Protein AF-A0A936I7E0-F1 (afdb_monomer_lite)

Sequence (383 aa):
MNIEFVLAVRDPQGNCTTGITRKDMTWNASYVANGVAHDGALGMPDADLKAYKNWDPNQYYNIWLVSEIDNGGPVAGYAFFAGSHGSAADGTVMLAAYMQSSSVLAHELGHAFNLYHTFEGDVNGTTCPPNGTCSTDGDQVCDIPPHIRPSSCNPAGTNSCDGGSSQSLHIFNYMDYSSCAVNMFTTGQRTRAQLAMTSQRGSYLAANGNMSLVPPGAPQLDFRASAAVLCGTGQTVTMEDLSLCLPNTYLSDPEFPGITFAWSITNGIVTLNSAVRRPTFTLTSPGIYSVTLTVTTTLGTYVRTENGVVVVASAPVAACTHLQQRVQLRPNGEQRGLQHHLQRYGPHEQRGLHGLHLHPQHRARGGRHLPAVRLHPCGRKRG

Foldseek 3Di:
DPDDDWQFQAALVGAGDPSDDDDDPVVPPQCVQANEEDPPAGGPDLLVVLVVDDGQLLQDADEAAIQHYRNNDPDQKAAAALVCRRPSNHHMYGHNVQVPPHLNVVQRVLRNLLFAQLQAQCVQVPRWWDVPPCCPTHRNFPVRQTAGADPEDDQVFFGPSHPRHTPNQRLQDSRGPYPDPRDDDDPSSVVSSVCSCVPSSVSNDVVNVRCRQQQSDDKAWDKAKPDLEAQAAQDKIKIATPIGSAIPPPDCDPVWHDWWKKKWKDQPPDIDIDRDNIDMDGGHDFHFIKMKIWIQGPVGIDIDIDTRRHGYDHHPDDDDDPPPPPPDDDDDDDDDDDDDDDDDDDDDDDDDDDDDDDDDDDDDDDDDDDDDDDDDDDDDDDD

Secondary structure (DSSP, 8-state):
--------SB-TTS-B--S------TT-HHHHHH-EESTT-SSEEHHHHHHHS---TTT---EEEES-BTTT-S-SEEE--GGGTTSTT-SEEEEGGGTTT-SHHHHHHHHHTTPPPTTTT-TTTTSPPP-SSTTTSTTS-TTS---PPPSS--TT-EETTTTTEETHHHHTBTTS--SS---B--HHHHHHHHHIIIIITGGGSGGGT--TTS-SSS-B--EEES-SEEESTTEEEEEEE--BSS---SS--TTSTT-EEEEEEE-SS-EEEE-SSS-EEEE-S-EEEEEEEEEEETTEEEEEEEEEEEEEEPPPP-----------PPP-------------------------------------PPPP------PPPP-

pLDDT: mean 82.1, std 23.21, range [25.95, 98.56]

Structure (mmCIF, N/CA/C/O backbone):
data_AF-A0A936I7E0-F1
#
_entry.id   AF-A0A936I7E0-F1
#
loop_
_atom_site.group_PDB
_atom_site.id
_atom_site.type_symbol
_atom_site.label_atom_id
_atom_site.label_alt_id
_atom_site.label_comp_id
_atom_site.label_asym_id
_atom_site.label_entity_id
_atom_site.label_seq_id
_atom_site.pdbx_PDB_ins_code
_atom_site.Cartn_x
_atom_site.Cartn_y
_atom_site.Cartn_z
_atom_site.occupancy
_atom_site.B_iso_or_equiv
_atom_site.auth_seq_id
_atom_site.auth_comp_id
_atom_site.auth_asym_id
_atom_site.auth_atom_id
_atom_site.pdbx_PDB_model_num
ATOM 1 N N . MET A 1 1 ? -5.518 0.442 -12.635 1.00 86.94 1 MET A N 1
ATOM 2 C CA . MET A 1 1 ? -4.929 -0.838 -12.195 1.00 86.94 1 MET A CA 1
ATOM 3 C C . MET A 1 1 ? -5.963 -1.952 -12.058 1.00 86.94 1 MET A C 1
ATOM 5 O O . MET A 1 1 ? -5.670 -3.031 -12.541 1.00 86.94 1 MET A O 1
ATOM 9 N N . ASN A 1 2 ? -7.161 -1.722 -11.495 1.00 88.38 2 ASN A N 1
ATOM 10 C CA . ASN A 1 2 ? -8.128 -2.799 -11.178 1.00 88.38 2 ASN A CA 1
ATOM 11 C C . ASN A 1 2 ? -7.509 -3.901 -10.299 1.00 88.38 2 ASN A C 1
ATOM 13 O O . ASN A 1 2 ? -7.709 -5.087 -10.531 1.00 88.38 2 ASN A O 1
ATOM 17 N N . ILE A 1 3 ? -6.721 -3.476 -9.315 1.00 88.94 3 ILE A N 1
ATOM 18 C CA . ILE A 1 3 ? -6.150 -4.317 -8.268 1.00 88.94 3 ILE A CA 1
ATOM 19 C C . ILE A 1 3 ? -6.497 -3.614 -6.962 1.00 88.94 3 ILE A C 1
ATOM 21 O O . ILE A 1 3 ? -6.322 -2.396 -6.859 1.00 88.94 3 ILE A O 1
ATOM 25 N N . GLU A 1 4 ? -7.012 -4.372 -6.005 1.00 86.12 4 GLU A N 1
ATOM 26 C CA . GLU A 1 4 ? -7.343 -3.897 -4.669 1.00 86.12 4 GLU A CA 1
ATOM 27 C C . GLU A 1 4 ? -6.447 -4.589 -3.645 1.00 86.12 4 GLU A C 1
ATOM 29 O O . GLU A 1 4 ? -6.091 -5.757 -3.797 1.00 86.12 4 GLU A O 1
ATOM 34 N N . PHE A 1 5 ? -6.086 -3.851 -2.599 1.00 87.38 5 PHE A N 1
ATOM 35 C CA . PHE A 1 5 ? -5.315 -4.362 -1.475 1.00 87.38 5 PHE A CA 1
ATOM 36 C C . PHE A 1 5 ? -6.197 -4.359 -0.243 1.00 87.38 5 PHE A C 1
ATOM 38 O O . PHE A 1 5 ? -6.788 -3.337 0.109 1.00 87.38 5 PHE A O 1
ATOM 45 N N . VAL A 1 6 ? -6.235 -5.495 0.440 1.00 86.88 6 VAL A N 1
ATOM 46 C CA . VAL A 1 6 ? -6.994 -5.664 1.672 1.00 86.88 6 VAL A CA 1
ATOM 47 C C . VAL A 1 6 ? -6.077 -6.316 2.695 1.00 86.88 6 VAL A C 1
ATOM 49 O O . VAL A 1 6 ? -5.339 -7.251 2.385 1.00 86.88 6 VAL A O 1
ATOM 52 N N . LEU A 1 7 ? -6.100 -5.808 3.927 1.00 91.31 7 LEU A N 1
ATOM 53 C CA . LEU A 1 7 ? -5.413 -6.466 5.034 1.00 91.31 7 LEU A CA 1
ATOM 54 C C . LEU A 1 7 ? -6.076 -7.818 5.303 1.00 91.31 7 LEU A C 1
ATOM 56 O O . LEU A 1 7 ? -7.302 -7.897 5.400 1.00 91.31 7 LEU A O 1
ATOM 60 N N . ALA A 1 8 ? -5.267 -8.866 5.451 1.00 92.38 8 ALA A N 1
ATOM 61 C CA . ALA A 1 8 ? -5.790 -10.195 5.732 1.00 92.38 8 ALA A CA 1
ATOM 62 C C . ALA A 1 8 ? -6.601 -10.222 7.032 1.00 92.38 8 ALA A C 1
ATOM 64 O O . ALA A 1 8 ? -6.249 -9.565 8.013 1.00 92.38 8 ALA A O 1
ATOM 65 N N . VAL A 1 9 ? -7.643 -11.049 7.047 1.00 90.69 9 VAL A N 1
ATOM 66 C CA . VAL A 1 9 ? -8.475 -11.300 8.237 1.00 90.69 9 VAL A CA 1
ATOM 67 C C . VAL A 1 9 ? -8.214 -12.665 8.850 1.00 90.69 9 VAL A C 1
ATOM 69 O O . VAL A 1 9 ? -8.632 -12.922 9.980 1.00 90.69 9 VAL A O 1
ATOM 72 N N . ARG A 1 10 ? -7.522 -13.529 8.106 1.00 92.88 10 ARG A N 1
ATOM 73 C CA . ARG A 1 10 ? -7.065 -14.849 8.515 1.00 92.88 10 ARG A CA 1
ATOM 74 C C . ARG A 1 10 ? -5.542 -14.889 8.433 1.00 92.88 10 ARG A C 1
ATOM 76 O O . ARG A 1 10 ? -4.980 -14.472 7.427 1.00 92.88 10 ARG A O 1
ATOM 83 N N . ASP A 1 11 ? -4.889 -15.351 9.493 1.00 95.00 11 ASP A N 1
ATOM 84 C CA . ASP A 1 11 ? -3.445 -15.600 9.499 1.00 95.00 11 ASP A CA 1
ATOM 85 C C . ASP A 1 11 ? -3.111 -16.997 8.924 1.00 95.00 11 ASP A C 1
ATOM 87 O O . ASP A 1 11 ? -4.013 -17.814 8.709 1.00 95.00 11 ASP A O 1
ATOM 91 N N . PRO A 1 12 ? -1.827 -17.332 8.692 1.00 95.12 12 PRO A N 1
ATOM 92 C CA . PRO A 1 12 ? -1.447 -18.642 8.154 1.00 95.12 12 PRO A CA 1
ATOM 93 C C . PRO A 1 12 ? -1.804 -19.840 9.047 1.00 95.12 12 PRO A C 1
ATOM 95 O O . PRO A 1 12 ? -1.820 -20.972 8.574 1.00 95.12 12 PRO A O 1
ATOM 98 N N . GLN A 1 13 ? -2.076 -19.622 10.336 1.00 95.00 13 GLN A N 1
ATOM 99 C CA . GLN A 1 13 ? -2.523 -20.661 11.265 1.00 95.00 13 GLN A CA 1
ATOM 100 C C . GLN A 1 13 ? -4.056 -20.793 11.289 1.00 95.00 13 GLN A C 1
ATOM 102 O O . GLN A 1 13 ? -4.587 -21.649 11.995 1.00 95.00 13 GLN A O 1
ATOM 107 N N . GLY A 1 14 ? -4.772 -19.976 10.512 1.00 93.56 14 GLY A N 1
ATOM 108 C CA . GLY A 1 14 ? -6.225 -19.980 10.437 1.00 93.56 14 GLY A CA 1
ATOM 109 C C . GLY A 1 14 ? -6.914 -19.174 11.538 1.00 93.56 14 GLY A C 1
ATOM 110 O O . GLY A 1 14 ? -8.121 -19.327 11.697 1.00 93.56 14 GLY A O 1
ATOM 111 N N . ASN A 1 15 ? -6.202 -18.325 12.281 1.00 94.44 15 ASN A N 1
ATOM 112 C CA . ASN A 1 15 ? -6.790 -17.469 13.314 1.00 94.44 15 ASN A CA 1
ATOM 113 C C . ASN A 1 15 ? -7.158 -16.092 12.764 1.00 94.44 15 ASN A C 1
ATOM 115 O O . ASN A 1 15 ? -6.669 -15.666 11.718 1.00 94.44 15 ASN A O 1
ATOM 119 N N . CYS A 1 16 ? -8.008 -15.368 13.494 1.00 93.12 16 CYS A N 1
ATOM 120 C CA . CYS A 1 16 ? -8.320 -13.989 13.149 1.00 93.12 16 CYS A CA 1
ATOM 121 C C . CYS A 1 16 ? -7.109 -13.073 13.341 1.00 93.12 16 CYS A C 1
ATOM 123 O O . CYS A 1 16 ? -6.385 -13.180 14.330 1.00 93.12 16 CYS A O 1
ATOM 125 N N . THR A 1 17 ? -6.925 -12.132 12.420 1.00 92.94 17 THR A N 1
ATOM 126 C CA . THR A 1 17 ? -5.808 -11.183 12.447 1.00 92.94 17 THR A CA 1
ATOM 127 C C . THR A 1 17 ? -6.235 -9.801 11.967 1.00 92.94 17 THR A C 1
ATOM 129 O O . THR A 1 17 ? -7.273 -9.639 11.331 1.00 92.94 17 THR A O 1
ATOM 132 N N . THR A 1 18 ? -5.426 -8.795 12.298 1.00 90.44 18 THR A N 1
ATOM 133 C CA . THR A 1 18 ? -5.544 -7.424 11.778 1.00 90.44 18 THR A CA 1
ATOM 134 C C . THR A 1 18 ? -4.843 -7.246 10.430 1.00 90.44 18 THR A C 1
ATOM 136 O O . THR A 1 18 ? -4.857 -6.146 9.882 1.00 90.44 18 THR A O 1
ATOM 139 N N . GLY A 1 19 ? -4.125 -8.269 9.951 1.00 92.31 19 GLY A N 1
ATOM 140 C CA . GLY A 1 19 ? -3.207 -8.145 8.817 1.00 92.31 19 GLY A CA 1
ATOM 141 C C . GLY A 1 19 ? -1.892 -7.437 9.165 1.00 92.31 19 GLY A C 1
ATOM 142 O O . GLY A 1 19 ? -1.040 -7.280 8.300 1.00 92.31 19 GLY A O 1
ATOM 143 N N . ILE A 1 20 ? -1.710 -7.001 10.419 1.00 93.06 20 ILE A N 1
ATOM 144 C CA . ILE A 1 20 ? -0.553 -6.216 10.858 1.00 93.06 20 ILE A CA 1
ATOM 145 C C . ILE A 1 20 ? 0.143 -6.936 12.006 1.00 93.06 20 ILE A C 1
ATOM 147 O O . ILE A 1 20 ? -0.412 -7.102 13.094 1.00 93.06 20 ILE A O 1
ATOM 151 N N . THR A 1 21 ? 1.412 -7.279 11.798 1.00 94.00 21 THR A N 1
ATOM 152 C CA . THR A 1 21 ? 2.284 -7.763 12.871 1.00 94.00 21 THR A CA 1
ATOM 153 C C . THR A 1 21 ? 3.261 -6.667 13.292 1.00 94.00 21 THR A C 1
ATOM 155 O O . THR A 1 21 ? 3.696 -5.852 12.483 1.00 94.00 21 THR A O 1
ATOM 158 N N . ARG A 1 22 ? 3.579 -6.606 14.589 1.00 94.00 22 ARG A N 1
ATOM 159 C CA . ARG A 1 22 ? 4.562 -5.667 15.149 1.00 94.00 22 ARG A CA 1
ATOM 160 C C . ARG A 1 22 ? 5.644 -6.462 15.854 1.00 94.00 22 ARG A C 1
ATOM 162 O O . ARG A 1 22 ? 5.329 -7.377 16.623 1.00 94.00 22 ARG A O 1
ATOM 169 N N . LYS A 1 23 ? 6.904 -6.139 15.577 1.00 91.31 23 LYS A N 1
ATOM 170 C CA . LYS A 1 23 ? 8.051 -6.822 16.167 1.00 91.31 23 LYS A CA 1
ATOM 171 C C . LYS A 1 23 ? 9.048 -5.827 16.712 1.00 91.31 23 LYS A C 1
ATOM 173 O O . LYS A 1 23 ? 9.387 -4.850 16.058 1.00 91.31 23 LYS A O 1
ATOM 178 N N . ASP A 1 24 ? 9.488 -6.120 17.925 1.00 92.06 24 ASP A N 1
ATOM 179 C CA . ASP A 1 24 ? 10.600 -5.432 18.542 1.00 92.06 24 ASP A CA 1
ATOM 180 C C . ASP A 1 24 ? 11.907 -5.968 17.940 1.00 92.06 24 ASP A C 1
ATOM 182 O O . ASP A 1 24 ? 12.132 -7.183 17.907 1.00 92.06 24 ASP A O 1
ATOM 186 N N . MET A 1 25 ? 12.725 -5.048 17.435 1.00 93.50 25 MET A N 1
ATOM 187 C CA . MET A 1 25 ? 14.020 -5.317 16.812 1.00 93.50 25 MET A CA 1
ATOM 188 C C . MET A 1 25 ? 15.193 -4.839 17.680 1.00 93.50 25 MET A C 1
ATOM 190 O O . MET A 1 25 ? 16.338 -4.945 17.254 1.00 93.50 25 MET A O 1
ATOM 194 N N . THR A 1 26 ? 14.944 -4.360 18.907 1.00 94.19 26 THR A N 1
ATOM 195 C CA . THR A 1 26 ? 15.986 -3.854 19.828 1.00 94.19 26 THR A CA 1
ATOM 196 C C . THR A 1 26 ? 17.039 -4.897 20.207 1.00 94.19 26 THR A C 1
ATOM 198 O O . THR A 1 26 ? 18.140 -4.540 20.619 1.00 94.19 26 THR A O 1
ATOM 201 N N . TRP A 1 27 ? 16.732 -6.184 20.044 1.00 93.75 27 TRP A N 1
ATOM 202 C CA . TRP A 1 27 ? 17.667 -7.285 20.273 1.00 93.75 27 TRP A CA 1
ATOM 203 C C . TRP A 1 27 ? 18.699 -7.454 19.146 1.00 93.75 27 TRP A C 1
ATOM 205 O O . TRP A 1 27 ? 19.745 -8.063 19.373 1.00 93.75 27 TRP A O 1
ATOM 215 N N . ASN A 1 28 ? 18.423 -6.957 17.935 1.00 95.00 28 ASN A N 1
ATOM 216 C CA . ASN A 1 28 ? 19.296 -7.131 16.779 1.00 95.00 28 ASN A CA 1
ATOM 217 C C . ASN A 1 28 ? 20.219 -5.915 16.634 1.00 95.00 28 ASN A C 1
ATOM 219 O O . ASN A 1 28 ? 19.817 -4.872 16.121 1.00 95.00 28 ASN A O 1
ATOM 223 N N . ALA A 1 29 ? 21.469 -6.060 17.077 1.00 95.69 29 ALA A N 1
ATOM 224 C CA . ALA A 1 29 ? 22.446 -4.973 17.061 1.00 95.69 29 ALA A CA 1
ATOM 225 C C . ALA A 1 29 ? 22.709 -4.417 15.649 1.00 95.69 29 ALA A C 1
ATOM 227 O O . ALA A 1 29 ? 22.856 -3.207 15.502 1.00 95.69 29 ALA A O 1
ATOM 228 N N . SER A 1 30 ? 22.722 -5.266 14.614 1.00 95.00 30 SER A N 1
ATOM 229 C CA . SER A 1 30 ? 22.932 -4.831 13.226 1.00 95.00 30 SER A CA 1
ATOM 230 C C . SER A 1 30 ? 21.777 -3.968 12.719 1.00 95.00 30 SER A C 1
ATOM 232 O O . SER A 1 30 ? 22.023 -2.923 12.121 1.00 95.00 30 SER A O 1
ATOM 234 N N . TYR A 1 31 ? 20.535 -4.369 13.013 1.00 95.75 31 TYR A N 1
ATOM 235 C CA . TYR A 1 31 ? 19.339 -3.591 12.688 1.00 95.75 31 TYR A CA 1
ATOM 236 C C . TYR A 1 31 ? 19.299 -2.267 13.453 1.00 95.75 31 TYR A C 1
ATOM 238 O O . TYR A 1 31 ? 19.007 -1.229 12.877 1.00 95.75 31 TYR A O 1
ATOM 246 N N . VAL A 1 32 ? 19.599 -2.281 14.755 1.00 96.00 32 VAL A N 1
ATOM 247 C CA . VAL A 1 32 ? 19.598 -1.054 15.569 1.00 96.00 32 VAL A CA 1
ATOM 248 C C . VAL A 1 32 ? 20.671 -0.070 15.103 1.00 96.00 32 VAL A C 1
ATOM 250 O O . VAL A 1 32 ? 20.457 1.134 15.188 1.00 96.00 32 VAL A O 1
ATOM 253 N N . ALA A 1 33 ? 21.816 -0.569 14.633 1.00 94.81 33 ALA A N 1
ATOM 254 C CA . ALA A 1 33 ? 22.922 0.273 14.204 1.00 94.81 33 ALA A CA 1
ATOM 255 C C . ALA A 1 33 ? 22.753 0.845 12.790 1.00 94.81 33 ALA A C 1
ATOM 257 O O . ALA A 1 33 ? 23.235 1.945 12.558 1.00 94.81 33 ALA A O 1
ATOM 258 N N . ASN A 1 34 ? 22.146 0.101 11.855 1.00 95.19 34 ASN A N 1
ATOM 259 C CA . ASN A 1 34 ? 22.144 0.482 10.433 1.00 95.19 34 ASN A CA 1
ATOM 260 C C . ASN A 1 34 ? 20.837 0.145 9.686 1.00 95.19 34 ASN A C 1
ATOM 262 O O . ASN A 1 34 ? 20.773 0.279 8.467 1.00 95.19 34 ASN A O 1
ATOM 266 N N . GLY A 1 35 ? 19.802 -0.345 10.367 1.00 95.50 35 GLY A N 1
ATOM 267 C CA . GLY A 1 35 ? 18.571 -0.799 9.724 1.00 95.50 35 GLY A CA 1
ATOM 268 C C . GLY A 1 35 ? 18.736 -2.094 8.925 1.00 95.50 35 GLY A C 1
ATOM 269 O O . GLY A 1 35 ? 19.434 -3.026 9.337 1.00 95.50 35 GLY A O 1
ATOM 270 N N . VAL A 1 36 ? 18.036 -2.179 7.796 1.00 95.81 36 VAL A N 1
ATOM 271 C CA . VAL A 1 36 ? 18.080 -3.339 6.893 1.00 95.81 36 VAL A CA 1
ATOM 272 C C . VAL A 1 36 ? 19.065 -3.086 5.762 1.00 95.81 36 VAL A C 1
ATOM 274 O O . VAL A 1 36 ? 19.030 -2.025 5.150 1.00 95.81 36 VAL A O 1
ATOM 277 N N . ALA A 1 37 ? 19.896 -4.082 5.474 1.00 94.38 37 ALA A N 1
ATOM 278 C CA . ALA A 1 37 ? 20.834 -4.060 4.367 1.00 94.38 37 ALA A CA 1
ATOM 279 C C . ALA A 1 37 ? 20.122 -4.396 3.048 1.00 94.38 37 ALA A C 1
ATOM 281 O O . ALA A 1 37 ? 19.617 -5.512 2.875 1.00 94.38 37 ALA A O 1
ATOM 282 N N . HIS A 1 38 ? 20.124 -3.451 2.116 1.00 89.56 38 HIS A N 1
ATOM 283 C CA . HIS A 1 38 ? 19.793 -3.645 0.711 1.00 89.56 38 HIS A CA 1
ATOM 284 C C . HIS A 1 38 ? 21.089 -3.946 -0.073 1.00 89.56 38 HIS A C 1
ATOM 286 O O . HIS A 1 38 ? 22.136 -3.352 0.174 1.00 89.56 38 HIS A O 1
ATOM 292 N N . ASP A 1 39 ? 21.062 -4.958 -0.947 1.00 74.88 39 ASP A N 1
ATOM 293 C CA . ASP A 1 39 ? 22.185 -5.377 -1.809 1.00 74.88 39 ASP A CA 1
ATOM 294 C C . ASP A 1 39 ? 23.551 -5.609 -1.118 1.00 74.88 39 ASP A C 1
ATOM 296 O O . ASP A 1 39 ? 24.618 -5.412 -1.699 1.00 74.88 39 ASP A O 1
ATOM 300 N N . GLY A 1 40 ? 23.537 -6.101 0.128 1.00 66.44 40 GLY A N 1
ATOM 301 C CA . GLY A 1 40 ? 24.756 -6.477 0.862 1.00 66.44 40 GLY A CA 1
ATOM 302 C C . GLY A 1 40 ? 25.477 -5.315 1.554 1.00 66.44 40 GLY A C 1
ATOM 303 O O . GLY A 1 40 ? 26.643 -5.453 1.929 1.00 66.44 40 GLY A O 1
ATOM 304 N N . ALA A 1 41 ? 24.789 -4.187 1.729 1.00 75.12 41 ALA A N 1
ATOM 305 C CA . ALA A 1 41 ? 25.262 -3.030 2.476 1.00 75.12 41 ALA A CA 1
ATOM 306 C C . ALA A 1 41 ? 25.203 -3.226 4.013 1.00 75.12 41 ALA A C 1
ATOM 308 O O . ALA A 1 41 ? 25.158 -4.342 4.538 1.00 75.12 41 ALA A O 1
ATOM 309 N N . LEU A 1 42 ? 25.288 -2.123 4.761 1.00 86.69 42 LEU A N 1
ATOM 310 C CA . LEU A 1 42 ? 25.322 -2.106 6.224 1.00 86.69 42 LEU A CA 1
ATOM 311 C C . LEU A 1 42 ? 23.939 -2.420 6.815 1.00 86.69 42 LEU A C 1
ATOM 313 O O . LEU A 1 42 ? 22.965 -1.762 6.477 1.00 86.69 42 LEU A O 1
ATOM 317 N N . GLY A 1 43 ? 23.861 -3.363 7.759 1.00 94.19 43 GLY A N 1
ATOM 318 C CA . GLY A 1 43 ? 22.632 -3.645 8.510 1.00 94.19 43 GLY A CA 1
ATOM 319 C C . GLY A 1 43 ? 22.307 -5.120 8.654 1.00 94.19 43 GLY A C 1
ATOM 320 O O . GLY A 1 43 ? 23.150 -5.995 8.457 1.00 94.19 43 GLY A O 1
ATOM 321 N N . MET A 1 44 ? 21.078 -5.393 9.082 1.00 94.69 44 MET A N 1
ATOM 322 C CA . MET A 1 44 ? 20.523 -6.743 9.093 1.00 94.69 44 MET A CA 1
ATOM 323 C C . MET A 1 44 ? 20.227 -7.181 7.651 1.00 94.69 44 MET A C 1
ATOM 325 O O . MET A 1 44 ? 19.526 -6.444 6.959 1.00 94.69 44 MET A O 1
ATOM 329 N N . PRO A 1 45 ? 20.693 -8.355 7.193 1.00 94.19 45 PRO A N 1
ATOM 330 C CA . PRO A 1 45 ? 20.373 -8.851 5.856 1.00 94.19 45 PRO A CA 1
ATOM 331 C C . PRO A 1 45 ? 18.860 -8.918 5.601 1.00 94.19 45 PRO A C 1
ATOM 333 O O . PRO A 1 45 ? 18.109 -9.386 6.459 1.00 94.19 45 PRO A O 1
ATOM 336 N N . ASP A 1 46 ? 18.417 -8.520 4.404 1.00 93.62 46 ASP A N 1
ATOM 337 C CA . ASP A 1 46 ? 17.017 -8.648 3.957 1.00 93.62 46 ASP A CA 1
ATOM 338 C C . ASP A 1 46 ? 16.454 -10.061 4.193 1.00 93.62 46 ASP A C 1
ATOM 340 O O . ASP A 1 46 ? 15.369 -10.231 4.751 1.00 93.62 46 ASP A O 1
ATOM 344 N N . ALA A 1 47 ? 17.235 -11.090 3.854 1.00 93.19 47 ALA A N 1
ATOM 345 C CA . ALA A 1 47 ? 16.841 -12.480 4.051 1.00 93.19 47 ALA A CA 1
ATOM 346 C C . ALA A 1 47 ? 16.556 -12.810 5.528 1.00 93.19 47 ALA A C 1
ATOM 348 O O . ALA A 1 47 ? 15.594 -13.523 5.818 1.00 93.19 47 ALA A O 1
ATOM 349 N N . ASP A 1 48 ? 17.332 -12.256 6.464 1.00 93.81 48 ASP A N 1
ATOM 350 C CA . ASP A 1 48 ? 17.128 -12.476 7.898 1.00 93.81 48 ASP A CA 1
ATOM 351 C C . ASP A 1 48 ? 15.866 -11.757 8.392 1.00 93.81 48 ASP A C 1
ATOM 353 O O . ASP A 1 48 ? 15.122 -12.303 9.212 1.00 93.81 48 ASP A O 1
ATOM 357 N N . LEU A 1 49 ? 15.594 -10.542 7.892 1.00 94.06 49 LEU A N 1
ATOM 358 C CA . LEU A 1 49 ? 14.361 -9.806 8.197 1.00 94.06 49 LEU A CA 1
ATOM 359 C C . LEU A 1 49 ? 13.136 -10.625 7.770 1.00 94.06 49 LEU A C 1
ATOM 361 O O . LEU A 1 49 ? 12.210 -10.835 8.562 1.00 94.06 49 LEU A O 1
ATOM 365 N N . LYS A 1 50 ? 13.148 -11.110 6.526 1.00 93.50 50 LYS A N 1
ATOM 366 C CA . LYS A 1 50 ? 12.040 -11.870 5.941 1.00 93.50 50 LYS A CA 1
ATOM 367 C C . LYS A 1 50 ? 11.877 -13.237 6.597 1.00 93.50 50 LYS A C 1
ATOM 369 O O . LYS A 1 50 ? 10.751 -13.640 6.878 1.00 93.50 50 LYS A O 1
ATOM 374 N N . ALA A 1 51 ? 12.975 -13.914 6.937 1.00 91.75 51 ALA A N 1
ATOM 375 C CA . ALA A 1 51 ? 12.944 -15.177 7.675 1.00 91.75 51 ALA A CA 1
ATOM 376 C C . ALA A 1 51 ? 12.424 -15.012 9.112 1.00 91.75 51 ALA A C 1
ATOM 378 O O . ALA A 1 51 ? 11.788 -15.918 9.655 1.00 91.75 51 ALA A O 1
ATOM 379 N N . TYR A 1 52 ? 12.667 -13.860 9.746 1.00 88.12 52 TYR A N 1
ATOM 380 C CA . TYR A 1 52 ? 12.189 -13.612 11.102 1.00 88.12 52 TYR A CA 1
ATOM 381 C C . TYR A 1 52 ? 10.658 -13.543 11.168 1.00 88.12 52 TYR A C 1
ATOM 383 O O . TYR A 1 52 ? 10.043 -14.150 12.061 1.00 88.12 52 TYR A O 1
ATOM 391 N N . LYS A 1 53 ? 10.029 -12.824 10.225 1.00 79.81 53 LYS A N 1
ATOM 392 C CA . LYS A 1 53 ? 8.571 -12.807 10.058 1.00 79.81 53 LYS A CA 1
ATOM 393 C C . LYS A 1 53 ? 8.139 -12.597 8.614 1.00 79.81 53 LYS A C 1
ATOM 395 O O . LYS A 1 53 ? 8.153 -11.475 8.120 1.00 79.81 53 LYS A O 1
ATOM 400 N N . ASN A 1 54 ? 7.584 -13.652 8.040 1.00 86.69 54 ASN A N 1
ATOM 401 C CA . ASN A 1 54 ? 6.818 -13.641 6.809 1.00 86.69 54 ASN A CA 1
ATOM 402 C C . ASN A 1 54 ? 5.555 -14.498 6.967 1.00 86.69 54 ASN A C 1
ATOM 404 O O . ASN A 1 54 ? 5.496 -15.432 7.772 1.00 86.69 54 ASN A O 1
ATOM 408 N N . TRP A 1 55 ? 4.525 -14.164 6.204 1.00 95.38 55 TRP A N 1
ATOM 409 C CA . TRP A 1 55 ? 3.458 -15.102 5.877 1.00 95.38 55 TRP A CA 1
ATOM 410 C C . TRP A 1 55 ? 3.752 -15.761 4.534 1.00 95.38 55 TRP A C 1
ATOM 412 O O . TRP A 1 55 ? 4.566 -15.240 3.771 1.00 95.38 55 TRP A O 1
ATOM 422 N N . ASP A 1 56 ? 3.113 -16.905 4.265 1.00 95.56 56 ASP A N 1
ATOM 423 C CA . ASP A 1 56 ? 3.313 -17.663 3.025 1.00 95.56 56 ASP A CA 1
ATOM 424 C C . ASP A 1 56 ? 3.174 -16.735 1.802 1.00 95.56 56 ASP A C 1
ATOM 426 O O . ASP A 1 56 ? 2.076 -16.220 1.553 1.00 95.56 56 ASP A O 1
ATOM 430 N N . PRO A 1 57 ? 4.254 -16.508 1.034 1.00 95.81 57 PRO A N 1
ATOM 431 C CA . PRO A 1 57 ? 4.230 -15.600 -0.106 1.00 95.81 57 PRO A CA 1
ATOM 432 C C . PRO A 1 57 ? 3.352 -16.079 -1.266 1.00 95.81 57 PRO A C 1
ATOM 434 O O . PRO A 1 57 ? 3.114 -15.306 -2.190 1.00 95.81 57 PRO A O 1
ATOM 437 N N . ASN A 1 58 ? 2.840 -17.316 -1.225 1.00 95.75 58 ASN A N 1
ATOM 438 C CA . ASN A 1 58 ? 1.802 -17.801 -2.140 1.00 95.75 58 ASN A CA 1
ATOM 439 C C . ASN A 1 58 ? 0.393 -17.344 -1.740 1.00 95.75 58 ASN A C 1
ATOM 441 O O . ASN A 1 58 ? -0.539 -17.452 -2.524 1.00 95.75 58 ASN A O 1
ATOM 445 N N . GLN A 1 59 ? 0.204 -16.857 -0.517 1.00 95.75 59 GLN A N 1
ATOM 446 C CA . GLN A 1 59 ? -1.115 -16.478 -0.008 1.00 95.75 59 GLN A CA 1
ATOM 447 C C . GLN A 1 59 ? -1.211 -14.998 0.351 1.00 95.75 59 GLN A C 1
ATOM 449 O O . GLN A 1 59 ? -2.295 -14.425 0.258 1.00 95.75 59 GLN A O 1
ATOM 454 N N . TYR A 1 60 ? -0.095 -14.380 0.735 1.00 96.44 60 TYR A N 1
ATOM 455 C CA . TYR A 1 60 ? -0.045 -13.006 1.212 1.00 96.44 60 TYR A CA 1
ATOM 456 C C . TYR A 1 60 ? 1.070 -12.247 0.502 1.00 96.44 60 TYR A C 1
ATOM 458 O O . TYR A 1 60 ? 2.188 -12.746 0.375 1.00 96.44 60 TYR A O 1
ATOM 466 N N . TYR A 1 61 ? 0.787 -11.009 0.101 1.00 96.88 61 TYR A N 1
ATOM 467 C CA . TYR A 1 61 ? 1.840 -10.081 -0.282 1.00 96.88 61 TYR A CA 1
ATOM 468 C C . TYR A 1 61 ? 2.392 -9.406 0.977 1.00 96.88 61 TYR A C 1
ATOM 470 O O . TYR A 1 61 ? 1.679 -8.667 1.661 1.00 96.88 61 TYR A O 1
ATOM 478 N N . ASN A 1 62 ? 3.644 -9.702 1.321 1.00 97.31 62 ASN A N 1
ATOM 479 C CA . ASN A 1 62 ? 4.267 -9.199 2.541 1.00 97.31 62 ASN A CA 1
ATOM 480 C C . ASN A 1 62 ? 4.854 -7.794 2.315 1.00 97.31 62 ASN A C 1
ATOM 482 O O . ASN A 1 62 ? 5.574 -7.561 1.344 1.00 97.31 62 ASN A O 1
ATOM 486 N N . ILE A 1 63 ? 4.570 -6.871 3.240 1.00 97.25 63 ILE A N 1
ATOM 487 C CA . ILE A 1 63 ? 5.139 -5.517 3.267 1.00 97.25 63 ILE A CA 1
ATOM 488 C C . ILE A 1 63 ? 5.793 -5.299 4.634 1.00 97.25 63 ILE A C 1
ATOM 490 O O . ILE A 1 63 ? 5.113 -5.306 5.664 1.00 97.25 63 ILE A O 1
ATOM 494 N N . TRP A 1 64 ? 7.106 -5.083 4.651 1.00 97.31 64 TRP A N 1
ATOM 495 C CA . TRP A 1 64 ? 7.870 -4.781 5.857 1.00 97.31 64 TRP A CA 1
ATOM 496 C C . TRP A 1 64 ? 8.104 -3.279 5.970 1.00 97.31 64 TRP A C 1
ATOM 498 O O . TRP A 1 64 ? 8.737 -2.666 5.113 1.00 97.31 64 TRP A O 1
ATOM 508 N N . LEU A 1 65 ? 7.611 -2.696 7.063 1.00 96.62 65 LEU A N 1
ATOM 509 C CA . LEU A 1 65 ? 7.887 -1.309 7.422 1.00 96.62 65 LEU A CA 1
ATOM 510 C C . LEU A 1 65 ? 9.066 -1.266 8.389 1.00 96.62 65 LEU A C 1
ATOM 512 O O . LEU A 1 65 ? 8.963 -1.770 9.510 1.00 96.62 65 LEU A O 1
ATOM 516 N N . VAL A 1 66 ? 10.164 -0.655 7.958 1.00 95.94 66 VAL A N 1
ATOM 517 C CA . VAL A 1 66 ? 11.419 -0.592 8.716 1.00 95.94 66 VAL A CA 1
ATOM 518 C C . VAL A 1 66 ? 11.758 0.849 9.079 1.00 95.94 66 VAL A C 1
ATOM 520 O O . VAL A 1 66 ? 11.261 1.797 8.472 1.00 95.94 66 VAL A O 1
ATOM 523 N N . SER A 1 67 ? 12.561 1.034 10.122 1.00 94.75 67 SER A N 1
ATOM 524 C CA . SER A 1 67 ? 12.978 2.371 10.561 1.00 94.75 67 SER A CA 1
ATOM 525 C C . SER A 1 67 ? 14.056 2.966 9.663 1.00 94.75 67 SER A C 1
ATOM 527 O O . SER A 1 67 ? 14.128 4.184 9.546 1.00 94.75 67 SER A O 1
ATOM 529 N N . GLU A 1 68 ? 14.879 2.113 9.053 1.00 94.12 68 GLU A N 1
ATOM 530 C CA . GLU A 1 68 ? 16.085 2.511 8.336 1.00 94.12 68 GLU A CA 1
ATOM 531 C C . GLU A 1 68 ? 16.507 1.436 7.326 1.00 94.12 68 GLU A C 1
ATOM 533 O O . GLU A 1 68 ? 16.263 0.243 7.540 1.00 94.12 68 GLU A O 1
ATOM 538 N N . ILE A 1 69 ? 17.132 1.878 6.235 1.00 95.81 69 ILE A N 1
ATOM 539 C CA . ILE A 1 69 ? 17.748 1.056 5.190 1.00 95.81 69 ILE A CA 1
ATOM 540 C C . ILE A 1 69 ? 19.161 1.614 4.974 1.00 95.81 69 ILE A C 1
ATOM 542 O O . ILE A 1 69 ? 19.326 2.831 4.859 1.00 95.81 69 ILE A O 1
ATOM 546 N N . ASP A 1 70 ? 20.166 0.740 4.971 1.00 93.50 70 ASP A N 1
ATOM 547 C CA . ASP A 1 70 ? 21.579 1.051 4.705 1.00 93.50 70 ASP A CA 1
ATOM 548 C C . ASP A 1 70 ? 22.160 2.241 5.489 1.00 93.50 70 ASP A C 1
ATOM 550 O O . ASP A 1 70 ? 22.888 3.063 4.930 1.00 93.50 70 ASP A O 1
ATOM 554 N N . ASN A 1 71 ? 21.843 2.358 6.784 1.00 92.31 71 ASN A N 1
ATOM 555 C CA . ASN A 1 71 ? 22.293 3.465 7.643 1.00 92.31 71 ASN A CA 1
ATOM 556 C C . ASN A 1 71 ? 21.953 4.864 7.070 1.00 92.31 71 ASN A C 1
ATOM 558 O O . ASN A 1 71 ? 22.805 5.755 6.986 1.00 92.31 71 ASN A O 1
ATOM 562 N N . GLY A 1 72 ? 20.716 5.034 6.593 1.00 89.19 72 GLY A N 1
ATOM 563 C CA . GLY A 1 72 ? 20.235 6.288 6.011 1.00 89.19 72 GLY A CA 1
ATOM 564 C C . GLY A 1 72 ? 20.613 6.455 4.540 1.00 89.19 72 GLY A C 1
ATOM 565 O O . GLY A 1 72 ? 20.787 7.583 4.073 1.00 89.19 72 GLY A O 1
ATOM 566 N N . GLY A 1 73 ? 20.749 5.341 3.816 1.00 88.69 73 GLY A N 1
ATOM 567 C CA . GLY A 1 73 ? 20.973 5.330 2.375 1.00 88.69 73 GLY A CA 1
ATOM 568 C C . GLY A 1 73 ? 19.835 5.989 1.578 1.00 88.69 73 GLY A C 1
ATOM 569 O O . GLY A 1 73 ? 18.781 6.329 2.120 1.00 88.69 73 GLY A O 1
ATOM 570 N N . PRO A 1 74 ? 20.016 6.176 0.258 1.00 90.00 74 PRO A N 1
ATOM 571 C CA . PRO A 1 74 ? 19.054 6.895 -0.582 1.00 90.00 74 PRO A CA 1
ATOM 572 C C . PRO A 1 74 ? 17.765 6.104 -0.871 1.00 90.00 74 PRO A C 1
ATOM 574 O O . PRO A 1 74 ? 16.835 6.646 -1.467 1.00 90.00 74 PRO A O 1
ATOM 577 N N . VAL A 1 75 ? 17.708 4.827 -0.489 1.00 92.25 75 VAL A N 1
ATOM 578 C CA . VAL A 1 75 ? 16.610 3.913 -0.810 1.00 92.25 75 VAL A CA 1
ATOM 579 C C . VAL A 1 75 ? 15.453 4.113 0.169 1.00 92.25 75 VAL A C 1
ATOM 581 O O . VAL A 1 75 ? 15.576 3.861 1.366 1.00 92.25 75 VAL A O 1
ATOM 584 N N . ALA A 1 76 ? 14.300 4.550 -0.343 1.00 94.44 76 ALA A N 1
ATOM 585 C CA . ALA A 1 76 ? 13.082 4.702 0.458 1.00 94.44 76 ALA A CA 1
ATOM 586 C C . ALA A 1 76 ? 12.283 3.392 0.592 1.00 94.44 76 ALA A C 1
ATOM 588 O O . ALA A 1 76 ? 11.541 3.202 1.562 1.00 94.44 76 ALA A O 1
ATOM 589 N N . GLY A 1 77 ? 12.446 2.490 -0.373 1.00 96.12 77 GLY A N 1
ATOM 590 C CA . GLY A 1 77 ? 11.865 1.159 -0.407 1.00 96.12 77 GLY A CA 1
ATOM 591 C C . GLY A 1 77 ? 12.387 0.368 -1.600 1.00 96.12 77 GLY A C 1
ATOM 592 O O . GLY A 1 77 ? 13.073 0.915 -2.458 1.00 96.12 77 GLY A O 1
ATOM 593 N N . TYR A 1 78 ? 12.106 -0.928 -1.595 1.00 96.81 78 TYR A N 1
ATOM 594 C CA . TYR A 1 78 ? 12.388 -1.841 -2.693 1.00 96.81 78 TYR A CA 1
ATOM 595 C C . TYR A 1 78 ? 11.379 -2.991 -2.684 1.00 96.81 78 TYR A C 1
ATOM 597 O O . TYR A 1 78 ? 10.909 -3.427 -1.625 1.00 96.81 78 TYR A O 1
ATOM 605 N N . ALA A 1 79 ? 11.076 -3.528 -3.862 1.00 97.38 79 ALA A N 1
ATOM 606 C CA . ALA A 1 79 ? 10.218 -4.692 -4.024 1.00 97.38 79 ALA A CA 1
ATOM 607 C C . ALA A 1 79 ? 10.804 -5.722 -4.986 1.00 97.38 79 ALA A C 1
ATOM 609 O O . ALA A 1 79 ? 11.495 -5.402 -5.950 1.00 97.38 79 ALA A O 1
ATOM 610 N N . PHE A 1 80 ? 10.463 -6.982 -4.737 1.00 96.69 80 PHE A N 1
ATOM 611 C CA . PHE A 1 80 ? 10.762 -8.070 -5.656 1.00 96.69 80 PHE A CA 1
ATOM 612 C C . PHE A 1 80 ? 9.673 -8.185 -6.732 1.00 96.69 80 PHE A C 1
ATOM 614 O O . PHE A 1 80 ? 8.472 -8.137 -6.445 1.00 96.69 80 PHE A O 1
ATOM 621 N N . PHE A 1 81 ? 10.103 -8.383 -7.981 1.00 98.06 81 PHE A N 1
ATOM 622 C CA . PHE A 1 81 ? 9.218 -8.624 -9.123 1.00 98.06 81 PHE A CA 1
ATOM 623 C C . PHE A 1 81 ? 8.362 -9.884 -8.942 1.00 98.06 81 PHE A C 1
ATOM 625 O O . PHE A 1 81 ? 8.721 -10.794 -8.192 1.00 98.06 81 PHE A O 1
ATOM 632 N N . ALA A 1 82 ? 7.259 -9.990 -9.691 1.00 97.38 82 ALA A N 1
ATOM 633 C CA . ALA A 1 82 ? 6.340 -11.132 -9.638 1.00 97.38 82 ALA A CA 1
ATOM 634 C C . ALA A 1 82 ? 6.991 -12.481 -9.973 1.00 97.38 82 ALA A C 1
ATOM 636 O O . ALA A 1 82 ? 6.487 -13.517 -9.551 1.00 97.38 82 ALA A O 1
ATOM 637 N N . GLY A 1 83 ? 8.145 -12.488 -10.648 1.00 96.94 83 GLY A N 1
ATOM 638 C CA . GLY A 1 83 ? 8.956 -13.698 -10.822 1.00 96.94 83 GLY A CA 1
ATOM 639 C C . GLY A 1 83 ? 9.471 -14.310 -9.511 1.00 96.94 83 GLY A C 1
ATOM 640 O O . GLY A 1 83 ? 9.814 -15.486 -9.490 1.00 96.94 83 GLY A O 1
ATOM 641 N N . SER A 1 84 ? 9.487 -13.546 -8.416 1.00 96.94 84 SER A N 1
ATOM 642 C CA . SER A 1 84 ? 9.881 -14.027 -7.086 1.00 96.94 84 SER A CA 1
ATOM 643 C C . SER A 1 84 ? 8.724 -14.657 -6.314 1.00 96.94 84 SER A C 1
ATOM 645 O O . SER A 1 84 ? 8.940 -15.134 -5.202 1.00 96.94 84 SER A O 1
ATOM 647 N N . HIS A 1 85 ? 7.509 -14.652 -6.869 1.00 97.25 85 HIS A N 1
ATOM 648 C CA . HIS A 1 85 ? 6.311 -15.129 -6.193 1.00 97.25 85 HIS A CA 1
ATOM 649 C C . HIS A 1 85 ? 6.479 -16.535 -5.599 1.00 97.25 85 HIS A C 1
ATOM 651 O O . HIS A 1 85 ? 6.990 -17.446 -6.249 1.00 97.25 85 HIS A O 1
ATOM 657 N N . GLY A 1 86 ? 6.081 -16.689 -4.333 1.00 95.25 86 GLY A N 1
ATOM 658 C CA . GLY A 1 86 ? 6.233 -17.934 -3.572 1.00 95.25 86 GLY A CA 1
ATOM 659 C C . GLY A 1 86 ? 7.623 -18.152 -2.957 1.00 95.25 86 GLY A C 1
ATOM 660 O O . GLY A 1 86 ? 7.780 -19.038 -2.118 1.00 95.25 86 GLY A O 1
ATOM 661 N N . SER A 1 87 ? 8.629 -17.345 -3.311 1.00 95.69 87 SER A N 1
ATOM 662 C CA . SER A 1 87 ? 9.952 -17.394 -2.677 1.00 95.69 87 SER A CA 1
ATOM 663 C C . SER A 1 87 ? 9.982 -16.623 -1.355 1.00 95.69 87 SER A C 1
ATOM 665 O O . SER A 1 87 ? 9.227 -15.675 -1.152 1.00 95.69 87 SER A O 1
ATOM 667 N N . ALA A 1 88 ? 10.924 -16.967 -0.472 1.00 93.75 88 ALA A N 1
ATOM 668 C CA . ALA A 1 88 ? 11.111 -16.267 0.802 1.00 93.75 88 ALA A CA 1
ATOM 669 C C . ALA A 1 88 ? 11.528 -14.789 0.650 1.00 93.75 88 ALA A C 1
ATOM 671 O O . ALA A 1 88 ? 11.417 -14.035 1.614 1.00 93.75 88 ALA A O 1
ATOM 672 N N . ALA A 1 89 ? 11.999 -14.381 -0.534 1.00 93.12 89 ALA A N 1
ATOM 673 C CA . ALA A 1 89 ? 12.388 -13.006 -0.823 1.00 93.12 89 ALA A CA 1
ATOM 674 C C . ALA A 1 89 ? 11.209 -12.126 -1.276 1.00 93.12 89 ALA A C 1
ATOM 676 O O . ALA A 1 89 ? 11.335 -10.904 -1.275 1.00 93.12 89 ALA A O 1
ATOM 677 N N . ASP A 1 90 ? 10.076 -12.715 -1.664 1.00 96.75 90 ASP A N 1
ATOM 678 C CA . ASP A 1 90 ? 8.961 -11.978 -2.258 1.00 96.75 90 ASP A CA 1
ATOM 679 C C . ASP A 1 90 ? 8.304 -10.986 -1.287 1.00 96.75 90 ASP A C 1
ATOM 681 O O . ASP A 1 90 ? 7.982 -11.319 -0.143 1.00 96.75 90 ASP A O 1
ATOM 685 N N . GLY A 1 91 ? 8.068 -9.771 -1.779 1.00 96.69 91 GLY A N 1
ATOM 686 C CA . GLY A 1 91 ? 7.406 -8.688 -1.058 1.00 96.69 91 GLY A CA 1
ATOM 687 C C . GLY A 1 91 ? 8.125 -7.345 -1.189 1.00 96.69 91 GLY A C 1
ATOM 688 O O . GLY A 1 91 ? 9.052 -7.191 -1.990 1.00 96.69 91 GLY A O 1
ATOM 689 N N . THR A 1 92 ? 7.681 -6.377 -0.388 1.00 97.25 92 THR A N 1
ATOM 690 C CA . THR A 1 92 ? 8.208 -5.004 -0.343 1.00 97.25 92 THR A CA 1
ATOM 691 C C . THR A 1 92 ? 8.819 -4.710 1.017 1.00 97.25 92 THR A C 1
ATOM 693 O O . THR A 1 92 ? 8.172 -4.922 2.041 1.00 97.25 92 THR A O 1
ATOM 696 N N . VAL A 1 93 ? 10.015 -4.134 1.047 1.00 97.12 93 VAL A N 1
ATOM 697 C CA . VAL A 1 93 ? 10.575 -3.504 2.248 1.00 97.12 93 VAL A CA 1
ATOM 698 C C . VAL A 1 93 ? 10.591 -2.000 2.018 1.00 97.12 93 VAL A C 1
ATOM 700 O O . VAL A 1 93 ? 11.041 -1.539 0.975 1.00 97.12 93 VAL A O 1
ATOM 703 N N . MET A 1 94 ? 10.090 -1.216 2.970 1.00 97.00 94 MET A N 1
ATOM 704 C CA . MET A 1 94 ? 10.096 0.242 2.856 1.00 97.00 94 MET A CA 1
ATOM 705 C C . MET A 1 94 ? 10.245 0.935 4.204 1.00 97.00 94 MET A C 1
ATOM 707 O O . MET A 1 94 ? 9.877 0.407 5.257 1.00 97.00 94 MET A O 1
ATOM 711 N N . LEU A 1 95 ? 10.738 2.167 4.165 1.00 96.38 95 LEU A N 1
ATOM 712 C CA . LEU A 1 95 ? 10.821 3.023 5.336 1.00 96.38 95 LEU A CA 1
ATOM 713 C C . LEU A 1 95 ? 9.419 3.388 5.843 1.00 96.38 95 LEU A C 1
ATOM 715 O O . LEU A 1 95 ? 8.583 3.927 5.115 1.00 96.38 95 LEU A O 1
ATOM 719 N N . ALA A 1 96 ? 9.178 3.171 7.136 1.00 95.25 96 ALA A N 1
ATOM 720 C CA . ALA A 1 96 ? 7.894 3.444 7.780 1.00 95.25 96 ALA A CA 1
ATOM 721 C C . ALA A 1 96 ? 7.455 4.915 7.636 1.00 95.25 96 ALA A C 1
ATOM 723 O O . ALA A 1 96 ? 6.260 5.199 7.547 1.00 95.25 96 ALA A O 1
ATOM 724 N N . ALA A 1 97 ? 8.417 5.842 7.566 1.00 94.31 97 ALA A N 1
ATOM 725 C CA . ALA A 1 97 ? 8.175 7.271 7.367 1.00 94.31 97 ALA A CA 1
ATOM 726 C C . ALA A 1 97 ? 7.477 7.595 6.031 1.00 94.31 97 ALA A C 1
ATOM 728 O O . ALA A 1 97 ? 6.785 8.606 5.936 1.00 94.31 97 ALA A O 1
ATOM 729 N N . TYR A 1 98 ? 7.610 6.731 5.021 1.00 94.19 98 TYR A N 1
ATOM 730 C CA . TYR A 1 98 ? 7.054 6.940 3.683 1.00 94.19 98 TYR A CA 1
ATOM 731 C C . TYR A 1 98 ? 5.680 6.278 3.484 1.00 94.19 98 TYR A C 1
ATOM 733 O O . TYR A 1 98 ? 5.028 6.524 2.471 1.00 94.19 98 TYR A O 1
ATOM 741 N N . MET A 1 99 ? 5.186 5.491 4.447 1.00 91.44 99 MET A N 1
ATOM 742 C CA . MET A 1 99 ? 3.946 4.714 4.296 1.00 91.44 99 MET A CA 1
ATOM 743 C C . MET A 1 99 ? 2.678 5.574 4.133 1.00 91.44 99 MET A C 1
ATOM 745 O O . MET A 1 99 ? 1.780 5.204 3.385 1.00 91.44 99 MET A O 1
ATOM 749 N N . GLN A 1 100 ? 2.559 6.695 4.855 1.00 80.44 100 GLN A N 1
ATOM 750 C CA . GLN A 1 100 ? 1.287 7.441 4.938 1.00 80.44 100 GLN A CA 1
ATOM 751 C C . GLN A 1 100 ? 1.144 8.586 3.929 1.00 80.44 100 GLN A C 1
ATOM 753 O O . GLN A 1 100 ? 0.030 9.043 3.686 1.00 80.44 100 GLN A O 1
ATOM 758 N N . SER A 1 101 ? 2.244 9.088 3.373 1.00 72.88 101 SER A N 1
ATOM 759 C CA . SER A 1 101 ? 2.242 10.372 2.658 1.00 72.88 101 SER A CA 1
ATOM 760 C C . SER A 1 101 ? 3.284 10.431 1.544 1.00 72.88 101 SER A C 1
ATOM 762 O O . SER A 1 101 ? 3.914 11.464 1.327 1.00 72.88 101 SER A O 1
ATOM 764 N N . SER A 1 102 ? 3.483 9.316 0.842 1.00 87.62 102 SER A N 1
ATOM 765 C CA . SER A 1 102 ? 4.356 9.259 -0.329 1.00 87.62 102 SER A CA 1
ATOM 766 C C . SER A 1 102 ? 3.797 8.335 -1.410 1.00 87.62 102 SER A C 1
ATOM 768 O O . SER A 1 102 ? 2.899 7.530 -1.163 1.00 87.62 102 SER A O 1
ATOM 770 N N . SER A 1 103 ? 4.364 8.439 -2.606 1.00 94.00 103 SER A N 1
ATOM 771 C CA . SER A 1 103 ? 4.133 7.525 -3.722 1.00 94.00 103 SER A CA 1
ATOM 772 C C . SER A 1 103 ? 5.010 6.271 -3.677 1.00 94.00 103 SER A C 1
ATOM 774 O O . SER A 1 103 ? 4.838 5.411 -4.535 1.00 94.00 103 SER A O 1
ATOM 776 N N . VAL A 1 104 ? 5.911 6.137 -2.692 1.00 95.25 104 VAL A N 1
ATOM 777 C CA . VAL A 1 104 ? 6.900 5.045 -2.634 1.00 95.25 104 VAL A CA 1
ATOM 778 C C . VAL A 1 104 ? 6.205 3.692 -2.630 1.00 95.25 104 VAL A C 1
ATOM 780 O O . VAL A 1 104 ? 6.518 2.853 -3.459 1.00 95.25 104 VAL A O 1
ATOM 783 N N . LEU A 1 105 ? 5.186 3.485 -1.788 1.00 95.62 105 LEU A N 1
ATOM 784 C CA . LEU A 1 105 ? 4.487 2.198 -1.790 1.00 95.62 105 LEU A CA 1
ATOM 785 C C . LEU A 1 105 ? 3.809 1.909 -3.139 1.00 95.62 105 LEU A C 1
ATOM 787 O O . LEU A 1 105 ? 3.819 0.771 -3.590 1.00 95.62 105 LEU A O 1
ATOM 791 N N . ALA A 1 106 ? 3.233 2.917 -3.800 1.00 95.88 106 ALA A N 1
ATOM 792 C CA . ALA A 1 106 ? 2.634 2.723 -5.119 1.00 95.88 106 ALA A CA 1
ATOM 793 C C . ALA A 1 106 ? 3.692 2.352 -6.173 1.00 95.88 106 ALA A C 1
ATOM 795 O O . ALA A 1 106 ? 3.439 1.468 -6.988 1.00 95.88 106 ALA A O 1
ATOM 796 N N . HIS A 1 107 ? 4.870 2.981 -6.119 1.00 97.56 107 HIS A N 1
ATOM 797 C CA . HIS A 1 107 ? 6.030 2.662 -6.953 1.00 97.56 107 HIS A CA 1
ATOM 798 C C . HIS A 1 107 ? 6.509 1.221 -6.723 1.00 97.56 107 HIS A C 1
ATOM 800 O O . HIS A 1 107 ? 6.558 0.424 -7.659 1.00 97.56 107 HIS A O 1
ATOM 806 N N . GLU A 1 108 ? 6.756 0.845 -5.466 1.00 97.88 108 GLU A N 1
ATOM 807 C CA . GLU A 1 108 ? 7.215 -0.501 -5.111 1.00 97.88 108 GLU A CA 1
ATOM 808 C C . GLU A 1 108 ? 6.189 -1.579 -5.473 1.00 97.88 108 GLU A C 1
ATOM 810 O O . GLU A 1 108 ? 6.535 -2.647 -5.980 1.00 97.88 108 GLU A O 1
ATOM 815 N N . LEU A 1 109 ? 4.898 -1.298 -5.285 1.00 97.19 109 LEU A N 1
ATOM 816 C CA . LEU A 1 109 ? 3.843 -2.193 -5.748 1.00 97.19 109 LEU A CA 1
ATOM 817 C C . LEU A 1 109 ? 3.814 -2.281 -7.278 1.00 97.19 109 LEU A C 1
ATOM 819 O O . LEU A 1 109 ? 3.547 -3.353 -7.807 1.00 97.19 109 LEU A O 1
ATOM 823 N N . GLY A 1 110 ? 4.148 -1.217 -8.009 1.00 98.06 110 GLY A N 1
ATOM 824 C CA . GLY A 1 110 ? 4.356 -1.296 -9.453 1.00 98.06 110 GLY A CA 1
ATOM 825 C C . GLY A 1 110 ? 5.398 -2.355 -9.831 1.00 98.06 110 GLY A C 1
ATOM 826 O O . GLY A 1 110 ? 5.102 -3.230 -10.648 1.00 98.06 110 GLY A O 1
ATOM 827 N N . HIS A 1 111 ? 6.560 -2.364 -9.170 1.00 98.56 111 HIS A N 1
ATOM 828 C CA . HIS A 1 111 ? 7.558 -3.429 -9.335 1.00 98.56 111 HIS A CA 1
ATOM 829 C C . HIS A 1 111 ? 7.014 -4.805 -8.940 1.00 98.56 111 HIS A C 1
ATOM 831 O O . HIS A 1 111 ? 7.191 -5.776 -9.679 1.00 98.56 111 HIS A O 1
ATOM 837 N N . ALA A 1 112 ? 6.264 -4.897 -7.838 1.00 97.81 112 ALA A N 1
ATOM 838 C CA . ALA A 1 112 ? 5.612 -6.138 -7.427 1.00 97.81 112 ALA A CA 1
ATOM 839 C C . ALA A 1 112 ? 4.734 -6.750 -8.532 1.00 97.81 112 ALA A C 1
ATOM 841 O O . ALA A 1 112 ? 4.632 -7.976 -8.620 1.00 97.81 112 ALA A O 1
ATOM 842 N N . PHE A 1 113 ? 4.144 -5.916 -9.396 1.00 97.69 113 PHE A N 1
ATOM 843 C CA . PHE A 1 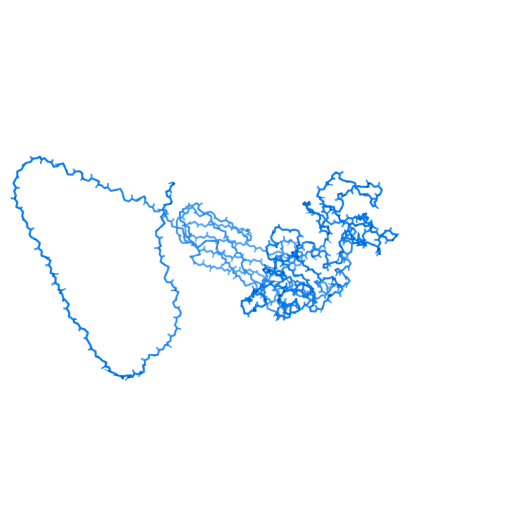113 ? 3.344 -6.316 -10.557 1.00 97.69 113 PHE A CA 1
ATOM 844 C C . PHE A 1 113 ? 4.086 -6.190 -11.904 1.00 97.69 113 PHE A C 1
ATOM 846 O O . PHE A 1 113 ? 3.449 -6.012 -12.940 1.00 97.69 113 PHE A O 1
ATOM 853 N N . ASN A 1 114 ? 5.417 -6.334 -11.917 1.00 97.00 114 ASN A N 1
ATOM 854 C CA . ASN A 1 114 ? 6.264 -6.343 -13.124 1.00 97.00 114 ASN A CA 1
ATOM 855 C C . ASN A 1 114 ? 6.249 -5.061 -13.965 1.00 97.00 114 ASN A C 1
ATOM 857 O O . ASN A 1 114 ? 6.389 -5.110 -15.197 1.00 97.00 114 ASN A O 1
ATOM 861 N N . LEU A 1 115 ? 6.104 -3.911 -13.319 1.00 98.44 115 LEU A N 1
ATOM 862 C CA . LEU A 1 115 ? 6.421 -2.641 -13.956 1.00 98.44 115 LEU A CA 1
ATOM 863 C C . LEU A 1 115 ? 7.892 -2.325 -13.715 1.00 98.44 115 LEU A C 1
ATOM 865 O O . LEU A 1 115 ? 8.344 -2.331 -12.572 1.00 98.44 115 LEU A O 1
ATOM 869 N N . TYR A 1 116 ? 8.634 -2.071 -14.785 1.00 98.38 116 TYR A N 1
ATOM 870 C CA . TYR A 1 116 ? 9.974 -1.505 -14.686 1.00 98.38 116 TYR A CA 1
ATOM 871 C C . TYR A 1 116 ? 9.893 0.000 -14.446 1.00 98.38 116 TYR A C 1
ATOM 873 O O . TYR A 1 116 ? 8.809 0.593 -14.510 1.00 98.38 116 TYR A O 1
ATOM 881 N N . HIS A 1 117 ? 11.036 0.619 -14.155 1.00 98.12 117 HIS A N 1
ATOM 882 C CA . HIS A 1 117 ? 11.119 2.070 -14.250 1.00 98.12 117 HIS A CA 1
ATOM 883 C C . HIS A 1 117 ? 10.798 2.501 -15.678 1.00 98.12 117 HIS A C 1
ATOM 885 O O . HIS A 1 117 ? 11.197 1.844 -16.631 1.00 98.12 117 HIS A O 1
ATOM 891 N N . THR A 1 118 ? 10.081 3.609 -15.834 1.00 97.62 118 THR A N 1
ATOM 892 C CA . THR A 1 118 ? 9.687 4.112 -17.168 1.00 97.62 118 THR A CA 1
ATOM 893 C C . THR A 1 118 ? 10.894 4.457 -18.055 1.00 97.62 118 THR A C 1
ATOM 895 O O . THR A 1 118 ? 10.841 4.326 -19.274 1.00 97.62 118 THR A O 1
ATOM 898 N N . PHE A 1 119 ? 12.022 4.806 -17.428 1.00 97.06 119 PHE A N 1
ATOM 899 C CA . PHE A 1 119 ? 13.314 5.080 -18.062 1.00 97.06 119 PHE A CA 1
ATOM 900 C C . PHE A 1 119 ? 14.230 3.841 -18.169 1.00 97.06 119 PHE A C 1
ATOM 902 O O . PHE A 1 119 ? 15.444 3.988 -18.324 1.00 97.06 119 PHE A O 1
ATOM 909 N N . GLU A 1 120 ? 13.707 2.619 -18.032 1.00 97.69 120 GLU A N 1
ATOM 910 C CA . GLU A 1 120 ? 14.512 1.391 -18.098 1.00 97.69 120 GLU A CA 1
ATOM 911 C C . GLU A 1 120 ? 15.382 1.364 -19.368 1.00 97.69 120 GLU A C 1
ATOM 913 O O . GLU A 1 120 ? 14.896 1.567 -20.479 1.00 97.69 120 GLU A O 1
ATOM 918 N N . GLY A 1 121 ? 16.689 1.136 -19.205 1.00 96.38 121 GLY A N 1
ATOM 919 C CA . GLY A 1 121 ? 17.656 1.180 -20.308 1.00 96.38 121 GLY A CA 1
ATOM 920 C C . GLY A 1 121 ? 18.253 2.560 -20.624 1.00 96.38 121 GLY A C 1
ATOM 921 O O . GLY A 1 121 ? 18.995 2.672 -21.599 1.00 96.38 121 GLY A O 1
ATOM 922 N N . ASP A 1 122 ? 18.007 3.597 -19.811 1.00 96.44 122 ASP A N 1
ATOM 923 C CA . ASP A 1 122 ? 18.498 4.967 -20.062 1.00 96.44 122 ASP A CA 1
ATOM 924 C C . ASP A 1 122 ? 19.998 5.216 -19.791 1.00 96.44 122 ASP A C 1
ATOM 926 O O . ASP A 1 122 ? 20.503 6.336 -19.942 1.00 96.44 122 ASP A O 1
ATOM 930 N N . VAL A 1 123 ? 20.726 4.189 -19.341 1.00 95.56 123 VAL A N 1
ATOM 931 C CA . VAL A 1 123 ? 22.152 4.259 -18.977 1.00 95.56 123 VAL A CA 1
ATOM 932 C C . VAL A 1 123 ? 22.429 5.449 -18.041 1.00 95.56 123 VAL A C 1
ATOM 934 O O . VAL A 1 123 ? 23.246 6.325 -18.330 1.00 95.56 123 VAL A O 1
ATOM 937 N N . ASN A 1 124 ? 21.708 5.513 -16.918 1.00 92.56 124 ASN A N 1
ATOM 938 C CA . ASN A 1 124 ? 21.816 6.594 -15.929 1.00 92.56 124 ASN A CA 1
ATOM 939 C C . ASN A 1 124 ? 21.548 7.991 -16.512 1.00 92.56 124 ASN A C 1
ATOM 941 O O . ASN A 1 124 ? 22.216 8.966 -16.166 1.00 92.56 124 ASN A O 1
ATOM 945 N N . GLY A 1 125 ? 20.564 8.079 -17.404 1.00 94.00 125 GLY A N 1
ATOM 946 C CA . GLY A 1 125 ? 20.115 9.321 -18.027 1.00 94.00 125 GLY A CA 1
ATOM 947 C C . GLY A 1 125 ? 21.009 9.836 -19.156 1.00 94.00 125 GLY A C 1
ATOM 948 O O . GLY A 1 125 ? 20.898 11.001 -19.532 1.00 94.00 125 GLY A O 1
ATOM 949 N N . THR A 1 126 ? 21.913 9.008 -19.686 1.00 94.56 126 THR A N 1
ATOM 950 C CA . THR A 1 126 ? 22.863 9.427 -20.733 1.00 94.56 126 THR A CA 1
ATOM 951 C C . THR A 1 126 ? 22.446 9.009 -22.137 1.00 94.56 126 THR A C 1
ATOM 953 O O . THR A 1 126 ? 22.894 9.618 -23.107 1.00 94.56 126 THR A O 1
ATOM 956 N N . THR A 1 127 ? 21.602 7.985 -22.263 1.00 96.12 127 THR A N 1
ATOM 957 C CA . THR A 1 127 ? 21.236 7.393 -23.553 1.00 96.12 127 THR A CA 1
ATOM 958 C C . THR A 1 127 ? 19.738 7.136 -23.593 1.00 96.12 127 THR A C 1
ATOM 960 O O . THR A 1 127 ? 19.170 6.673 -22.615 1.00 96.12 127 THR A O 1
ATOM 963 N N . CYS A 1 128 ? 19.082 7.422 -24.716 1.00 96.62 128 CYS A N 1
ATOM 964 C CA . CYS A 1 128 ? 17.683 7.043 -24.887 1.00 96.62 128 CYS A CA 1
ATOM 965 C C . CYS A 1 128 ? 17.546 5.512 -24.878 1.00 96.62 128 CYS A C 1
ATOM 967 O O . CYS A 1 128 ? 18.292 4.857 -25.616 1.00 96.62 128 CYS A O 1
ATOM 969 N N . PRO A 1 129 ? 16.601 4.944 -24.107 1.00 96.88 129 PRO A N 1
ATOM 970 C CA . PRO A 1 129 ? 16.332 3.515 -24.147 1.00 96.88 129 PRO A CA 1
ATOM 971 C C . PRO A 1 129 ? 16.074 3.007 -25.573 1.00 96.88 129 PRO A C 1
ATOM 973 O O . PRO A 1 129 ? 15.463 3.724 -26.377 1.00 96.88 129 PRO A O 1
ATOM 976 N N . PRO A 1 130 ? 16.495 1.773 -25.908 1.00 94.31 130 PRO A N 1
ATOM 977 C CA . PRO A 1 130 ? 16.059 1.116 -27.134 1.00 94.31 130 PRO A CA 1
ATOM 978 C C . PRO A 1 130 ? 14.528 1.061 -27.198 1.00 94.31 130 PRO A C 1
ATOM 980 O O . PRO A 1 130 ? 13.869 0.861 -26.183 1.00 94.31 130 PRO A O 1
ATOM 983 N N . ASN A 1 131 ? 13.963 1.227 -28.393 1.00 92.44 131 ASN A N 1
ATOM 984 C CA . ASN A 1 131 ? 12.516 1.146 -28.607 1.00 92.44 131 ASN A CA 1
ATOM 985 C C . ASN A 1 131 ? 12.184 0.554 -29.985 1.00 92.44 131 ASN A C 1
ATOM 987 O O . ASN A 1 131 ? 11.339 1.066 -30.717 1.00 92.44 131 ASN A O 1
ATOM 991 N N . GLY A 1 132 ? 12.911 -0.492 -30.386 1.00 93.12 132 GLY A N 1
ATOM 992 C CA . GLY A 1 132 ? 12.632 -1.202 -31.632 1.00 93.12 132 GLY A CA 1
ATOM 993 C C . GLY A 1 132 ? 11.339 -2.010 -31.523 1.00 93.12 132 GLY A C 1
ATOM 994 O O . GLY A 1 132 ? 10.491 -1.950 -32.409 1.00 93.12 132 GLY A O 1
ATOM 995 N N . THR A 1 133 ? 11.172 -2.734 -30.414 1.00 95.44 133 THR A N 1
ATOM 996 C CA . THR A 1 133 ? 9.940 -3.443 -30.055 1.00 95.44 133 THR A CA 1
ATOM 997 C C . THR A 1 133 ? 9.544 -3.087 -28.624 1.00 95.44 133 THR A C 1
ATOM 999 O O . THR A 1 133 ? 10.022 -3.688 -27.666 1.00 95.44 133 THR A O 1
ATOM 1002 N N . CYS A 1 134 ? 8.619 -2.139 -28.469 1.00 93.69 134 CYS A N 1
ATOM 1003 C CA . CYS A 1 134 ? 8.194 -1.592 -27.172 1.00 93.69 134 CYS A CA 1
ATOM 1004 C C . CYS A 1 134 ? 7.627 -2.612 -26.167 1.00 93.69 134 CYS A C 1
ATOM 1006 O O . CYS A 1 134 ? 7.461 -2.291 -25.000 1.00 93.69 134 CYS A O 1
ATOM 1008 N N . SER A 1 135 ? 7.288 -3.836 -26.586 1.00 93.75 135 SER A N 1
ATOM 1009 C CA . SER A 1 135 ? 6.843 -4.898 -25.672 1.00 93.75 135 SER A CA 1
ATOM 1010 C C . SER A 1 135 ? 7.993 -5.681 -25.027 1.00 93.75 135 SER A C 1
ATOM 1012 O O . SER A 1 135 ? 7.747 -6.482 -24.128 1.00 93.75 135 SER A O 1
ATOM 1014 N N . THR A 1 136 ? 9.224 -5.510 -25.512 1.00 95.44 136 THR A N 1
ATOM 1015 C CA . THR A 1 136 ? 10.424 -6.221 -25.032 1.00 95.44 136 THR A CA 1
ATOM 1016 C C . THR A 1 136 ? 11.575 -5.287 -24.687 1.00 95.44 136 THR A C 1
ATOM 1018 O O . THR A 1 136 ? 12.383 -5.637 -23.828 1.00 95.44 136 THR A O 1
ATOM 1021 N N . ASP A 1 137 ? 11.627 -4.118 -25.320 1.00 96.12 137 ASP A N 1
ATOM 1022 C CA . ASP A 1 137 ? 12.614 -3.078 -25.056 1.00 96.12 137 ASP A CA 1
ATOM 1023 C C . ASP A 1 137 ? 12.120 -2.105 -23.973 1.00 96.12 137 ASP A C 1
ATOM 1025 O O . ASP A 1 137 ? 10.916 -1.992 -23.728 1.00 96.12 137 ASP A O 1
ATOM 1029 N N . GLY A 1 138 ? 13.059 -1.390 -23.348 1.00 96.12 138 GLY A N 1
ATOM 1030 C CA . GLY A 1 138 ? 12.772 -0.371 -22.339 1.00 96.12 138 GLY A CA 1
ATOM 1031 C C . GLY A 1 138 ? 11.961 -0.907 -21.159 1.00 96.12 138 GLY A C 1
ATOM 1032 O O . GLY A 1 138 ? 12.208 -2.005 -20.656 1.00 96.12 138 GLY A O 1
ATOM 1033 N N . ASP A 1 139 ? 10.954 -0.139 -20.743 1.00 97.12 139 ASP A N 1
ATOM 1034 C CA . ASP A 1 139 ? 10.038 -0.507 -19.658 1.00 97.12 139 ASP A CA 1
ATOM 1035 C C . ASP A 1 139 ? 8.998 -1.569 -20.068 1.00 97.12 139 ASP A C 1
ATOM 1037 O O . ASP A 1 139 ? 8.204 -2.043 -19.245 1.00 97.12 139 ASP A O 1
ATOM 1041 N N . GLN A 1 140 ? 9.039 -1.978 -21.340 1.00 97.12 140 GLN A N 1
ATOM 1042 C CA . GLN A 1 140 ? 8.159 -2.944 -21.978 1.00 97.12 140 GLN A CA 1
ATOM 1043 C C . GLN A 1 140 ? 6.681 -2.521 -22.006 1.00 97.12 140 GLN A C 1
ATOM 1045 O O . GLN A 1 140 ? 5.782 -3.378 -21.964 1.00 97.12 140 GLN A O 1
ATOM 1050 N N . VAL A 1 141 ? 6.418 -1.209 -22.053 1.00 97.25 141 VAL A N 1
ATOM 1051 C CA . VAL A 1 141 ? 5.085 -0.609 -22.113 1.00 97.25 141 VAL A CA 1
ATOM 1052 C C . VAL A 1 141 ? 4.963 0.337 -23.313 1.00 97.25 141 VAL A C 1
ATOM 1054 O O . VAL A 1 141 ? 5.414 1.472 -23.311 1.00 97.25 141 VAL A O 1
ATOM 1057 N N . CYS A 1 142 ? 4.223 -0.091 -24.335 1.00 96.12 142 CYS A N 1
ATOM 1058 C CA . CYS A 1 142 ? 4.102 0.654 -25.594 1.00 96.12 142 CYS A CA 1
ATOM 1059 C C . CYS A 1 142 ? 3.368 2.004 -25.528 1.00 96.12 142 CYS A C 1
ATOM 1061 O O . CYS A 1 142 ? 3.427 2.758 -26.497 1.00 96.12 142 CYS A O 1
ATOM 1063 N N . ASP A 1 143 ? 2.635 2.302 -24.449 1.00 96.25 143 ASP A N 1
ATOM 1064 C CA . ASP A 1 143 ? 1.972 3.603 -24.268 1.00 96.25 143 ASP A CA 1
ATOM 1065 C C . ASP A 1 143 ? 2.787 4.592 -23.418 1.00 96.25 143 ASP A C 1
ATOM 1067 O O . ASP A 1 143 ? 2.286 5.667 -23.080 1.00 96.25 143 ASP A O 1
ATOM 1071 N N . ILE A 1 144 ? 4.046 4.254 -23.121 1.00 95.19 144 ILE A N 1
ATOM 1072 C CA . ILE A 1 144 ? 5.049 5.139 -22.533 1.00 95.19 144 ILE A CA 1
ATOM 1073 C C . ILE A 1 144 ? 6.173 5.288 -23.565 1.00 95.19 144 ILE A C 1
ATOM 1075 O O . ILE A 1 144 ? 6.851 4.313 -23.883 1.00 95.19 144 ILE A O 1
ATOM 1079 N N . PRO A 1 145 ? 6.364 6.478 -24.156 1.00 95.38 145 PRO A N 1
ATOM 1080 C CA . PRO A 1 145 ? 7.475 6.686 -25.073 1.00 95.38 145 PRO A CA 1
ATOM 1081 C C . PRO A 1 145 ? 8.826 6.515 -24.366 1.00 95.38 145 PRO A C 1
ATOM 1083 O O . PRO A 1 145 ? 8.934 6.905 -23.204 1.00 95.38 145 PRO A O 1
ATOM 1086 N N . PRO A 1 146 ? 9.878 6.023 -25.046 1.00 96.75 146 PRO A N 1
ATOM 1087 C CA . PRO A 1 146 ? 11.204 5.917 -24.449 1.00 96.75 146 PRO A CA 1
ATOM 1088 C C . PRO A 1 146 ? 11.671 7.302 -24.013 1.00 96.75 146 PRO A C 1
ATOM 1090 O O . PRO A 1 146 ? 11.504 8.284 -24.742 1.00 96.75 146 PRO A O 1
ATOM 1093 N N . HIS A 1 147 ? 12.267 7.398 -22.833 1.00 96.50 147 HIS A N 1
ATOM 1094 C CA . HIS A 1 147 ? 12.809 8.646 -22.314 1.00 96.50 147 HIS A CA 1
ATOM 1095 C C . HIS A 1 147 ? 13.979 8.367 -21.373 1.00 96.50 147 HIS A C 1
ATOM 1097 O O . HIS A 1 147 ? 14.163 7.257 -20.880 1.00 96.50 147 HIS A O 1
ATOM 1103 N N . ILE A 1 148 ? 14.776 9.400 -21.121 1.00 95.94 148 ILE A N 1
ATOM 1104 C CA . ILE A 1 148 ? 15.760 9.386 -20.039 1.00 95.94 148 ILE A CA 1
ATOM 1105 C C . ILE A 1 148 ? 15.104 9.846 -18.739 1.00 95.94 148 ILE A C 1
ATOM 1107 O O . ILE A 1 148 ? 14.149 10.634 -18.774 1.00 95.94 148 ILE A O 1
ATOM 1111 N N . ARG A 1 149 ? 15.621 9.396 -17.591 1.00 94.38 149 ARG A N 1
ATOM 1112 C CA . ARG A 1 149 ? 15.151 9.887 -16.291 1.00 94.38 149 ARG A CA 1
ATOM 1113 C C . ARG A 1 149 ? 15.225 11.425 -16.223 1.00 94.38 149 ARG A C 1
ATOM 1115 O O . ARG A 1 149 ? 16.237 12.009 -16.629 1.00 94.38 149 ARG A O 1
ATOM 1122 N N . PRO A 1 150 ? 14.185 12.110 -15.724 1.00 89.94 150 PRO A N 1
ATOM 1123 C CA . PRO A 1 150 ? 14.178 13.564 -15.648 1.00 89.94 150 PRO A CA 1
ATOM 1124 C C . PRO A 1 150 ? 15.121 14.065 -14.545 1.00 89.94 150 PRO A C 1
ATOM 1126 O O . PRO A 1 150 ? 15.192 13.507 -13.455 1.00 89.94 150 PRO A O 1
ATOM 1129 N N . SER A 1 151 ? 15.814 15.177 -14.798 1.00 86.12 151 SER A N 1
ATOM 1130 C CA . SER A 1 151 ? 16.642 15.858 -13.786 1.00 86.12 151 SER A CA 1
ATOM 1131 C C . SER A 1 151 ? 15.845 16.816 -12.894 1.00 86.12 151 SER A C 1
ATOM 1133 O O . SER A 1 151 ? 16.342 17.285 -11.871 1.00 86.12 151 SER A O 1
ATOM 1135 N N . SER A 1 152 ? 14.618 17.154 -13.296 1.00 88.50 152 SER A N 1
ATOM 1136 C CA . SER A 1 152 ? 13.722 18.058 -12.577 1.00 88.50 152 SER A CA 1
ATOM 1137 C C . SER A 1 152 ? 12.272 17.867 -13.020 1.00 88.50 152 SER A C 1
ATOM 1139 O O . SER A 1 152 ? 12.003 17.346 -14.103 1.00 88.50 152 SER A O 1
ATOM 1141 N N . CYS A 1 153 ? 11.333 18.337 -12.202 1.00 92.94 153 CYS A N 1
ATOM 1142 C CA . CYS A 1 153 ? 9.931 18.418 -12.583 1.00 92.94 153 CYS A CA 1
ATOM 1143 C C . CYS A 1 153 ? 9.707 19.548 -13.604 1.00 92.94 153 CYS A C 1
ATOM 1145 O O . CYS A 1 153 ? 9.692 20.724 -13.233 1.00 92.94 153 CYS A O 1
ATOM 1147 N N . ASN A 1 154 ? 9.508 19.203 -14.882 1.00 93.44 154 ASN A N 1
ATOM 1148 C CA . ASN A 1 154 ? 9.191 20.166 -15.943 1.00 93.44 154 ASN A CA 1
ATOM 1149 C C . ASN A 1 154 ? 7.980 19.723 -16.791 1.00 93.44 154 ASN A C 1
ATOM 1151 O O . ASN A 1 154 ? 8.156 19.110 -17.846 1.00 93.44 154 ASN A O 1
ATOM 1155 N N . PRO A 1 155 ? 6.745 20.076 -16.385 1.00 92.38 155 PRO A N 1
ATOM 1156 C CA . PRO A 1 155 ? 5.529 19.713 -17.120 1.00 92.38 155 PRO A CA 1
ATOM 1157 C C . PRO A 1 155 ? 5.416 20.285 -18.537 1.00 92.38 155 PRO A C 1
ATOM 1159 O O . PRO A 1 155 ? 4.718 19.716 -19.371 1.00 92.38 155 PRO A O 1
ATOM 1162 N N . ALA A 1 156 ? 6.109 21.388 -18.830 1.00 93.06 156 ALA A N 1
ATOM 1163 C CA . ALA A 1 156 ? 6.163 21.973 -20.170 1.00 93.06 156 ALA A CA 1
ATOM 1164 C C . ALA A 1 156 ? 7.316 21.404 -21.023 1.00 93.06 156 ALA A C 1
ATOM 1166 O O . ALA A 1 156 ? 7.540 21.862 -22.143 1.00 93.06 156 ALA A O 1
ATOM 1167 N N . GLY A 1 157 ? 8.075 20.443 -20.488 1.00 92.25 157 GLY A N 1
ATOM 1168 C CA . GLY A 1 157 ? 9.229 19.851 -21.146 1.00 92.25 157 GLY A CA 1
ATOM 1169 C C . GLY A 1 157 ? 8.867 18.934 -22.315 1.00 92.25 157 GLY A C 1
ATOM 1170 O O . GLY A 1 157 ? 7.803 18.309 -22.351 1.00 92.25 157 GLY A O 1
ATOM 1171 N N . THR A 1 158 ? 9.811 18.815 -23.248 1.00 94.75 158 THR A N 1
ATOM 1172 C CA . THR A 1 158 ? 9.748 17.918 -24.411 1.00 94.75 158 THR A CA 1
ATOM 1173 C C . THR A 1 158 ? 10.692 16.728 -24.245 1.00 94.75 158 THR A C 1
ATOM 1175 O O . THR A 1 158 ? 11.778 16.881 -23.687 1.00 94.75 158 THR A O 1
ATOM 1178 N N . ASN A 1 159 ? 10.306 15.555 -24.734 1.00 95.19 159 ASN A N 1
ATOM 1179 C CA . ASN A 1 159 ? 11.072 14.318 -24.707 1.00 95.19 159 ASN A CA 1
ATOM 1180 C C . ASN A 1 159 ? 11.943 14.199 -25.967 1.00 95.19 159 ASN A C 1
ATOM 1182 O O . ASN A 1 159 ? 11.441 13.999 -27.073 1.00 95.19 159 ASN A O 1
ATOM 1186 N N . SER A 1 160 ? 13.262 14.304 -25.811 1.00 94.31 160 SER A N 1
ATOM 1187 C CA . SER A 1 160 ? 14.211 14.183 -26.927 1.00 94.31 160 SER A CA 1
ATOM 1188 C C . SER A 1 160 ? 14.317 12.769 -27.497 1.00 94.31 160 SER A C 1
ATOM 1190 O O . SER A 1 160 ? 14.770 12.609 -28.626 1.00 94.31 160 SER A O 1
ATOM 1192 N N . CYS A 1 161 ? 13.912 11.754 -26.734 1.00 96.12 161 CYS A N 1
ATOM 1193 C CA . CYS A 1 161 ? 13.969 10.354 -27.144 1.00 96.12 161 CYS A CA 1
ATOM 1194 C C . CYS A 1 161 ? 12.762 9.922 -27.990 1.00 96.12 161 CYS A C 1
ATOM 1196 O O . CYS A 1 161 ? 12.770 8.828 -28.545 1.00 96.12 161 CYS A O 1
ATOM 1198 N N . ASP A 1 162 ? 11.759 10.792 -28.129 1.00 95.25 162 ASP A N 1
ATOM 1199 C CA . ASP A 1 162 ? 10.528 10.525 -28.873 1.00 95.25 162 ASP A CA 1
ATOM 1200 C C . ASP A 1 162 ? 10.069 11.773 -29.643 1.00 95.25 162 ASP A C 1
ATOM 1202 O O . ASP A 1 162 ? 9.026 12.369 -29.379 1.00 95.25 162 ASP A O 1
ATOM 1206 N N . GLY A 1 163 ? 10.912 12.250 -30.562 1.00 92.81 163 GLY A N 1
ATOM 1207 C CA . GLY A 1 163 ? 10.532 13.293 -31.523 1.00 92.81 163 GLY A CA 1
ATOM 1208 C C . GLY A 1 163 ? 10.058 14.624 -30.918 1.00 92.81 163 GLY A C 1
ATOM 1209 O O . GLY A 1 163 ? 9.382 15.388 -31.602 1.00 92.81 163 GLY A O 1
ATOM 1210 N N . GLY A 1 164 ? 10.391 14.918 -29.657 1.00 93.94 164 GLY A N 1
ATOM 1211 C CA . GLY A 1 164 ? 9.940 16.123 -28.962 1.00 93.94 164 GLY A CA 1
ATOM 1212 C C . GLY A 1 164 ? 8.535 16.029 -28.358 1.00 93.94 164 GLY A C 1
ATOM 1213 O O . GLY A 1 164 ? 7.944 17.072 -28.077 1.00 93.94 164 GLY A O 1
ATOM 1214 N N . SER A 1 165 ? 7.993 14.824 -28.145 1.00 95.12 165 SER A N 1
ATOM 1215 C CA . SER A 1 165 ? 6.704 14.619 -27.470 1.00 95.12 165 SER A CA 1
ATOM 1216 C C . SER A 1 165 ? 6.685 15.188 -26.040 1.00 95.12 165 SER A C 1
ATOM 1218 O O . SER A 1 165 ? 7.708 15.604 -25.501 1.00 95.12 165 SER A O 1
ATOM 1220 N N . SER A 1 166 ? 5.517 15.281 -25.398 1.00 94.75 166 SER A N 1
ATOM 1221 C CA . SER A 1 166 ? 5.442 15.807 -24.023 1.00 94.75 166 SER A CA 1
ATOM 1222 C C . SER A 1 166 ? 6.063 14.839 -23.013 1.00 94.75 166 SER A C 1
ATOM 1224 O O . SER A 1 166 ? 5.841 13.636 -23.092 1.00 94.75 166 SER A O 1
ATOM 1226 N N . GLN A 1 167 ? 6.740 15.369 -21.990 1.00 94.25 167 GLN A N 1
ATOM 1227 C CA . GLN A 1 167 ? 7.255 14.570 -20.870 1.00 94.25 167 GLN A CA 1
ATOM 1228 C C . GLN A 1 167 ? 6.187 14.155 -19.837 1.00 94.25 167 GLN A C 1
ATOM 1230 O O . GLN A 1 167 ? 6.475 13.400 -18.911 1.00 94.25 167 GLN A O 1
ATOM 1235 N N . SER A 1 168 ? 4.947 14.641 -19.968 1.00 92.44 168 SER A N 1
ATOM 1236 C CA . SER A 1 168 ? 3.894 14.447 -18.955 1.00 92.44 168 SER A CA 1
ATOM 1237 C C . SER A 1 168 ? 3.597 12.974 -18.647 1.00 92.44 168 SER A C 1
ATOM 1239 O O . SER A 1 168 ? 3.227 12.655 -17.519 1.00 92.44 168 SER A O 1
ATOM 1241 N N . LEU A 1 169 ? 3.759 12.080 -19.632 1.00 91.00 169 LEU A N 1
ATOM 1242 C CA . LEU A 1 169 ? 3.459 10.655 -19.469 1.00 91.00 169 LEU A CA 1
ATOM 1243 C C . LEU A 1 169 ? 4.414 9.929 -18.517 1.00 91.00 169 LEU A C 1
ATOM 1245 O O . LEU A 1 169 ? 3.998 8.949 -17.900 1.00 91.00 169 LEU A O 1
ATOM 1249 N N . HIS A 1 170 ? 5.650 10.409 -18.367 1.00 92.44 170 HIS A N 1
ATOM 1250 C CA . HIS A 1 170 ? 6.627 9.808 -17.463 1.00 92.44 170 HIS A CA 1
ATOM 1251 C C . HIS A 1 170 ? 6.833 10.617 -16.184 1.00 92.44 170 HIS A C 1
ATOM 1253 O O . HIS A 1 170 ? 6.801 10.042 -15.105 1.00 92.44 170 HIS A O 1
ATOM 1259 N N . ILE A 1 171 ? 6.895 11.953 -16.234 1.00 95.31 171 ILE A N 1
ATOM 1260 C CA . ILE A 1 171 ? 7.195 12.750 -15.024 1.00 95.31 171 ILE A CA 1
ATOM 1261 C C . ILE A 1 171 ? 6.100 12.701 -13.947 1.00 95.31 171 ILE A C 1
ATOM 1263 O O . ILE A 1 171 ? 6.379 13.020 -12.793 1.00 95.31 171 ILE A O 1
ATOM 1267 N N . PHE A 1 172 ? 4.857 12.363 -14.309 1.00 96.25 172 PHE A N 1
ATOM 1268 C CA . PHE A 1 172 ? 3.749 12.149 -13.368 1.00 96.25 172 PHE A CA 1
ATOM 1269 C C . PHE A 1 172 ? 3.467 10.659 -13.121 1.00 96.25 172 PHE A C 1
ATOM 1271 O O . PHE A 1 172 ? 2.546 10.317 -12.372 1.00 96.25 172 PHE A O 1
ATOM 1278 N N . ASN A 1 173 ? 4.240 9.771 -13.747 1.00 97.50 173 ASN A N 1
ATOM 1279 C CA . ASN A 1 173 ? 4.089 8.334 -13.609 1.00 97.50 173 ASN A CA 1
ATOM 1280 C C . ASN A 1 173 ? 4.643 7.862 -12.266 1.00 97.50 173 ASN A C 1
ATOM 1282 O O . ASN A 1 173 ? 5.718 8.286 -11.851 1.00 97.50 173 ASN A O 1
ATOM 1286 N N . TYR A 1 174 ? 3.944 6.940 -11.607 1.00 97.25 174 TYR A N 1
ATOM 1287 C CA . TYR A 1 174 ? 4.441 6.350 -10.365 1.00 97.25 174 TYR A CA 1
ATOM 1288 C C . TYR A 1 174 ? 5.772 5.612 -10.534 1.00 97.25 174 TYR A C 1
ATOM 1290 O O . TYR A 1 174 ? 6.492 5.521 -9.552 1.00 97.25 174 TYR A O 1
ATOM 1298 N N . MET A 1 175 ? 6.111 5.123 -11.734 1.00 98.06 175 MET A N 1
ATOM 1299 C CA . MET A 1 175 ? 7.342 4.368 -12.022 1.00 98.06 175 MET A CA 1
ATOM 1300 C C . MET A 1 175 ? 8.511 5.234 -12.525 1.00 98.06 175 MET A C 1
ATOM 1302 O O . MET A 1 175 ? 9.486 4.703 -13.051 1.00 98.06 175 MET A O 1
ATOM 1306 N N . ASP A 1 176 ? 8.423 6.558 -12.407 1.00 95.94 176 ASP A N 1
ATOM 1307 C CA . ASP A 1 176 ? 9.526 7.496 -12.663 1.00 95.94 176 ASP A CA 1
ATOM 1308 C C . ASP A 1 176 ? 10.111 8.014 -11.325 1.00 95.94 176 ASP A C 1
ATOM 1310 O O . ASP A 1 176 ? 9.491 7.879 -10.269 1.00 95.94 176 ASP A O 1
ATOM 1314 N N . TYR A 1 177 ? 11.310 8.602 -11.358 1.00 93.44 177 TYR A N 1
ATOM 1315 C CA . TYR A 1 177 ? 11.996 9.234 -10.215 1.00 93.44 177 TYR A CA 1
ATOM 1316 C C . TYR A 1 177 ? 11.900 10.768 -10.210 1.00 93.44 177 TYR A C 1
ATOM 1318 O O . TYR A 1 177 ? 12.615 11.462 -9.486 1.00 93.44 177 TYR A O 1
ATOM 1326 N N . SER A 1 178 ? 10.997 11.307 -11.016 1.00 91.81 178 SER A N 1
ATOM 1327 C CA . SER A 1 178 ? 10.634 12.709 -11.086 1.00 91.81 178 SER A CA 1
ATOM 1328 C C . SER A 1 178 ? 10.298 13.284 -9.714 1.00 91.81 178 SER A C 1
ATOM 1330 O O . SER A 1 178 ? 9.623 12.671 -8.888 1.00 91.81 178 SER A O 1
ATOM 1332 N N . SER A 1 179 ? 10.703 14.535 -9.504 1.00 91.06 179 SER A N 1
ATOM 1333 C CA . SER A 1 179 ? 10.318 15.313 -8.326 1.00 91.06 179 SER A CA 1
ATOM 1334 C C . SER A 1 179 ? 8.904 15.902 -8.411 1.00 91.06 179 SER A C 1
ATOM 1336 O O . SER A 1 179 ? 8.482 16.614 -7.497 1.00 91.06 179 SER A O 1
ATOM 1338 N N . CYS A 1 180 ? 8.162 15.649 -9.496 1.00 92.94 180 CYS A N 1
ATOM 1339 C CA . CYS A 1 180 ? 6.763 16.047 -9.595 1.00 92.94 180 CYS A CA 1
ATOM 1340 C C . CYS A 1 180 ? 5.873 15.239 -8.639 1.00 92.94 180 CYS A C 1
ATOM 1342 O O . CYS A 1 180 ? 6.190 14.125 -8.227 1.00 92.94 180 CYS A O 1
ATOM 1344 N N . ALA A 1 181 ? 4.684 15.774 -8.352 1.00 92.62 181 ALA A N 1
ATOM 1345 C CA . ALA A 1 181 ? 3.625 15.007 -7.709 1.00 92.62 181 ALA A CA 1
ATOM 1346 C C . ALA A 1 181 ? 3.084 13.943 -8.681 1.00 92.62 181 ALA A C 1
ATOM 1348 O O . ALA A 1 181 ? 2.216 14.231 -9.507 1.00 92.62 181 ALA A O 1
ATOM 1349 N N . VAL A 1 182 ? 3.623 12.728 -8.592 1.00 94.00 182 VAL A N 1
ATOM 1350 C CA . VAL A 1 182 ? 3.181 11.579 -9.392 1.00 94.00 182 VAL A CA 1
ATOM 1351 C C . VAL A 1 182 ? 1.755 11.164 -9.026 1.00 94.00 182 VAL A C 1
ATOM 1353 O O . VAL A 1 182 ? 1.345 11.230 -7.863 1.00 94.00 182 VAL A O 1
ATOM 1356 N N . ASN A 1 183 ? 0.973 10.765 -10.026 1.00 94.25 183 ASN A N 1
ATOM 1357 C CA . ASN A 1 183 ? -0.458 10.520 -9.856 1.00 94.25 183 ASN A CA 1
ATOM 1358 C C . ASN A 1 183 ? -1.051 9.474 -10.810 1.00 94.25 183 ASN A C 1
ATOM 1360 O O . ASN A 1 183 ? -2.269 9.279 -10.799 1.00 94.25 183 ASN A O 1
ATOM 1364 N N . MET A 1 184 ? -0.239 8.807 -11.638 1.00 95.62 184 MET A N 1
ATOM 1365 C CA . MET A 1 184 ? -0.785 7.926 -12.664 1.00 95.62 184 MET A CA 1
ATOM 1366 C C . MET A 1 184 ? 0.048 6.685 -12.979 1.00 95.62 184 MET A C 1
ATOM 1368 O O . MET A 1 184 ? 1.270 6.661 -12.866 1.00 95.62 184 MET A O 1
ATOM 1372 N N . PHE A 1 185 ? -0.681 5.669 -13.436 1.00 98.00 185 PHE A N 1
ATOM 1373 C CA . PHE A 1 185 ? -0.184 4.570 -14.253 1.00 98.00 185 PHE A CA 1
ATOM 1374 C C . PHE A 1 185 ? -0.893 4.624 -15.609 1.00 98.00 185 PHE A C 1
ATOM 1376 O O . PHE A 1 185 ? -2.060 5.028 -15.678 1.00 98.00 185 PHE A O 1
ATOM 1383 N N . THR A 1 186 ? -0.237 4.164 -16.667 1.00 97.62 186 THR A N 1
ATOM 1384 C CA . THR A 1 186 ? -0.825 4.094 -18.009 1.00 97.62 186 THR A CA 1
ATOM 1385 C C . THR A 1 186 ? -1.716 2.860 -18.200 1.00 97.62 186 THR A C 1
ATOM 1387 O O . THR A 1 186 ? -1.870 2.003 -17.317 1.00 97.62 186 THR A O 1
ATOM 1390 N N . THR A 1 187 ? -2.355 2.757 -19.367 1.00 97.38 187 THR A N 1
ATOM 1391 C CA . THR A 1 187 ? -3.197 1.599 -19.701 1.00 97.38 187 THR A CA 1
ATOM 1392 C C . THR A 1 187 ? -2.338 0.370 -20.007 1.00 97.38 187 THR A C 1
ATOM 1394 O O . THR A 1 187 ? -2.695 -0.746 -19.619 1.00 97.38 187 THR A O 1
ATOM 1397 N N . GLY A 1 188 ? -1.177 0.559 -20.630 1.00 97.62 188 GLY A N 1
ATOM 1398 C CA . GLY A 1 188 ? -0.193 -0.491 -20.862 1.00 97.62 188 GLY A CA 1
ATOM 1399 C C . GLY A 1 188 ? 0.408 -1.017 -19.557 1.00 97.62 188 GLY A C 1
ATOM 1400 O O . GLY A 1 188 ? 0.426 -2.231 -19.345 1.00 97.62 188 GLY A O 1
ATOM 1401 N N . GLN A 1 189 ? 0.756 -0.132 -18.614 1.00 98.19 189 GLN A N 1
ATOM 1402 C CA . GLN A 1 189 ? 1.174 -0.536 -17.264 1.00 98.19 189 GLN A CA 1
ATOM 1403 C C . GLN A 1 189 ? 0.079 -1.335 -16.545 1.00 98.19 189 GLN A C 1
ATOM 1405 O O . GLN A 1 189 ? 0.347 -2.396 -15.983 1.00 98.19 189 GLN A O 1
ATOM 1410 N N . ARG A 1 190 ? -1.188 -0.899 -16.619 1.00 97.94 190 ARG A N 1
ATOM 1411 C CA . ARG A 1 190 ? -2.315 -1.688 -16.089 1.00 97.94 190 ARG A CA 1
ATOM 1412 C C . ARG A 1 190 ? -2.349 -3.093 -16.686 1.00 97.94 190 ARG A C 1
ATOM 1414 O O . ARG A 1 190 ? -2.524 -4.050 -15.940 1.00 97.94 190 ARG A O 1
ATOM 1421 N N . THR A 1 191 ? -2.191 -3.212 -18.001 1.00 97.38 191 THR A N 1
ATOM 1422 C CA . THR A 1 191 ? -2.243 -4.502 -18.702 1.00 97.38 191 THR A CA 1
ATOM 1423 C C . THR A 1 191 ? -1.144 -5.443 -18.206 1.00 97.38 191 THR A C 1
ATOM 1425 O O . THR A 1 191 ? -1.434 -6.587 -17.856 1.00 97.38 191 THR A O 1
ATOM 1428 N N . ARG A 1 192 ? 0.099 -4.954 -18.082 1.00 97.62 192 ARG A N 1
ATOM 1429 C CA . ARG A 1 192 ? 1.212 -5.732 -17.511 1.00 97.62 192 ARG A CA 1
ATOM 1430 C C . ARG A 1 192 ? 0.947 -6.151 -16.071 1.00 97.62 192 ARG A C 1
ATOM 1432 O O . ARG A 1 192 ? 1.126 -7.319 -15.735 1.00 97.62 192 ARG A O 1
ATOM 1439 N N . ALA A 1 193 ? 0.464 -5.228 -15.243 1.00 98.06 193 ALA A N 1
ATOM 1440 C CA . ALA A 1 193 ? 0.191 -5.520 -13.844 1.00 98.06 193 ALA A CA 1
ATOM 1441 C C . ALA A 1 193 ? -0.925 -6.557 -13.663 1.00 98.06 193 ALA A C 1
ATOM 1443 O O . ALA A 1 193 ? -0.809 -7.467 -12.843 1.00 98.06 193 ALA A O 1
ATOM 1444 N N . GLN A 1 194 ? -1.986 -6.477 -14.470 1.00 97.38 194 GLN A N 1
ATOM 1445 C CA . GLN A 1 194 ? -3.048 -7.482 -14.487 1.00 97.38 194 GLN A CA 1
ATOM 1446 C C . GLN A 1 194 ? -2.540 -8.844 -14.973 1.00 97.38 194 GLN A C 1
ATOM 1448 O O . GLN A 1 194 ? -2.950 -9.869 -14.427 1.00 97.38 194 GLN A O 1
ATOM 1453 N N . LEU A 1 195 ? -1.627 -8.882 -15.949 1.00 96.44 195 LEU A N 1
ATOM 1454 C CA . LEU A 1 195 ? -0.998 -10.128 -16.387 1.00 96.44 195 LEU A CA 1
ATOM 1455 C C . LEU A 1 195 ? -0.127 -10.738 -15.283 1.00 96.44 195 LEU A C 1
ATOM 1457 O O . LEU A 1 195 ? -0.228 -11.936 -15.034 1.00 96.44 195 LEU A O 1
ATOM 1461 N N . ALA A 1 196 ? 0.680 -9.939 -14.582 1.00 96.88 196 ALA A N 1
ATOM 1462 C CA . ALA A 1 196 ? 1.472 -10.406 -13.443 1.00 96.88 196 ALA A CA 1
ATOM 1463 C C . ALA A 1 196 ? 0.574 -10.968 -12.327 1.00 96.88 196 ALA A C 1
ATOM 1465 O O . ALA A 1 196 ? 0.861 -12.028 -11.772 1.00 96.88 196 ALA A O 1
ATOM 1466 N N . MET A 1 197 ? -0.551 -10.298 -12.054 1.00 95.81 197 MET A N 1
ATOM 1467 C CA . MET A 1 197 ? -1.543 -10.738 -11.074 1.00 95.81 197 MET A CA 1
ATOM 1468 C C . MET A 1 197 ? -2.207 -12.059 -11.489 1.00 95.81 197 MET A C 1
ATOM 1470 O O . MET A 1 197 ? -2.256 -13.012 -10.724 1.00 95.81 197 MET A O 1
ATOM 1474 N N . THR A 1 198 ? -2.702 -12.159 -12.717 1.00 94.88 198 THR A N 1
ATOM 1475 C CA . THR A 1 198 ? -3.489 -13.327 -13.149 1.00 94.88 198 THR A CA 1
ATOM 1476 C C . THR A 1 198 ? -2.644 -14.541 -13.528 1.00 94.88 198 THR A C 1
ATOM 1478 O O . THR A 1 198 ? -3.144 -15.659 -13.439 1.00 94.88 198 THR A O 1
ATOM 1481 N N . SER A 1 199 ? -1.379 -14.349 -13.916 1.00 94.38 199 SER A N 1
ATOM 1482 C CA . SER A 1 199 ? -0.476 -15.447 -14.281 1.00 94.38 199 SER A CA 1
ATOM 1483 C C . SER A 1 199 ? 0.460 -15.837 -13.136 1.00 94.38 199 SER A C 1
ATOM 1485 O O . SER A 1 199 ? 0.295 -16.898 -12.543 1.00 94.38 199 SER A O 1
ATOM 1487 N N . GLN A 1 200 ? 1.424 -14.984 -12.790 1.00 95.81 200 GLN A N 1
ATOM 1488 C CA . GLN A 1 200 ? 2.485 -15.322 -11.840 1.00 95.81 200 GLN A CA 1
ATOM 1489 C C . GLN A 1 200 ? 2.004 -15.315 -10.392 1.00 95.81 200 GLN A C 1
ATOM 1491 O O . GLN A 1 200 ? 2.369 -16.205 -9.635 1.00 95.81 200 GLN A O 1
ATOM 1496 N N . ARG A 1 201 ? 1.164 -14.345 -10.014 1.00 96.88 201 ARG A N 1
ATOM 1497 C CA . ARG A 1 201 ? 0.639 -14.183 -8.647 1.00 96.88 201 ARG A CA 1
ATOM 1498 C C . ARG A 1 201 ? -0.793 -14.701 -8.492 1.00 96.88 201 ARG A C 1
ATOM 1500 O O . ARG A 1 201 ? -1.493 -14.309 -7.561 1.00 96.88 201 ARG A O 1
ATOM 1507 N N . GLY A 1 202 ? -1.248 -15.579 -9.391 1.00 95.94 202 GLY A N 1
ATOM 1508 C CA . GLY A 1 202 ? -2.651 -16.004 -9.464 1.00 95.94 202 GLY A CA 1
ATOM 1509 C C . GLY A 1 202 ? -3.199 -16.578 -8.153 1.00 95.94 202 GLY A C 1
ATOM 1510 O O . GLY A 1 202 ? -4.385 -16.435 -7.868 1.00 95.94 202 GLY A O 1
ATOM 1511 N N . SER A 1 203 ? -2.345 -17.165 -7.318 1.00 96.56 203 SER A N 1
ATOM 1512 C CA . SER A 1 203 ? -2.679 -17.708 -5.994 1.00 96.56 203 SER A CA 1
ATOM 1513 C C . SER A 1 203 ? -3.192 -16.668 -4.981 1.00 96.56 203 SER A C 1
ATOM 1515 O O . SER A 1 203 ? -3.823 -17.053 -3.998 1.00 96.56 203 SER A O 1
ATOM 1517 N N . TYR A 1 204 ? -2.997 -15.359 -5.193 1.00 95.12 204 TYR A N 1
ATOM 1518 C CA . TYR A 1 204 ? -3.612 -14.340 -4.327 1.00 95.12 204 TYR A CA 1
ATOM 1519 C C . TYR A 1 204 ? -5.113 -14.166 -4.573 1.00 95.12 204 TYR A C 1
ATOM 1521 O O . TYR A 1 204 ? -5.816 -13.638 -3.716 1.00 95.12 204 TYR A O 1
ATOM 1529 N N . LEU A 1 205 ? -5.621 -14.602 -5.728 1.00 90.69 205 LEU A N 1
ATOM 1530 C CA . LEU A 1 205 ? -7.027 -14.434 -6.076 1.00 90.69 205 LEU A CA 1
ATOM 1531 C C . LEU A 1 205 ? -7.902 -15.402 -5.271 1.00 90.69 205 LEU A C 1
ATOM 1533 O O . LEU A 1 205 ? -7.640 -16.606 -5.235 1.00 90.69 205 LEU A O 1
ATOM 1537 N N . ALA A 1 206 ? -8.999 -14.894 -4.702 1.00 86.50 206 ALA A N 1
ATOM 1538 C CA . ALA A 1 206 ? -10.000 -15.713 -4.014 1.00 86.50 206 ALA A CA 1
ATOM 1539 C C . ALA A 1 206 ? -10.558 -16.822 -4.926 1.00 86.50 206 ALA A C 1
ATOM 1541 O O . ALA A 1 206 ? -10.697 -17.968 -4.501 1.00 86.50 206 ALA A O 1
ATOM 1542 N N . ALA A 1 207 ? -10.757 -16.515 -6.215 1.00 89.12 207 ALA A N 1
ATOM 1543 C CA . ALA A 1 207 ? -11.176 -17.476 -7.240 1.00 89.12 207 ALA A CA 1
ATOM 1544 C C . ALA A 1 207 ? -10.228 -18.684 -7.390 1.00 89.12 207 ALA A C 1
ATOM 1546 O O . ALA A 1 207 ? -10.659 -19.748 -7.829 1.00 89.12 207 ALA A O 1
ATOM 1547 N N . ASN A 1 208 ? -8.962 -18.541 -6.987 1.00 93.06 208 ASN A N 1
ATOM 1548 C CA . ASN A 1 208 ? -7.959 -19.606 -6.997 1.00 93.06 208 ASN A CA 1
ATOM 1549 C C . ASN A 1 208 ? -7.777 -20.264 -5.613 1.00 93.06 208 ASN A C 1
ATOM 1551 O O . ASN A 1 208 ? -6.792 -20.961 -5.381 1.00 93.06 208 ASN A O 1
ATOM 1555 N N . GLY A 1 209 ? -8.731 -20.071 -4.695 1.00 91.94 209 GLY A N 1
ATOM 1556 C CA . GLY A 1 209 ? -8.790 -20.754 -3.401 1.00 91.94 209 GLY A CA 1
ATOM 1557 C C . GLY A 1 209 ? -8.078 -20.039 -2.252 1.00 91.94 209 GLY A C 1
ATOM 1558 O O . GLY A 1 209 ? -7.877 -20.642 -1.196 1.00 91.94 209 GLY A O 1
ATOM 1559 N N . ASN A 1 210 ? -7.689 -18.772 -2.416 1.00 93.06 210 ASN A N 1
ATOM 1560 C CA . ASN A 1 210 ? -7.099 -18.009 -1.322 1.00 93.06 210 ASN A CA 1
ATOM 1561 C C . ASN A 1 210 ? -8.147 -17.665 -0.252 1.00 93.06 210 ASN A C 1
ATOM 1563 O O . ASN A 1 210 ? -9.162 -17.034 -0.536 1.00 93.06 210 ASN A O 1
ATOM 1567 N N . MET A 1 211 ? -7.874 -18.047 0.997 1.00 91.88 211 MET A N 1
ATOM 1568 C CA . MET A 1 211 ? -8.790 -17.877 2.132 1.00 91.88 211 MET A CA 1
ATOM 1569 C C . MET A 1 211 ? -8.394 -16.732 3.079 1.00 91.88 211 MET A C 1
ATOM 1571 O O . MET A 1 211 ? -9.024 -16.568 4.126 1.00 91.88 211 MET A O 1
ATOM 1575 N N . SER A 1 212 ? -7.361 -15.948 2.749 1.00 91.38 212 SER A N 1
ATOM 1576 C CA . SER A 1 212 ? -6.820 -14.874 3.605 1.00 91.38 212 SER A CA 1
ATOM 1577 C C . SER A 1 212 ? -7.839 -13.777 3.942 1.00 91.38 212 SER A C 1
ATOM 1579 O O . SER A 1 212 ? -7.753 -13.161 5.009 1.00 91.38 212 SER A O 1
ATOM 1581 N N . LEU A 1 213 ? -8.830 -13.567 3.067 1.00 87.69 213 LEU A N 1
ATOM 1582 C CA . LEU A 1 213 ? -9.930 -12.617 3.261 1.00 87.69 213 LEU A CA 1
ATOM 1583 C C . LEU A 1 213 ? -11.202 -13.252 3.839 1.00 87.69 213 LEU A C 1
ATOM 1585 O O . LEU A 1 213 ? -12.122 -12.532 4.211 1.00 87.69 213 LEU A O 1
ATOM 1589 N N . VAL A 1 214 ? -11.255 -14.579 3.986 1.00 86.81 214 VAL A N 1
ATOM 1590 C CA . VAL A 1 214 ? -12.422 -15.274 4.543 1.00 86.81 214 VAL A CA 1
ATOM 1591 C C . VAL A 1 214 ? -12.289 -15.379 6.065 1.00 86.81 214 VAL A C 1
ATOM 1593 O O . VAL A 1 214 ? -11.400 -16.102 6.539 1.00 86.81 214 VAL A O 1
ATOM 1596 N N . PRO A 1 215 ? -13.181 -14.749 6.858 1.00 87.88 215 PRO A N 1
ATOM 1597 C CA . PRO A 1 215 ? -13.134 -14.827 8.315 1.00 87.88 215 PRO A CA 1
ATOM 1598 C C . PRO A 1 215 ? -13.109 -16.278 8.829 1.00 87.88 215 PRO A C 1
ATOM 1600 O O . PRO A 1 215 ? -13.917 -17.098 8.387 1.00 87.88 215 PRO A O 1
ATOM 1603 N N . PRO A 1 216 ? -12.197 -16.636 9.751 1.00 89.31 216 PRO A N 1
ATOM 1604 C CA . PRO A 1 216 ? -12.136 -17.983 10.325 1.00 89.31 216 PRO A CA 1
ATOM 1605 C C . PRO A 1 216 ? -13.162 -18.248 11.424 1.00 89.31 216 PRO A C 1
ATOM 1607 O O . PRO A 1 216 ? -13.315 -19.389 11.851 1.00 89.31 216 PRO A O 1
ATOM 1610 N N . GLY A 1 217 ? -13.876 -17.220 11.871 1.00 87.81 217 GLY A N 1
ATOM 1611 C CA . GLY A 1 217 ? -14.890 -17.332 12.903 1.00 87.81 217 GLY A CA 1
ATOM 1612 C C . GLY A 1 217 ? -15.769 -16.092 12.974 1.00 87.81 217 GLY A C 1
ATOM 1613 O O . GLY A 1 217 ? -15.687 -15.199 12.129 1.00 87.81 217 GLY A O 1
ATOM 1614 N N . ALA A 1 218 ? -16.613 -16.059 14.002 1.00 87.88 218 ALA A N 1
ATOM 1615 C CA . ALA A 1 218 ? -17.455 -14.913 14.303 1.00 87.88 218 ALA A CA 1
ATOM 1616 C C . ALA A 1 218 ? -16.615 -13.646 14.585 1.00 87.88 218 ALA A C 1
ATOM 1618 O O . ALA A 1 218 ? -15.548 -13.763 15.194 1.00 87.88 218 ALA A O 1
ATOM 1619 N N . PRO A 1 219 ? -17.102 -12.447 14.209 1.00 90.31 219 PRO A N 1
ATOM 1620 C CA . PRO A 1 219 ? -16.492 -11.168 14.558 1.00 90.31 219 PRO A CA 1
ATOM 1621 C C . PRO A 1 219 ? -16.120 -11.067 16.037 1.00 90.31 219 PRO A C 1
ATOM 1623 O O . PRO A 1 219 ? -16.956 -11.253 16.925 1.00 90.31 219 PRO A O 1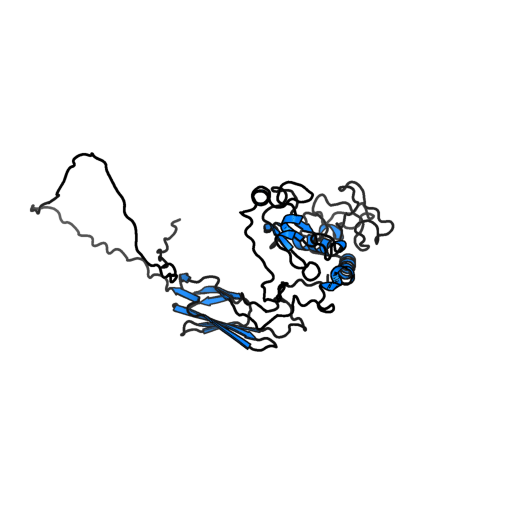
ATOM 1626 N N . GLN A 1 220 ? -14.864 -10.720 16.302 1.00 91.81 220 GLN A N 1
ATOM 1627 C CA . GLN A 1 220 ? -14.373 -10.448 17.649 1.00 91.81 220 GLN A CA 1
ATOM 1628 C C . GLN A 1 220 ? -14.342 -8.939 17.838 1.00 91.81 220 GLN A C 1
ATOM 1630 O O . GLN A 1 220 ? -13.388 -8.285 17.423 1.00 91.81 220 GLN A O 1
ATOM 1635 N N . LEU A 1 221 ? -15.414 -8.387 18.407 1.00 93.31 221 LEU A N 1
ATOM 1636 C CA . LEU A 1 221 ? -15.550 -6.941 18.523 1.00 93.31 221 LEU A CA 1
ATOM 1637 C C . LEU A 1 221 ? -14.568 -6.363 19.534 1.00 93.31 221 LEU A C 1
ATOM 1639 O O . LEU A 1 221 ? -14.457 -6.858 20.655 1.00 93.31 221 LEU A O 1
ATOM 1643 N N . ASP A 1 222 ? -13.916 -5.276 19.147 1.00 93.81 222 ASP A N 1
ATOM 1644 C CA . ASP A 1 222 ? -13.089 -4.468 20.030 1.00 93.81 222 ASP A CA 1
ATOM 1645 C C . ASP A 1 222 ? -13.069 -3.021 19.536 1.00 93.81 222 ASP A C 1
ATOM 1647 O O . ASP A 1 222 ? -13.306 -2.738 18.359 1.00 93.81 222 ASP A O 1
ATOM 1651 N N . PHE A 1 223 ? -12.827 -2.085 20.444 1.00 94.38 223 PHE A N 1
ATOM 1652 C CA . PHE A 1 223 ? -12.750 -0.675 20.112 1.00 94.38 223 PHE A CA 1
ATOM 1653 C C . PHE A 1 223 ? -11.956 0.119 21.139 1.00 94.38 223 PHE A C 1
ATOM 1655 O O . PHE A 1 223 ? -11.783 -0.292 22.282 1.00 94.38 223 PHE A O 1
ATOM 1662 N N . ARG A 1 224 ? -11.530 1.317 20.738 1.00 95.19 224 ARG A N 1
ATOM 1663 C CA . ARG A 1 224 ? -10.977 2.317 21.655 1.00 95.19 224 ARG A CA 1
ATOM 1664 C C . ARG A 1 224 ? -11.493 3.713 21.340 1.00 95.19 224 ARG A C 1
ATOM 1666 O O . ARG A 1 224 ? -11.779 4.038 20.191 1.00 95.19 224 ARG A O 1
ATOM 1673 N N . ALA A 1 225 ? -11.553 4.549 22.366 1.00 96.75 225 ALA A N 1
ATOM 1674 C CA . ALA A 1 225 ? -11.769 5.980 22.218 1.00 96.75 225 ALA A CA 1
ATOM 1675 C C . ALA A 1 225 ? -10.431 6.713 22.035 1.00 96.75 225 ALA A C 1
ATOM 1677 O O . ALA A 1 225 ? -9.424 6.341 22.639 1.00 96.75 225 ALA A O 1
ATOM 1678 N N . SER A 1 226 ? -10.427 7.797 21.256 1.00 96.81 226 SER A N 1
ATOM 1679 C CA . SER A 1 226 ? -9.248 8.655 21.064 1.00 96.81 226 SER A CA 1
ATOM 1680 C C . SER A 1 226 ? -8.786 9.350 22.351 1.00 96.81 226 SER A C 1
ATOM 1682 O O . SER A 1 226 ? -7.637 9.773 22.447 1.00 96.81 226 SER A O 1
ATOM 1684 N N . ALA A 1 227 ? -9.677 9.483 23.336 1.00 95.62 227 ALA A N 1
ATOM 1685 C CA . ALA A 1 227 ? -9.387 10.022 24.656 1.00 95.62 227 ALA A CA 1
ATOM 1686 C C . ALA A 1 227 ? -10.290 9.362 25.704 1.00 95.62 227 ALA A C 1
ATOM 1688 O O . ALA A 1 227 ? -11.490 9.214 25.486 1.00 95.62 227 ALA A O 1
ATOM 1689 N N . ALA A 1 228 ? -9.717 9.021 26.860 1.00 95.56 228 ALA A N 1
ATOM 1690 C CA . ALA A 1 228 ? -10.467 8.484 27.998 1.00 95.56 228 ALA A CA 1
ATOM 1691 C C . ALA A 1 228 ? -11.032 9.586 28.917 1.00 95.56 228 ALA A C 1
ATOM 1693 O O . ALA A 1 228 ? -11.969 9.346 29.675 1.00 95.56 228 ALA A O 1
ATOM 1694 N N . VAL A 1 229 ? -10.470 10.801 28.870 1.00 95.25 229 VAL A N 1
ATOM 1695 C CA . VAL A 1 229 ? -10.881 11.939 29.708 1.00 95.25 229 VAL A CA 1
ATOM 1696 C C . VAL A 1 229 ? -10.923 13.212 28.868 1.00 95.25 229 VAL A C 1
ATOM 1698 O O . VAL A 1 229 ? -9.946 13.534 28.195 1.00 95.25 229 VAL A O 1
ATOM 1701 N N . LEU A 1 230 ? -12.033 13.947 28.950 1.00 94.38 230 LEU A N 1
ATOM 1702 C CA . LEU A 1 230 ? -12.224 15.256 28.329 1.00 94.38 230 LEU A CA 1
ATOM 1703 C C . LEU A 1 230 ? -12.393 16.330 29.412 1.00 94.38 230 LEU A C 1
ATOM 1705 O O . LEU A 1 230 ? -13.193 16.191 30.342 1.00 94.38 230 LEU A O 1
ATOM 1709 N N . CYS A 1 231 ? -11.640 17.421 29.281 1.00 91.06 231 CYS A N 1
ATOM 1710 C CA . CYS A 1 231 ? -11.609 18.521 30.248 1.00 91.06 231 CYS A CA 1
ATOM 1711 C C . CYS A 1 231 ? -12.610 19.623 29.874 1.00 91.06 231 CYS A C 1
ATOM 1713 O O . CYS A 1 231 ? -12.217 20.736 29.519 1.00 91.06 231 CYS A O 1
ATOM 1715 N N . GLY A 1 232 ? -13.899 19.305 29.935 1.00 87.50 232 GLY A N 1
ATOM 1716 C CA . GLY A 1 232 ? -14.990 20.217 29.598 1.00 87.50 232 GLY A CA 1
ATOM 1717 C C . GLY A 1 232 ? -15.958 19.620 28.583 1.00 87.50 232 GLY A C 1
ATOM 1718 O O . GLY A 1 232 ? -15.628 18.693 27.844 1.00 87.50 232 GLY A O 1
ATOM 1719 N N . THR A 1 233 ? -17.167 20.172 28.552 1.00 91.62 233 THR A N 1
ATOM 1720 C CA . THR A 1 233 ? -18.203 19.790 27.592 1.00 91.62 233 THR A CA 1
ATOM 1721 C C . THR A 1 233 ? -17.947 20.401 26.214 1.00 91.62 233 THR A C 1
ATOM 1723 O O . THR A 1 233 ? -17.213 21.377 26.069 1.00 91.62 233 THR A O 1
ATOM 1726 N N . GLY A 1 234 ? -18.550 19.810 25.183 1.00 91.62 234 GLY A N 1
ATOM 1727 C CA . GLY A 1 234 ? -18.398 20.234 23.790 1.00 91.62 234 GLY A CA 1
ATOM 1728 C C . GLY A 1 234 ? -17.111 19.743 23.124 1.00 91.62 234 GLY A C 1
ATOM 1729 O O . GLY A 1 234 ? -16.879 20.055 21.961 1.00 91.62 234 GLY A O 1
ATOM 1730 N N . GLN A 1 235 ? -16.283 18.966 23.829 1.00 94.75 235 GLN A N 1
ATOM 1731 C CA . GLN A 1 235 ? -15.123 18.304 23.237 1.00 94.75 235 GLN A CA 1
ATOM 1732 C C . GLN A 1 235 ? -15.535 17.066 22.440 1.00 94.75 235 GLN A C 1
ATOM 1734 O O . GLN A 1 235 ? -16.594 16.472 22.670 1.00 94.75 235 GLN A O 1
ATOM 1739 N N . THR A 1 236 ? -14.677 16.682 21.499 1.00 96.56 236 THR A N 1
ATOM 1740 C CA . THR A 1 236 ? -14.903 15.535 20.630 1.00 96.56 236 THR A CA 1
ATOM 1741 C C . THR A 1 236 ? -14.105 14.318 21.066 1.00 96.56 236 THR A C 1
ATOM 1743 O O . THR A 1 236 ? -13.012 14.419 21.621 1.00 96.56 236 THR A O 1
ATOM 1746 N N . VAL A 1 237 ? -14.658 13.146 20.776 1.00 97.00 237 VAL A N 1
ATOM 1747 C CA . VAL A 1 237 ? -13.966 11.869 20.895 1.00 97.00 237 VAL A CA 1
ATOM 1748 C C . VAL A 1 237 ? -14.243 11.034 19.652 1.00 97.00 237 VAL A C 1
ATOM 1750 O O . VAL A 1 237 ? -15.388 10.927 19.209 1.00 97.00 237 VAL A O 1
ATOM 1753 N N . THR A 1 238 ? -13.196 10.457 19.076 1.00 97.12 238 THR A N 1
ATOM 1754 C CA . THR A 1 238 ? -13.297 9.558 17.924 1.00 97.12 238 THR A CA 1
ATOM 1755 C C . THR A 1 238 ? -13.264 8.119 18.415 1.00 97.12 238 THR A C 1
ATOM 1757 O O . THR A 1 238 ? -12.409 7.773 19.231 1.00 97.12 238 THR A O 1
ATOM 1760 N N . MET A 1 239 ? -14.180 7.282 17.929 1.00 94.56 239 MET A N 1
ATOM 1761 C CA . MET A 1 239 ? -14.142 5.841 18.180 1.00 94.56 239 MET A CA 1
ATOM 1762 C C . MET A 1 239 ? -13.382 5.135 17.065 1.00 94.56 239 MET A C 1
ATOM 1764 O O . MET A 1 239 ? -13.586 5.395 15.877 1.00 94.56 239 MET A O 1
ATOM 1768 N N . GLU A 1 240 ? -12.505 4.226 17.464 1.00 90.75 240 GLU A N 1
ATOM 1769 C CA . GLU A 1 240 ? -11.705 3.414 16.566 1.00 90.75 240 GLU A CA 1
ATOM 1770 C C . GLU A 1 240 ? -12.098 1.952 16.738 1.00 90.75 240 GLU A C 1
ATOM 1772 O O . GLU A 1 240 ? -11.973 1.392 17.825 1.00 90.75 240 GLU A O 1
ATOM 1777 N N . ASP A 1 241 ? -12.579 1.354 15.652 1.00 87.94 241 ASP A N 1
ATOM 1778 C CA . ASP A 1 241 ? -12.855 -0.074 15.543 1.00 87.94 241 ASP A CA 1
ATOM 1779 C C . ASP A 1 241 ? -11.541 -0.869 15.508 1.00 87.94 241 ASP A C 1
ATOM 1781 O O . ASP A 1 241 ? -10.678 -0.612 14.661 1.00 87.94 241 ASP A O 1
ATOM 1785 N N . LEU A 1 242 ? -11.398 -1.813 16.438 1.00 89.12 242 LEU A N 1
ATOM 1786 C CA . LEU A 1 242 ? -10.268 -2.741 16.558 1.00 89.12 242 LEU A CA 1
ATOM 1787 C C . LEU A 1 242 ? -10.700 -4.198 16.363 1.00 89.12 242 LEU A C 1
ATOM 1789 O O . LEU A 1 242 ? -9.933 -5.113 16.662 1.00 89.12 242 LEU A O 1
ATOM 1793 N N . SER A 1 243 ? -11.924 -4.410 15.883 1.00 89.94 243 SER A N 1
ATOM 1794 C CA . SER A 1 243 ? -12.521 -5.730 15.759 1.00 89.94 243 SER A CA 1
ATOM 1795 C C . SER A 1 243 ? -11.737 -6.630 14.800 1.00 89.94 243 SER A C 1
ATOM 1797 O O . SER A 1 243 ? -11.232 -6.180 13.769 1.00 89.94 243 SER A O 1
ATOM 1799 N N . LEU A 1 244 ? -11.676 -7.923 15.121 1.00 90.31 244 LEU A N 1
ATOM 1800 C CA . LEU A 1 244 ? -11.063 -8.959 14.286 1.00 90.31 244 LEU A CA 1
ATOM 1801 C C . LEU A 1 244 ? -12.126 -9.822 13.600 1.00 90.31 244 LEU A C 1
ATOM 1803 O O . LEU A 1 244 ? -13.315 -9.756 13.921 1.00 90.31 244 LEU A O 1
ATOM 1807 N N . CYS A 1 245 ? -11.674 -10.670 12.671 1.00 88.88 245 CYS A N 1
ATOM 1808 C CA . CYS A 1 245 ? -12.528 -11.542 11.856 1.00 88.88 245 CYS A CA 1
ATOM 1809 C C . CYS A 1 245 ? -13.551 -10.757 11.012 1.00 88.88 245 CYS A C 1
ATOM 1811 O O . CYS A 1 245 ? -14.653 -11.234 10.747 1.00 88.88 245 CYS A O 1
ATOM 1813 N N . LEU A 1 246 ? -13.195 -9.537 10.607 1.00 84.38 246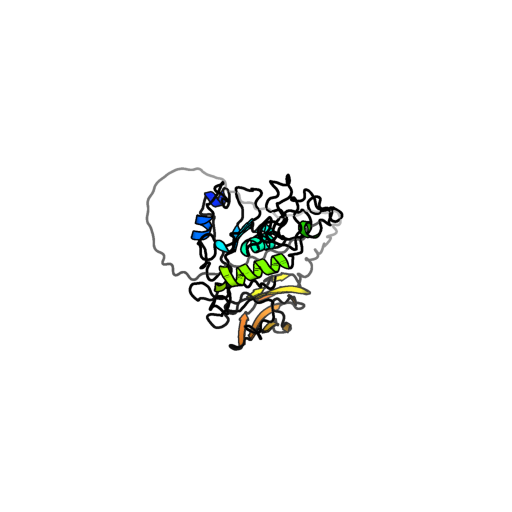 LEU A N 1
ATOM 1814 C CA . LEU A 1 246 ? -14.014 -8.678 9.762 1.00 84.38 246 LEU A CA 1
ATOM 1815 C C . LEU A 1 246 ? -13.170 -8.184 8.581 1.00 84.38 246 LEU A C 1
ATOM 1817 O O . LEU A 1 246 ? -12.123 -7.576 8.818 1.00 84.38 246 LEU A O 1
ATOM 1821 N N . PRO A 1 247 ? -13.604 -8.418 7.329 1.00 74.81 247 PRO A N 1
ATOM 1822 C CA . PRO A 1 247 ? -12.988 -7.828 6.146 1.00 74.81 247 PRO A CA 1
ATOM 1823 C C . PRO A 1 247 ? -12.921 -6.313 6.299 1.00 74.81 247 PRO A C 1
ATOM 1825 O O . PRO A 1 247 ? -13.933 -5.648 6.517 1.00 74.81 247 PRO A O 1
ATOM 1828 N N . ASN A 1 248 ? 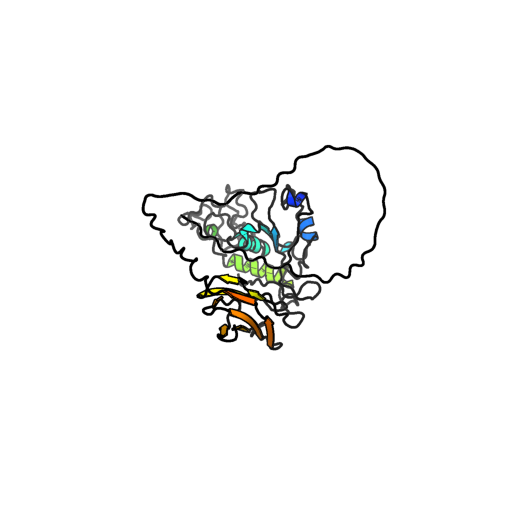-11.718 -5.755 6.192 1.00 64.88 248 ASN A N 1
ATOM 1829 C CA . ASN A 1 248 ? -11.516 -4.311 6.131 1.00 64.88 248 ASN A CA 1
ATOM 1830 C C . ASN A 1 248 ? -11.588 -3.821 4.675 1.00 64.88 248 ASN A C 1
ATOM 1832 O O . ASN A 1 248 ? -10.721 -3.072 4.229 1.00 64.88 248 ASN A O 1
ATOM 1836 N N . THR A 1 249 ? -12.580 -4.283 3.912 1.00 59.16 249 THR A N 1
ATOM 1837 C CA . THR A 1 249 ? -12.767 -3.833 2.533 1.00 59.16 249 THR A CA 1
ATOM 1838 C C . THR A 1 249 ? -13.403 -2.450 2.604 1.00 59.16 249 THR A C 1
ATOM 1840 O O . THR A 1 249 ? -14.530 -2.276 3.066 1.00 59.16 249 THR A O 1
ATOM 1843 N N . TYR A 1 250 ? -12.668 -1.416 2.199 1.00 56.53 250 TYR A N 1
ATOM 1844 C CA . TYR A 1 250 ? -13.199 -0.050 2.115 1.00 56.53 250 TYR A CA 1
ATOM 1845 C C . TYR A 1 250 ? -14.221 0.106 0.969 1.00 56.53 250 TYR A C 1
ATOM 1847 O O . TYR A 1 250 ? -14.678 1.216 0.701 1.00 56.53 250 TYR A O 1
ATOM 1855 N N . LEU A 1 251 ? -14.582 -0.999 0.305 1.00 51.53 251 LEU A N 1
ATOM 1856 C CA . LEU A 1 251 ? -15.502 -1.087 -0.817 1.00 51.53 251 LEU A CA 1
ATOM 1857 C C . LEU A 1 251 ? -16.721 -1.960 -0.494 1.00 51.53 251 LEU A C 1
ATOM 1859 O O . LEU A 1 251 ? -16.686 -2.855 0.352 1.00 51.53 251 LEU A O 1
ATOM 1863 N N . SER A 1 252 ? -17.801 -1.701 -1.227 1.00 51.28 252 SER A N 1
ATOM 1864 C CA . SER A 1 252 ? -18.994 -2.542 -1.288 1.00 51.28 252 SER A CA 1
ATOM 1865 C C . SER A 1 252 ? -18.730 -3.758 -2.184 1.00 51.28 252 SER A C 1
ATOM 1867 O O . SER A 1 252 ? -19.173 -3.790 -3.333 1.00 51.28 252 SER A O 1
ATOM 1869 N N . ASP A 1 253 ? -17.956 -4.717 -1.686 1.00 50.44 253 ASP A N 1
ATOM 1870 C CA . ASP A 1 253 ? -17.680 -5.976 -2.381 1.00 50.44 253 ASP A CA 1
ATOM 1871 C C . ASP A 1 253 ? -18.897 -6.925 -2.267 1.00 50.44 253 ASP A C 1
ATOM 1873 O O . ASP A 1 253 ? -19.402 -7.111 -1.156 1.00 50.44 253 ASP A O 1
ATOM 1877 N N . PRO A 1 254 ? -19.406 -7.516 -3.367 1.00 49.69 254 PRO A N 1
ATOM 1878 C CA . PRO A 1 254 ? -20.460 -8.535 -3.341 1.00 49.69 254 PRO A CA 1
ATOM 1879 C C . PRO A 1 254 ? -20.070 -9.871 -2.678 1.00 49.69 254 PRO A C 1
ATOM 1881 O O . PRO A 1 254 ? -20.973 -10.643 -2.352 1.00 49.69 254 PRO A O 1
ATOM 1884 N N . GLU A 1 255 ? -18.789 -10.130 -2.399 1.00 48.72 255 GLU A N 1
ATOM 1885 C CA . GLU A 1 255 ? -18.308 -11.250 -1.570 1.00 48.72 255 GLU A CA 1
ATOM 1886 C C . GLU A 1 255 ? -18.317 -10.922 -0.059 1.00 48.72 255 GLU A C 1
ATOM 1888 O O . GLU A 1 255 ? -18.487 -11.822 0.768 1.00 48.72 255 GLU A O 1
ATOM 1893 N N . PHE A 1 256 ? -18.252 -9.632 0.312 1.00 56.03 256 PHE A N 1
ATOM 1894 C CA . PHE A 1 256 ? -18.418 -9.134 1.692 1.00 56.03 256 PHE A CA 1
ATOM 1895 C C . PHE A 1 256 ? -19.524 -8.065 1.879 1.00 56.03 256 PHE A C 1
ATOM 1897 O O . PHE A 1 256 ? -19.332 -7.092 2.621 1.00 56.03 256 PHE A O 1
ATOM 1904 N N . PRO A 1 257 ? -20.713 -8.203 1.263 1.00 59.50 257 PRO A N 1
ATOM 1905 C CA . PRO A 1 257 ? -21.756 -7.202 1.339 1.00 59.50 257 PRO A CA 1
ATOM 1906 C C . PRO A 1 257 ? -22.440 -7.294 2.702 1.00 59.50 257 PRO A C 1
ATOM 1908 O O . PRO A 1 257 ? -22.650 -8.373 3.260 1.00 59.50 257 PRO A O 1
ATOM 1911 N N . GLY A 1 258 ? -22.841 -6.144 3.239 1.00 68.31 258 GLY A N 1
ATOM 1912 C CA . GLY A 1 258 ? -23.712 -6.108 4.414 1.00 68.31 258 GLY A CA 1
ATOM 1913 C C . GLY A 1 258 ? -23.002 -6.133 5.765 1.00 68.31 258 GLY A C 1
ATOM 1914 O O . GLY A 1 258 ? -23.640 -6.483 6.755 1.00 68.31 258 GLY A O 1
ATOM 1915 N N . ILE A 1 259 ? -21.729 -5.721 5.840 1.00 80.56 259 ILE A N 1
ATOM 1916 C CA . ILE A 1 259 ? -21.139 -5.327 7.126 1.00 80.56 259 ILE A CA 1
ATOM 1917 C C . ILE A 1 259 ? -21.622 -3.918 7.466 1.00 80.56 259 ILE A C 1
ATOM 1919 O O . ILE A 1 259 ? -21.281 -2.948 6.790 1.00 80.56 259 ILE A O 1
ATOM 1923 N N . THR A 1 260 ? -22.418 -3.797 8.521 1.00 87.00 260 THR A N 1
ATOM 1924 C CA . THR A 1 260 ? -22.892 -2.501 9.021 1.00 87.00 260 THR A CA 1
ATOM 1925 C C . THR A 1 260 ? -22.420 -2.277 10.445 1.00 87.00 260 THR A C 1
ATOM 1927 O O . THR A 1 260 ? -22.348 -3.211 11.244 1.00 87.00 260 THR A O 1
ATOM 1930 N N . PHE A 1 261 ? -22.099 -1.024 10.751 1.00 90.12 261 PHE A N 1
ATOM 1931 C CA . PHE A 1 261 ? -21.671 -0.585 12.071 1.00 90.12 261 PHE A CA 1
ATOM 1932 C C . PHE A 1 261 ? -22.782 0.260 12.681 1.00 90.12 261 PHE A C 1
ATOM 1934 O O . PHE A 1 261 ? -23.393 1.073 11.993 1.00 90.12 261 PHE A O 1
ATOM 1941 N N . ALA A 1 262 ? -23.027 0.092 13.972 1.00 95.06 262 ALA A N 1
ATOM 1942 C CA . ALA A 1 262 ? -23.874 0.973 14.752 1.00 95.06 262 ALA A CA 1
ATOM 1943 C C . ALA A 1 262 ? -23.218 1.220 16.109 1.00 95.06 262 ALA A C 1
ATOM 1945 O O . ALA A 1 262 ? -23.011 0.310 16.909 1.00 95.06 262 ALA A O 1
ATOM 1946 N N . TRP A 1 263 ? -22.884 2.476 16.349 1.00 97.44 263 TRP A N 1
ATOM 1947 C CA . TRP A 1 263 ? -22.301 2.962 17.583 1.00 97.44 263 TRP A CA 1
ATOM 1948 C C . TRP A 1 263 ? -23.356 3.679 18.402 1.00 97.44 263 TRP A C 1
ATOM 1950 O O . TRP A 1 263 ? -24.134 4.458 17.852 1.00 97.44 263 TRP A O 1
ATOM 1960 N N . SER A 1 264 ? -23.316 3.476 19.712 1.00 98.25 264 SER A N 1
ATOM 1961 C CA . SER A 1 264 ? -24.064 4.250 20.692 1.00 98.25 264 SER A CA 1
ATOM 1962 C C . SER A 1 264 ? -23.118 4.688 21.801 1.00 98.25 264 SER A C 1
ATOM 1964 O O . SER A 1 264 ? -22.403 3.857 22.354 1.00 98.25 264 SER A O 1
ATOM 1966 N N . ILE A 1 265 ? -23.091 5.976 22.131 1.00 98.19 265 ILE A N 1
ATOM 1967 C CA . ILE A 1 265 ? -22.363 6.507 23.287 1.00 98.19 265 ILE A CA 1
ATOM 1968 C C . ILE A 1 265 ? -23.355 7.215 24.204 1.00 98.19 265 ILE A C 1
ATOM 1970 O O . ILE A 1 265 ? -24.110 8.083 23.764 1.00 98.19 265 ILE A O 1
ATOM 1974 N N . THR A 1 266 ? -23.383 6.830 25.477 1.00 97.94 266 THR A N 1
ATOM 1975 C CA . THR A 1 266 ? -24.392 7.313 26.424 1.00 97.94 266 THR A CA 1
ATOM 1976 C C . THR A 1 266 ? -23.842 7.484 27.828 1.00 97.94 266 THR A C 1
ATOM 1978 O O . THR A 1 266 ? -23.069 6.656 28.296 1.00 97.94 266 THR A O 1
ATOM 1981 N N . ASN A 1 267 ? -24.254 8.546 28.518 1.00 96.38 267 ASN A N 1
ATOM 1982 C CA . ASN A 1 267 ? -24.005 8.739 29.953 1.00 96.38 267 ASN A CA 1
ATOM 1983 C C . ASN A 1 267 ? -25.261 8.465 30.806 1.00 96.38 267 ASN A C 1
ATOM 1985 O O . ASN A 1 267 ? -25.336 8.898 31.954 1.00 96.38 267 ASN A O 1
ATOM 1989 N N . GLY A 1 268 ? -26.280 7.819 30.226 1.00 94.31 268 GLY A N 1
ATOM 1990 C CA . GLY A 1 268 ? -27.584 7.583 30.855 1.00 94.31 268 GLY A CA 1
ATOM 1991 C C . GLY A 1 268 ? -28.564 8.760 30.772 1.00 94.31 268 GLY A C 1
ATOM 1992 O O . GLY A 1 268 ? -29.752 8.562 31.004 1.00 94.31 268 GLY A O 1
ATOM 1993 N N . ILE A 1 269 ? -28.101 9.961 30.403 1.00 92.25 269 ILE A N 1
ATOM 1994 C CA . ILE A 1 269 ? -28.945 11.152 30.187 1.00 92.25 269 ILE A CA 1
ATOM 1995 C C . ILE A 1 269 ? -29.038 11.465 28.692 1.00 92.25 269 ILE A C 1
ATOM 1997 O O . ILE A 1 269 ? -30.123 11.634 28.143 1.00 92.25 269 ILE A O 1
ATOM 2001 N N . VAL A 1 270 ? -27.886 11.533 28.025 1.00 94.62 270 VAL A N 1
ATOM 2002 C CA . VAL A 1 270 ? -27.752 11.794 26.592 1.00 94.62 270 VAL A CA 1
ATOM 2003 C C . VAL A 1 270 ? -27.222 10.538 25.926 1.00 94.62 270 VAL A C 1
ATOM 2005 O O . VAL A 1 270 ? -26.247 9.959 26.398 1.00 94.62 270 VAL A O 1
ATOM 2008 N N . THR A 1 271 ? -27.831 10.165 24.802 1.00 97.62 271 THR A N 1
ATOM 2009 C CA . THR A 1 271 ? -27.370 9.076 23.938 1.00 97.62 271 THR A CA 1
ATOM 2010 C C . THR A 1 271 ? -27.143 9.619 22.534 1.00 97.62 271 THR A C 1
ATOM 2012 O O . THR A 1 271 ? -28.038 10.234 21.958 1.00 97.62 271 THR A O 1
ATOM 2015 N N . LEU A 1 272 ? -25.952 9.395 21.986 1.00 98.00 272 LEU A N 1
ATOM 2016 C CA . LEU A 1 272 ? -25.596 9.741 20.612 1.00 98.00 272 LEU A CA 1
ATOM 2017 C C . LEU A 1 272 ? -25.347 8.454 19.833 1.00 98.00 272 LEU A C 1
ATOM 2019 O O . LEU A 1 272 ? -24.750 7.524 20.371 1.00 98.00 272 LEU A O 1
ATOM 2023 N N . ASN A 1 273 ? -25.767 8.410 18.570 1.00 98.06 273 ASN A N 1
ATOM 2024 C CA . ASN A 1 273 ? -25.608 7.232 17.721 1.00 98.06 273 ASN A CA 1
ATOM 2025 C C . ASN A 1 273 ? -24.895 7.578 16.414 1.00 98.06 273 ASN A C 1
ATOM 2027 O O . ASN A 1 273 ? -24.945 8.720 15.958 1.00 98.06 273 ASN A O 1
ATOM 2031 N N . SER A 1 274 ? -24.241 6.594 15.800 1.00 95.44 274 SER A N 1
ATOM 2032 C CA . SER A 1 274 ? -23.659 6.736 14.464 1.00 95.44 274 SER A CA 1
ATOM 2033 C C . SER A 1 274 ? -23.576 5.396 13.747 1.00 95.44 274 SER A C 1
ATOM 2035 O O . SER A 1 274 ? -23.258 4.388 14.368 1.00 95.44 274 SER A O 1
ATOM 2037 N N . ALA A 1 275 ? -23.812 5.395 12.435 1.00 91.44 275 ALA A N 1
ATOM 2038 C CA . ALA A 1 275 ? -23.591 4.228 11.579 1.00 91.44 275 ALA A CA 1
ATOM 2039 C C . ALA A 1 275 ? -22.204 4.227 10.902 1.00 91.44 275 ALA A C 1
ATOM 2041 O O . ALA A 1 275 ? -21.841 3.298 10.183 1.00 91.44 275 ALA A O 1
ATOM 2042 N N . VAL A 1 276 ? -21.419 5.290 11.103 1.00 87.00 276 VAL A N 1
ATOM 2043 C CA . VAL A 1 276 ? -20.072 5.408 10.534 1.00 87.00 276 VAL A CA 1
ATOM 2044 C C . VAL A 1 276 ? -19.133 4.477 11.295 1.00 87.00 276 VAL A C 1
ATOM 2046 O O . VAL A 1 276 ? -19.169 4.442 12.519 1.00 87.00 276 VAL A O 1
ATOM 2049 N N . ARG A 1 277 ? -18.251 3.757 10.591 1.00 82.06 277 ARG A N 1
ATOM 2050 C CA . ARG A 1 277 ? -17.299 2.822 11.215 1.00 82.06 277 ARG A CA 1
ATOM 2051 C C . ARG A 1 277 ? -16.340 3.485 12.210 1.00 82.06 277 ARG A C 1
ATOM 2053 O O . ARG A 1 277 ? -16.050 2.900 13.246 1.00 82.06 277 ARG A O 1
ATOM 2060 N N . ARG A 1 278 ? -15.862 4.696 11.900 1.00 88.00 278 ARG A N 1
ATOM 2061 C CA . ARG A 1 278 ? -15.012 5.530 12.772 1.00 88.00 278 ARG A CA 1
ATOM 2062 C C . ARG A 1 278 ? -15.718 6.854 13.088 1.00 88.00 278 ARG A C 1
ATOM 2064 O O . ARG A 1 278 ? -15.427 7.865 12.449 1.00 88.00 278 ARG A O 1
ATOM 2071 N N . PRO A 1 279 ? -16.713 6.857 13.986 1.00 93.94 279 PRO A N 1
ATOM 2072 C CA . PRO A 1 279 ? -17.490 8.048 14.279 1.00 93.94 279 PRO A CA 1
ATOM 2073 C C . PRO A 1 279 ? -16.730 8.997 15.209 1.00 93.94 279 PRO A C 1
ATOM 2075 O O . PRO A 1 279 ? -16.004 8.566 16.106 1.00 93.94 279 PRO A O 1
ATOM 2078 N N . THR A 1 280 ? -16.976 10.293 15.043 1.00 97.44 280 THR A N 1
ATOM 2079 C CA . THR A 1 280 ? -16.574 11.326 16.001 1.00 97.44 280 THR A CA 1
ATOM 2080 C C . THR A 1 280 ? -17.818 11.855 16.702 1.00 97.44 280 THR A C 1
ATOM 2082 O O . THR A 1 280 ? -18.744 12.333 16.048 1.00 97.44 280 THR A O 1
ATOM 2085 N N . PHE A 1 281 ? -17.842 11.786 18.030 1.00 97.38 281 PHE A N 1
ATOM 2086 C CA . PHE A 1 281 ? -18.935 12.286 18.860 1.00 97.38 281 PHE A CA 1
ATOM 2087 C C . PHE A 1 281 ? -18.530 13.575 19.561 1.00 97.38 281 PHE A C 1
ATOM 2089 O O . PHE A 1 281 ? -17.420 13.670 20.072 1.00 97.38 281 PHE A O 1
ATOM 2096 N N . THR A 1 282 ? -19.444 14.545 19.631 1.00 97.00 282 THR A N 1
ATOM 2097 C CA . THR A 1 282 ? -19.277 15.759 20.444 1.00 97.00 282 THR A CA 1
ATOM 2098 C C . THR A 1 282 ? -20.041 15.587 21.752 1.00 97.00 282 THR A C 1
ATOM 2100 O O . THR A 1 282 ? -21.267 15.479 21.735 1.00 97.00 282 THR A O 1
ATOM 2103 N N . LEU A 1 283 ? -19.342 15.549 22.887 1.00 95.75 283 LEU A N 1
ATOM 2104 C CA . LEU A 1 283 ? -19.946 15.248 24.187 1.00 95.75 283 LEU A CA 1
ATOM 2105 C C . LEU A 1 283 ? -20.285 16.538 24.937 1.00 95.75 283 LEU A C 1
ATOM 2107 O O . LEU A 1 283 ? -19.430 17.188 25.535 1.00 95.75 283 LEU A O 1
ATOM 2111 N N . THR A 1 284 ? -21.552 16.939 24.881 1.00 93.50 284 THR A N 1
ATOM 2112 C CA . THR A 1 284 ? -22.030 18.237 25.390 1.00 93.50 284 THR A CA 1
ATOM 2113 C C . THR A 1 284 ? -22.456 18.220 26.855 1.00 93.50 284 THR A C 1
ATOM 2115 O O . THR A 1 284 ? -22.717 19.280 27.419 1.00 93.50 284 THR A O 1
ATOM 2118 N N . SER A 1 285 ? -22.511 17.049 27.489 1.00 93.81 285 SER A N 1
ATOM 2119 C CA . SER A 1 285 ? -22.889 16.900 28.895 1.00 93.81 285 SER A CA 1
ATOM 2120 C C . SER A 1 285 ? -21.739 16.294 29.699 1.00 93.81 285 SER A C 1
ATOM 2122 O O . SER A 1 285 ? -21.025 15.434 29.186 1.00 93.81 285 SER A O 1
ATOM 2124 N N . PRO A 1 286 ? -21.521 16.726 30.952 1.00 94.25 286 PRO A N 1
ATOM 2125 C CA . PRO A 1 286 ? -20.566 16.056 31.819 1.00 94.25 286 PRO A CA 1
ATOM 2126 C C . PRO A 1 286 ? -21.079 14.656 32.176 1.00 94.25 286 PRO A C 1
ATOM 2128 O O . PRO A 1 286 ? -22.281 14.378 32.122 1.00 94.25 286 PRO A O 1
ATOM 2131 N N . GLY A 1 287 ? -20.169 13.771 32.565 1.00 95.56 287 GLY A N 1
ATOM 2132 C CA . GLY A 1 287 ? -20.516 12.435 33.034 1.00 95.56 287 GLY A CA 1
ATOM 2133 C C . GLY A 1 287 ? -19.583 11.350 32.525 1.00 95.56 287 GLY A C 1
ATOM 2134 O O . GLY A 1 287 ? -18.580 11.608 31.861 1.00 95.56 287 GLY A O 1
ATOM 2135 N N . ILE A 1 288 ? -19.932 10.121 32.878 1.00 96.75 288 ILE A N 1
ATOM 2136 C CA . ILE A 1 288 ? -19.214 8.912 32.494 1.00 96.75 288 ILE A CA 1
ATOM 2137 C C . ILE A 1 288 ? -20.003 8.270 31.357 1.00 96.75 288 ILE A C 1
ATOM 2139 O O . ILE A 1 288 ? -21.160 7.903 31.544 1.00 96.75 288 ILE A O 1
ATOM 2143 N N . TYR A 1 289 ? -19.390 8.171 30.183 1.00 98.00 289 TYR A N 1
ATOM 2144 C CA . TYR A 1 289 ? -20.015 7.641 28.982 1.00 98.00 289 TYR A CA 1
ATOM 2145 C C . TYR A 1 289 ? -19.635 6.175 28.768 1.00 98.00 289 TYR A C 1
ATOM 2147 O O . TYR A 1 289 ? -18.455 5.826 28.700 1.00 98.00 289 TYR A O 1
ATOM 2155 N N . SER A 1 290 ? -20.645 5.326 28.625 1.00 98.25 290 SER A N 1
ATOM 2156 C CA . SER A 1 290 ? -20.540 3.961 28.117 1.00 98.25 290 SER A CA 1
ATOM 2157 C C . SER A 1 290 ? -20.676 3.959 26.596 1.00 98.25 290 SER A C 1
ATOM 2159 O O . SER A 1 290 ? -21.411 4.774 26.035 1.00 98.25 290 SER A O 1
ATOM 2161 N N . VAL A 1 291 ? -19.989 3.037 25.926 1.00 98.44 291 VAL A N 1
ATOM 2162 C CA . VAL A 1 291 ? -20.020 2.888 24.466 1.00 98.44 291 VAL A CA 1
ATOM 2163 C C . VAL A 1 291 ? -20.493 1.490 24.112 1.00 98.44 291 VAL A C 1
ATOM 2165 O O . VAL A 1 291 ? -20.054 0.509 24.702 1.00 98.44 291 VAL A O 1
ATOM 2168 N N . THR A 1 292 ? -21.383 1.402 23.131 1.00 98.38 292 THR A N 1
ATOM 2169 C CA . THR A 1 292 ? -21.823 0.155 22.514 1.00 98.38 292 THR A CA 1
ATOM 2170 C C . THR A 1 292 ? -21.467 0.173 21.036 1.00 98.38 292 THR A C 1
ATOM 2172 O O . THR A 1 292 ? -21.866 1.090 20.321 1.00 98.38 292 THR A O 1
ATOM 2175 N N . LEU A 1 293 ? -20.747 -0.849 20.586 1.00 97.31 293 LEU A N 1
ATOM 2176 C CA . LEU A 1 293 ? -20.516 -1.168 19.184 1.00 97.31 293 LEU A CA 1
ATOM 2177 C C . LEU A 1 293 ? -21.387 -2.366 18.810 1.00 97.31 293 LEU A C 1
ATOM 2179 O O . LEU A 1 293 ? -21.298 -3.423 19.430 1.00 97.31 293 LEU A O 1
ATOM 2183 N N . THR A 1 294 ? -22.205 -2.201 17.781 1.00 96.12 294 THR A N 1
ATOM 2184 C CA . THR A 1 294 ? -22.939 -3.277 17.120 1.00 96.12 294 THR A CA 1
ATOM 2185 C C . THR A 1 294 ? -22.411 -3.432 15.704 1.00 96.12 294 THR A C 1
ATOM 2187 O O . THR A 1 294 ? -22.357 -2.456 14.956 1.00 96.12 294 THR A O 1
ATOM 2190 N N . VAL A 1 295 ? -22.042 -4.652 15.329 1.00 91.62 295 VAL A N 1
ATOM 2191 C CA . VAL A 1 295 ? -21.666 -5.002 13.959 1.00 91.62 295 VAL A CA 1
ATOM 2192 C C . VAL A 1 295 ? -22.612 -6.076 13.463 1.00 91.62 295 VAL A C 1
ATOM 2194 O O . VAL A 1 295 ? -22.755 -7.120 14.096 1.00 91.62 295 VAL A O 1
ATOM 2197 N N . THR A 1 296 ? -23.255 -5.830 12.328 1.00 89.56 296 THR A N 1
ATOM 2198 C CA . THR A 1 296 ? -24.073 -6.840 11.649 1.00 89.56 296 THR A CA 1
ATOM 2199 C C . THR A 1 296 ? -23.357 -7.288 10.395 1.00 89.56 296 THR A C 1
ATOM 2201 O O . THR A 1 296 ? -22.882 -6.444 9.643 1.00 89.56 296 THR A O 1
ATOM 2204 N N . THR A 1 297 ? -23.282 -8.597 10.191 1.00 84.50 297 THR A N 1
ATOM 2205 C CA . THR A 1 297 ? -22.763 -9.253 8.991 1.00 84.50 297 THR A CA 1
ATOM 2206 C C . THR A 1 297 ? -23.783 -10.282 8.503 1.00 84.50 297 THR A C 1
ATOM 2208 O O . THR A 1 297 ? -24.803 -10.527 9.151 1.00 84.50 297 THR A O 1
ATOM 2211 N N . THR A 1 298 ? -23.498 -10.953 7.389 1.00 79.38 298 THR A N 1
ATOM 2212 C CA . THR A 1 298 ? -24.294 -12.100 6.918 1.00 79.38 298 THR A CA 1
ATOM 2213 C C . THR A 1 298 ? -24.316 -13.273 7.907 1.00 79.38 298 THR A C 1
ATOM 2215 O O . THR A 1 298 ? -25.233 -14.088 7.866 1.00 79.38 298 THR A O 1
ATOM 2218 N N . LEU A 1 299 ? -23.344 -13.345 8.824 1.00 81.00 299 LEU A N 1
ATOM 2219 C CA . LEU A 1 299 ? -23.269 -14.360 9.879 1.00 81.00 299 LEU A CA 1
ATOM 2220 C C . LEU A 1 299 ? -24.065 -13.981 11.138 1.00 81.00 299 LEU A C 1
ATOM 2222 O O . LEU A 1 299 ? -24.119 -14.773 12.076 1.00 81.00 299 LEU A O 1
ATOM 2226 N N . GLY A 1 300 ? -24.642 -12.778 11.196 1.00 88.12 300 GLY A N 1
ATOM 2227 C CA . GLY A 1 300 ? -25.470 -12.315 12.308 1.00 88.12 300 GLY A CA 1
ATOM 2228 C C . GLY A 1 300 ? -25.051 -10.960 12.873 1.00 88.12 300 GLY A C 1
ATOM 2229 O O . GLY A 1 300 ? -24.221 -10.245 12.311 1.00 88.12 300 GLY A O 1
ATOM 2230 N N . THR A 1 301 ? -25.644 -10.612 14.012 1.00 92.88 301 THR A N 1
ATOM 2231 C CA . THR A 1 301 ? -25.400 -9.350 14.716 1.00 92.88 301 THR A CA 1
ATOM 2232 C C . THR A 1 301 ? -24.622 -9.600 16.000 1.00 92.88 301 THR A C 1
ATOM 2234 O O . THR A 1 301 ? -25.013 -10.414 16.834 1.00 92.88 301 THR A O 1
ATOM 2237 N N . TYR A 1 302 ? -23.536 -8.854 16.167 1.00 94.75 302 TYR A N 1
ATOM 2238 C CA . TYR A 1 302 ? -22.609 -8.935 17.286 1.00 94.75 302 TYR A CA 1
ATOM 2239 C C . TYR A 1 302 ? -22.618 -7.599 18.017 1.00 94.75 302 TYR A C 1
ATOM 2241 O O . TYR A 1 302 ? -22.614 -6.545 17.381 1.00 94.75 302 TYR A O 1
ATOM 2249 N N . VAL A 1 303 ? -22.646 -7.632 19.348 1.00 97.44 303 VAL A N 1
ATOM 2250 C CA . VAL A 1 303 ? -22.756 -6.431 20.184 1.00 97.44 303 VAL A CA 1
ATOM 2251 C C . VAL A 1 303 ? -21.697 -6.470 21.273 1.00 97.44 303 VAL A C 1
ATOM 2253 O O . VAL A 1 303 ? -21.517 -7.489 21.938 1.00 97.44 303 VAL A O 1
ATOM 2256 N N . ARG A 1 304 ? -21.021 -5.341 21.483 1.00 97.75 304 ARG A N 1
ATOM 2257 C CA . ARG A 1 304 ? -20.087 -5.126 22.585 1.00 97.75 304 ARG A CA 1
ATOM 2258 C C . ARG A 1 304 ? -20.381 -3.801 23.259 1.00 97.75 304 ARG A C 1
ATOM 2260 O O . ARG A 1 304 ? -20.314 -2.759 22.616 1.00 97.75 304 ARG A O 1
ATOM 2267 N N . THR A 1 305 ? -20.641 -3.849 24.559 1.00 97.88 305 THR A N 1
ATOM 2268 C CA . THR A 1 305 ? -20.812 -2.662 25.398 1.00 97.88 305 THR A CA 1
ATOM 2269 C C . THR A 1 305 ? -19.686 -2.593 26.415 1.00 97.88 305 THR A C 1
ATOM 2271 O O . THR A 1 305 ? -19.463 -3.543 27.163 1.00 97.88 305 THR A O 1
ATOM 2274 N N . GLU A 1 306 ? -19.008 -1.452 26.473 1.00 97.88 306 GLU A N 1
ATOM 2275 C CA . GLU A 1 306 ? -18.061 -1.122 27.531 1.00 97.88 306 GLU A CA 1
ATOM 2276 C C . GLU A 1 306 ? -18.561 0.078 28.330 1.00 97.88 306 GLU A C 1
ATOM 2278 O O . GLU A 1 306 ? -19.033 1.073 27.774 1.00 97.88 306 GLU A O 1
ATOM 2283 N N . ASN A 1 307 ? -18.449 -0.014 29.653 1.00 97.38 307 ASN A N 1
ATOM 2284 C CA . ASN A 1 307 ? -18.878 1.046 30.554 1.00 97.38 307 ASN A CA 1
ATOM 2285 C C . ASN A 1 307 ? -17.726 1.987 30.900 1.00 97.38 307 ASN A C 1
ATOM 2287 O O . ASN A 1 307 ? -16.613 1.539 31.156 1.00 97.38 307 ASN A O 1
ATOM 2291 N N . GLY A 1 308 ? -18.021 3.287 30.968 1.00 95.31 308 GLY A N 1
ATOM 2292 C CA . GLY A 1 308 ? -17.060 4.304 31.406 1.00 95.31 308 GLY A CA 1
ATOM 2293 C C . GLY A 1 308 ? -15.834 4.470 30.514 1.00 95.31 308 GLY A C 1
ATOM 2294 O O . GLY A 1 308 ? -14.736 4.701 31.008 1.00 95.31 308 GLY A O 1
ATOM 2295 N N . VAL A 1 309 ? -16.044 4.389 29.203 1.00 97.00 309 VAL A N 1
ATOM 2296 C CA . VAL A 1 309 ? -15.014 4.539 28.168 1.00 97.00 309 VAL A CA 1
ATOM 2297 C C . VAL A 1 309 ? -14.482 5.972 28.108 1.00 97.00 309 VAL A C 1
ATOM 2299 O O . VAL A 1 309 ? -13.292 6.180 27.879 1.00 97.00 309 VAL A O 1
ATOM 2302 N N . VAL A 1 310 ? -15.350 6.968 28.322 1.00 97.12 310 VAL A N 1
ATOM 2303 C CA . VAL A 1 310 ? -14.982 8.391 28.285 1.00 97.12 310 VAL A CA 1
ATOM 2304 C C . VAL A 1 310 ? -15.564 9.114 29.490 1.00 97.12 310 VAL A C 1
ATOM 2306 O O . VAL A 1 310 ? -16.762 9.032 29.754 1.00 97.12 310 VAL A O 1
ATOM 2309 N N . VAL A 1 311 ? -14.736 9.869 30.206 1.00 96.62 311 VAL A N 1
ATOM 2310 C CA . VAL A 1 311 ? -15.171 10.744 31.298 1.00 96.62 311 VAL A CA 1
ATOM 2311 C C . VAL A 1 311 ? -15.112 12.193 30.838 1.00 96.62 311 VAL A C 1
ATOM 2313 O O . VAL A 1 311 ? -14.045 12.707 30.513 1.00 96.62 311 VAL A O 1
ATOM 2316 N N . VAL A 1 312 ? -16.253 12.875 30.848 1.00 95.38 312 VAL A N 1
ATOM 2317 C CA . VAL A 1 312 ? -16.344 14.311 30.574 1.00 95.38 312 VAL A CA 1
ATOM 2318 C C . VAL A 1 312 ? -16.453 15.040 31.901 1.00 95.38 312 VAL A C 1
ATOM 2320 O O . VAL A 1 312 ? -17.494 15.010 32.564 1.00 95.38 312 VAL A O 1
ATOM 2323 N N . ALA A 1 313 ? -15.365 15.686 32.305 1.00 89.88 313 ALA A N 1
ATOM 2324 C CA . ALA A 1 313 ? -15.356 16.501 33.507 1.00 89.88 313 ALA A CA 1
ATOM 2325 C C . ALA A 1 313 ? -16.066 17.836 33.248 1.00 89.88 313 ALA A C 1
ATOM 2327 O O . ALA A 1 313 ? -15.898 18.458 32.196 1.00 89.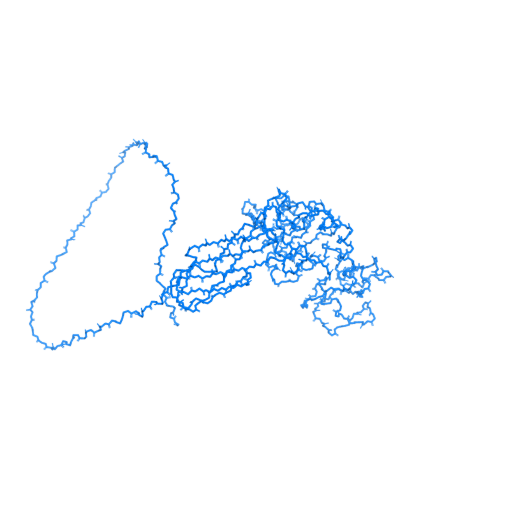88 313 ALA A O 1
ATOM 2328 N N . SER A 1 314 ? -16.822 18.321 34.234 1.00 77.12 314 SER A N 1
ATOM 2329 C CA . SER A 1 314 ? -17.207 19.731 34.272 1.00 77.12 314 SER A CA 1
ATOM 2330 C C . SER A 1 314 ? -15.940 20.582 34.362 1.00 77.12 314 SER A C 1
ATOM 2332 O O . SER A 1 314 ? -15.050 20.269 35.158 1.00 77.12 314 SER A O 1
ATOM 2334 N N . ALA A 1 315 ? -15.849 21.651 33.566 1.00 66.06 315 ALA A N 1
ATOM 2335 C CA . ALA A 1 315 ? -14.735 22.588 33.665 1.00 66.06 315 ALA A CA 1
ATOM 2336 C C . ALA A 1 315 ? -14.588 23.066 35.125 1.00 66.06 315 ALA A C 1
ATOM 2338 O O . ALA A 1 315 ? -15.609 23.324 35.773 1.00 66.06 315 ALA A O 1
ATOM 2339 N N . PRO A 1 316 ? -13.362 23.167 35.671 1.00 60.03 316 PRO A N 1
ATOM 2340 C CA . PRO A 1 316 ? -13.182 23.675 37.021 1.00 60.03 316 PRO A CA 1
ATOM 2341 C C . PRO A 1 316 ? -13.782 25.080 37.112 1.00 60.03 316 PRO A C 1
ATOM 2343 O O . PRO A 1 316 ? -13.453 25.963 36.316 1.00 60.03 316 PRO A O 1
ATOM 2346 N N . VAL A 1 317 ? -14.680 25.276 38.079 1.00 56.44 317 VAL A N 1
ATOM 2347 C CA . VAL A 1 317 ? -15.188 26.604 38.434 1.00 56.44 317 VAL A CA 1
ATOM 2348 C C . VAL A 1 317 ? -13.976 27.455 38.834 1.00 56.44 317 VAL A C 1
ATOM 2350 O O . VAL A 1 317 ? -13.068 26.954 39.496 1.00 56.44 317 VAL A O 1
ATOM 2353 N N . ALA A 1 318 ? -13.916 28.699 38.352 1.00 55.72 318 ALA A N 1
ATOM 2354 C CA . ALA A 1 318 ? -12.756 29.585 38.451 1.00 55.72 318 ALA A CA 1
ATOM 2355 C C . ALA A 1 318 ? -12.076 29.581 39.839 1.00 55.72 318 ALA A C 1
ATOM 2357 O O . ALA A 1 318 ? -12.740 29.498 40.871 1.00 55.72 318 ALA A O 1
ATOM 2358 N N . ALA A 1 319 ? -10.742 29.700 39.840 1.00 54.19 319 ALA A N 1
ATOM 2359 C CA . ALA A 1 319 ? -9.911 29.742 41.043 1.00 54.19 319 ALA A CA 1
ATOM 2360 C C . ALA A 1 319 ? -10.467 30.711 42.100 1.00 54.19 319 ALA A C 1
ATOM 2362 O O . ALA A 1 319 ? -10.874 31.824 41.760 1.00 54.19 319 ALA A O 1
ATOM 2363 N N . CYS A 1 320 ? -10.437 30.290 43.370 1.00 47.53 320 CYS A N 1
ATOM 2364 C CA . CYS A 1 320 ? -10.858 31.080 44.524 1.00 47.53 320 CYS A CA 1
ATOM 2365 C C . CYS A 1 320 ? -10.372 32.533 44.411 1.00 47.53 320 CYS A C 1
ATOM 2367 O O . CYS A 1 320 ? -9.169 32.800 44.413 1.00 47.53 320 CYS A O 1
ATOM 2369 N N . THR A 1 321 ? -11.302 33.484 44.340 1.00 48.81 321 THR A N 1
ATOM 2370 C CA . THR A 1 321 ? -10.987 34.902 44.512 1.00 48.81 321 THR A CA 1
ATOM 2371 C C . THR A 1 321 ? -10.490 35.111 45.937 1.00 48.81 321 THR A C 1
ATOM 2373 O O . THR A 1 321 ? -11.233 34.903 46.896 1.00 48.81 321 THR A O 1
ATOM 2376 N N . HIS A 1 322 ? -9.226 35.506 46.087 1.00 43.88 322 HIS A N 1
ATOM 2377 C CA . HIS A 1 322 ? -8.660 35.884 47.378 1.00 43.88 322 HIS A CA 1
ATOM 2378 C C . HIS A 1 322 ? -9.439 37.101 47.908 1.00 43.88 322 HIS A C 1
ATOM 2380 O O . HIS A 1 322 ? -9.341 38.191 47.343 1.00 43.88 322 HIS A O 1
ATOM 2386 N N . LEU A 1 323 ? -10.221 36.937 48.979 1.00 46.06 323 LEU A N 1
ATOM 2387 C CA . LEU A 1 323 ? -10.785 38.073 49.709 1.00 46.06 323 LEU A CA 1
ATOM 2388 C C . LEU A 1 323 ? -9.620 38.802 50.391 1.00 46.06 323 LEU A C 1
ATOM 2390 O O . LEU A 1 323 ? -9.122 38.369 51.429 1.00 46.06 323 LEU A O 1
ATOM 2394 N N . GLN A 1 324 ? -9.140 39.894 49.796 1.00 43.00 324 GLN A N 1
ATOM 2395 C CA . GLN A 1 324 ? -8.248 40.816 50.494 1.00 43.00 324 GLN A CA 1
ATOM 2396 C C . GLN A 1 324 ? -9.065 41.586 51.538 1.00 43.00 324 GLN A C 1
ATOM 2398 O O . GLN A 1 324 ? -9.619 42.645 51.248 1.00 43.00 324 GLN A O 1
ATOM 2403 N N . GLN A 1 325 ? -9.130 41.080 52.770 1.00 41.47 325 GLN A N 1
ATOM 2404 C CA . GLN A 1 325 ? -9.460 41.929 53.912 1.00 41.47 325 GLN A CA 1
ATOM 2405 C C . GLN A 1 325 ? -8.293 42.899 54.132 1.00 41.47 325 GLN A C 1
ATOM 2407 O O . GLN A 1 325 ? -7.260 42.545 54.698 1.00 41.47 325 GLN A O 1
ATOM 2412 N N . ARG A 1 326 ? -8.442 44.142 53.661 1.00 42.34 326 ARG A N 1
ATOM 2413 C CA . ARG A 1 326 ? -7.572 45.244 54.080 1.00 42.34 326 ARG A CA 1
ATOM 2414 C C . ARG A 1 326 ? -7.901 45.581 55.533 1.00 42.34 326 ARG A C 1
ATOM 2416 O O . ARG A 1 326 ? -8.879 46.271 55.801 1.00 42.34 326 ARG A O 1
ATOM 2423 N N . VAL A 1 327 ? -7.076 45.113 56.466 1.00 42.25 327 VAL A N 1
ATOM 2424 C CA . VAL A 1 327 ? -7.041 45.666 57.824 1.00 42.25 327 VAL A CA 1
ATOM 2425 C C . VAL A 1 327 ? -6.402 47.049 57.726 1.00 42.25 327 VAL A C 1
ATOM 2427 O O . VAL A 1 327 ? -5.214 47.192 57.445 1.00 42.25 327 VAL A O 1
ATOM 2430 N N . GLN A 1 328 ? -7.222 48.081 57.891 1.00 41.19 328 GLN A N 1
ATOM 2431 C CA . GLN A 1 328 ? -6.792 49.471 57.912 1.00 41.19 328 GLN A CA 1
ATOM 2432 C C . GLN A 1 328 ? -6.222 49.766 59.308 1.00 41.19 328 GLN A C 1
ATOM 2434 O O . GLN A 1 328 ? -6.969 50.014 60.252 1.00 41.19 328 GLN A O 1
ATOM 2439 N N . LEU A 1 329 ? -4.899 49.678 59.465 1.00 36.19 329 LEU A N 1
ATOM 2440 C CA . LEU A 1 329 ? -4.229 50.045 60.715 1.00 36.19 329 LEU A CA 1
ATOM 2441 C C . LEU A 1 329 ? -4.278 51.571 60.886 1.00 36.19 329 LEU A C 1
ATOM 2443 O O . LEU A 1 329 ? -3.720 52.311 60.076 1.00 36.19 329 LEU A O 1
ATOM 2447 N N . ARG A 1 330 ? -4.965 52.041 61.934 1.00 36.31 330 ARG A N 1
ATOM 2448 C CA . ARG A 1 330 ? -4.836 53.416 62.443 1.00 36.31 330 ARG A CA 1
ATOM 2449 C C . ARG A 1 330 ? -3.571 53.521 63.314 1.00 36.31 330 ARG A C 1
ATOM 2451 O O . ARG A 1 330 ? -3.197 52.524 63.931 1.00 36.31 330 ARG A O 1
ATOM 2458 N N . PRO A 1 331 ? -2.907 54.688 63.366 1.00 40.44 331 PRO A N 1
ATOM 2459 C CA . PRO A 1 331 ? -1.627 54.830 64.046 1.00 40.44 331 PRO A CA 1
ATOM 2460 C C . PRO A 1 331 ? -1.773 55.042 65.562 1.00 40.44 331 PRO A C 1
ATOM 2462 O O . PRO A 1 331 ? -2.705 55.701 66.018 1.00 40.44 331 PRO A O 1
ATOM 2465 N N . ASN A 1 332 ? -0.742 54.566 66.268 1.00 37.84 332 ASN A N 1
ATOM 2466 C CA . ASN A 1 332 ? -0.312 54.850 67.645 1.00 37.84 332 ASN A CA 1
ATOM 2467 C C . ASN A 1 332 ? -0.997 54.113 68.808 1.00 37.84 332 ASN A C 1
ATOM 2469 O O . ASN A 1 332 ? -2.174 54.309 69.084 1.00 37.84 332 ASN A O 1
ATOM 2473 N N . GLY A 1 333 ? -0.163 53.406 69.587 1.00 34.03 333 GLY A N 1
ATOM 2474 C CA . GLY A 1 333 ? -0.353 53.241 71.032 1.00 34.03 333 GLY A CA 1
ATOM 2475 C C . GLY A 1 333 ? -0.310 51.808 71.568 1.00 34.03 333 GLY A C 1
ATOM 2476 O O . GLY A 1 333 ? -1.313 51.115 71.530 1.00 34.03 333 GLY A O 1
ATOM 2477 N N . GLU A 1 334 ? 0.830 51.459 72.170 1.00 31.38 334 GLU A N 1
ATOM 2478 C CA . GLU A 1 334 ? 1.015 50.485 73.264 1.00 31.38 334 GLU A CA 1
ATOM 2479 C C . GLU A 1 334 ? 1.080 48.962 73.017 1.00 31.38 334 GLU A C 1
ATOM 2481 O O . GLU A 1 334 ? 0.397 48.349 72.204 1.00 31.38 334 GLU A O 1
ATOM 2486 N N . GLN A 1 335 ? 2.016 48.377 73.774 1.00 36.12 335 GLN A N 1
ATOM 2487 C CA . GLN A 1 335 ? 2.534 47.012 73.745 1.00 36.12 335 GLN A CA 1
ATOM 2488 C C . GLN A 1 335 ? 1.703 46.011 74.563 1.00 36.12 335 GLN A C 1
ATOM 2490 O O . GLN A 1 335 ? 1.114 46.377 75.577 1.00 36.12 335 GLN A O 1
ATOM 2495 N N . ARG A 1 336 ? 1.852 44.728 74.187 1.00 33.47 336 ARG A N 1
ATOM 2496 C CA . ARG A 1 336 ? 1.959 43.466 74.978 1.00 33.47 336 ARG A CA 1
ATOM 2497 C C . ARG A 1 336 ? 1.341 42.374 74.091 1.00 33.47 336 ARG A C 1
ATOM 2499 O O . ARG A 1 336 ? 0.204 42.515 73.677 1.00 33.47 336 ARG A O 1
ATOM 2506 N N . GLY A 1 337 ? 1.998 41.310 73.644 1.00 31.42 337 GLY A N 1
ATOM 2507 C CA . GLY A 1 337 ? 3.058 40.481 74.206 1.00 31.42 337 GLY A CA 1
ATOM 2508 C C . GLY A 1 337 ? 2.508 39.050 74.209 1.00 31.42 337 GLY A C 1
ATOM 2509 O O . GLY A 1 337 ? 1.424 38.864 74.742 1.00 31.42 337 GLY A O 1
ATOM 2510 N N . LEU A 1 338 ? 3.193 38.076 73.594 1.00 33.41 338 LEU A N 1
ATOM 2511 C CA . LEU A 1 338 ? 3.171 36.651 73.977 1.00 33.41 338 LEU A CA 1
ATOM 2512 C C . LEU A 1 338 ? 4.206 35.848 73.167 1.00 33.41 338 LEU A C 1
ATOM 2514 O O . LEU A 1 338 ? 4.481 36.130 72.004 1.00 33.41 338 LEU A O 1
ATOM 2518 N N . GLN A 1 339 ? 4.843 34.919 73.876 1.00 32.12 339 GLN A N 1
ATOM 2519 C CA . GLN A 1 339 ? 6.202 34.410 73.695 1.00 32.12 339 GLN A CA 1
ATOM 2520 C C . GLN A 1 339 ? 6.363 33.241 72.713 1.00 32.12 339 GLN A C 1
ATOM 2522 O O . GLN A 1 339 ? 5.489 32.398 72.541 1.00 32.12 339 GLN A O 1
ATOM 2527 N N . HIS A 1 340 ? 7.587 33.171 72.183 1.00 34.44 340 HIS A N 1
ATOM 2528 C CA . HIS A 1 340 ? 8.239 32.037 71.533 1.00 34.44 340 HIS A CA 1
ATOM 2529 C C . HIS A 1 340 ? 8.434 30.817 72.454 1.00 34.44 340 HIS A C 1
ATOM 2531 O O . HIS A 1 340 ? 8.836 30.965 73.609 1.00 34.44 340 HIS A O 1
ATOM 2537 N N . HIS A 1 341 ? 8.379 29.613 71.873 1.00 31.06 341 HIS A N 1
ATOM 2538 C CA . HIS A 1 341 ? 9.219 28.497 72.318 1.00 31.06 341 HIS A CA 1
ATOM 2539 C C . HIS A 1 341 ? 9.731 27.680 71.118 1.00 31.06 341 HIS A C 1
ATOM 2541 O O . HIS A 1 341 ? 8.961 27.074 70.381 1.00 31.06 341 HIS A O 1
ATOM 2547 N N . LEU A 1 342 ? 11.051 27.718 70.913 1.00 32.53 342 LEU A N 1
ATOM 2548 C CA . LEU A 1 342 ? 11.836 26.933 69.956 1.00 32.53 342 LEU A CA 1
ATOM 2549 C C . LEU A 1 342 ? 12.688 25.956 70.778 1.00 32.53 342 LEU A C 1
ATOM 2551 O O . LEU A 1 342 ? 13.482 26.407 71.602 1.00 32.53 342 LEU A O 1
ATOM 2555 N N . GLN A 1 343 ? 12.565 24.647 70.547 1.00 32.56 343 GLN A N 1
ATOM 2556 C CA . GLN A 1 343 ? 13.485 23.645 71.097 1.00 32.56 343 GLN A CA 1
ATOM 2557 C C . GLN A 1 343 ? 14.519 23.229 70.039 1.00 32.56 343 GLN A C 1
ATOM 2559 O O . GLN A 1 343 ? 14.172 22.834 68.928 1.00 32.56 343 GLN A O 1
ATOM 2564 N N . ARG A 1 344 ? 15.800 23.343 70.412 1.00 34.22 344 ARG A N 1
ATOM 2565 C CA . ARG A 1 344 ? 16.986 22.816 69.716 1.00 34.22 344 ARG A CA 1
ATOM 2566 C C . ARG A 1 344 ? 17.358 21.449 70.300 1.00 34.22 344 ARG A C 1
ATOM 2568 O O . ARG A 1 344 ? 17.228 21.276 71.505 1.00 34.22 344 ARG A O 1
ATOM 2575 N N . TYR A 1 345 ? 17.969 20.575 69.498 1.00 31.84 345 TYR A N 1
ATOM 2576 C CA . TYR A 1 345 ? 18.908 19.549 69.977 1.00 31.84 345 TYR A CA 1
ATOM 2577 C C . TYR A 1 345 ? 20.099 19.427 69.012 1.00 31.84 345 TYR A C 1
ATOM 2579 O O . TYR A 1 345 ? 19.923 19.482 67.796 1.00 31.84 345 TYR A O 1
ATOM 2587 N N . GLY A 1 346 ? 21.306 19.338 69.582 1.00 30.92 346 GLY A N 1
ATOM 2588 C CA . GLY A 1 346 ? 22.597 19.165 68.901 1.00 30.92 346 GLY A CA 1
ATOM 2589 C C . GLY A 1 346 ? 23.150 17.727 68.997 1.00 30.92 346 GLY A C 1
ATOM 2590 O O . GLY A 1 346 ? 22.475 16.870 69.567 1.00 30.92 346 GLY A O 1
ATOM 2591 N N . PRO A 1 347 ? 24.348 17.456 68.433 1.00 48.78 347 PRO A N 1
ATOM 2592 C CA . PRO A 1 347 ? 24.748 16.141 67.906 1.00 48.78 347 PRO A CA 1
ATOM 2593 C C . PRO A 1 347 ? 25.790 15.388 68.760 1.00 48.78 347 PRO A C 1
ATOM 2595 O O . PRO A 1 347 ? 26.484 16.009 69.557 1.00 48.78 347 PRO A O 1
ATOM 2598 N N . HIS A 1 348 ? 25.963 14.077 68.523 1.00 32.41 348 HIS A N 1
ATOM 2599 C CA . HIS A 1 348 ? 27.186 13.322 68.855 1.00 32.41 348 HIS A CA 1
ATOM 2600 C C . HIS A 1 348 ? 27.431 12.119 67.912 1.00 32.41 348 HIS A C 1
ATOM 2602 O O . HIS A 1 348 ? 26.527 11.645 67.230 1.00 32.41 348 HIS A O 1
ATOM 2608 N N . GLU A 1 349 ? 28.704 11.716 67.867 1.00 31.36 349 GLU A N 1
ATOM 2609 C CA . GLU A 1 349 ? 29.485 10.995 66.845 1.00 31.36 349 GLU A CA 1
ATOM 2610 C C . GLU A 1 349 ? 29.305 9.468 66.677 1.00 31.36 349 GLU A C 1
ATOM 2612 O O . GLU A 1 349 ? 28.716 8.765 67.490 1.00 31.36 349 GLU A O 1
ATOM 2617 N N . GLN A 1 350 ? 29.922 8.989 65.585 1.00 33.75 350 GLN A N 1
ATOM 2618 C CA . GLN A 1 350 ? 30.084 7.625 65.064 1.00 33.75 350 GLN A CA 1
ATOM 2619 C C . GLN A 1 350 ? 30.939 6.666 65.925 1.00 33.75 350 GLN A C 1
ATOM 2621 O O . GLN A 1 350 ? 31.941 7.090 66.499 1.00 33.75 350 GLN A O 1
ATOM 2626 N N . ARG A 1 351 ? 30.653 5.348 65.836 1.00 30.84 351 ARG A N 1
ATOM 2627 C CA . ARG A 1 351 ? 31.577 4.226 65.480 1.00 30.84 351 ARG A CA 1
ATOM 2628 C C . ARG A 1 351 ? 30.919 2.846 65.704 1.00 30.84 351 ARG A C 1
ATOM 2630 O O . ARG A 1 351 ? 30.265 2.653 66.719 1.00 30.84 351 ARG A O 1
ATOM 2637 N N . GLY A 1 352 ? 31.235 1.865 64.843 1.00 28.75 352 GLY A N 1
ATOM 2638 C CA . GLY A 1 352 ? 31.424 0.457 65.260 1.00 28.75 352 GLY A CA 1
ATOM 2639 C C . GLY A 1 352 ? 30.550 -0.637 64.619 1.00 28.75 352 GLY A C 1
ATOM 2640 O O . GLY A 1 352 ? 29.339 -0.615 64.743 1.00 28.75 352 GLY A O 1
ATOM 2641 N N . LEU A 1 353 ? 31.215 -1.601 63.970 1.00 30.58 353 LEU A N 1
ATOM 2642 C CA . LEU A 1 353 ? 30.761 -2.736 63.139 1.00 30.58 353 LEU A CA 1
ATOM 2643 C C . LEU A 1 353 ? 30.197 -3.990 63.867 1.00 30.58 353 LEU A C 1
ATOM 2645 O O . LEU A 1 353 ? 30.423 -4.167 65.059 1.00 30.58 353 LEU A O 1
ATOM 2649 N N . HIS A 1 354 ? 29.665 -4.915 63.032 1.00 30.31 354 HIS A N 1
ATOM 2650 C CA . HIS A 1 354 ? 29.307 -6.354 63.206 1.00 30.31 354 HIS A CA 1
ATOM 2651 C C . HIS A 1 354 ? 27.876 -6.642 63.717 1.00 30.31 354 HIS A C 1
ATOM 2653 O O . HIS A 1 354 ? 27.435 -6.017 64.664 1.00 30.31 354 HIS A O 1
ATOM 2659 N N . GLY A 1 355 ? 27.066 -7.582 63.206 1.00 27.36 355 GLY A N 1
ATOM 2660 C CA . GLY A 1 355 ? 27.145 -8.593 62.146 1.00 27.36 355 GLY A CA 1
ATOM 2661 C C . GLY A 1 355 ? 25.891 -9.510 62.198 1.00 27.36 355 GLY A C 1
ATOM 2662 O O . GLY A 1 355 ? 25.152 -9.478 63.174 1.00 27.36 355 GLY A O 1
ATOM 2663 N N . LEU A 1 356 ? 25.721 -10.346 61.162 1.00 27.06 356 LEU A N 1
ATOM 2664 C CA . LEU A 1 356 ? 24.881 -11.566 61.041 1.00 27.06 356 LEU A CA 1
ATOM 2665 C C . LEU A 1 356 ? 23.341 -11.510 60.809 1.00 27.06 356 LEU A C 1
ATOM 2667 O O . LEU A 1 356 ? 22.542 -11.282 61.705 1.00 27.06 356 LEU A O 1
ATOM 2671 N N . HIS A 1 357 ? 22.982 -11.862 59.562 1.00 26.08 357 HIS A N 1
ATOM 2672 C CA . HIS A 1 357 ? 22.091 -12.954 59.098 1.00 26.08 357 HIS A CA 1
ATOM 2673 C C . HIS A 1 357 ? 20.838 -13.374 59.904 1.00 26.08 357 HIS A C 1
ATOM 2675 O O . HIS A 1 357 ? 20.961 -13.920 60.994 1.00 26.08 357 HIS A O 1
ATOM 2681 N N . LEU A 1 358 ? 19.663 -13.341 59.245 1.00 26.97 358 LEU A N 1
ATOM 2682 C CA . LEU A 1 358 ? 18.827 -14.516 58.898 1.00 26.97 358 LEU A CA 1
ATOM 2683 C C . LEU A 1 358 ? 17.582 -14.090 58.082 1.00 26.97 358 LEU A C 1
ATOM 2685 O O . LEU A 1 358 ? 17.059 -12.988 58.217 1.00 26.97 358 LEU A O 1
ATOM 2689 N N . HIS A 1 359 ? 17.146 -14.980 57.195 1.00 26.52 359 HIS A N 1
ATOM 2690 C CA . HIS A 1 359 ? 16.107 -14.830 56.164 1.00 26.52 359 HIS A CA 1
ATOM 2691 C C . HIS A 1 359 ? 14.950 -15.824 56.489 1.00 26.52 359 HIS A C 1
ATOM 2693 O O . HIS A 1 359 ? 15.061 -16.561 57.467 1.00 26.52 359 HIS A O 1
ATOM 2699 N N . PRO A 1 360 ? 13.943 -16.048 55.625 1.00 40.78 360 PRO A N 1
ATOM 2700 C CA . PRO A 1 360 ? 12.772 -15.231 55.265 1.00 40.78 360 PRO A CA 1
ATOM 2701 C C . PRO A 1 360 ? 11.441 -15.970 55.565 1.00 40.78 360 PRO A C 1
ATOM 2703 O O . PRO A 1 360 ? 11.469 -17.182 55.692 1.00 40.78 360 PRO A O 1
ATOM 2706 N N . GLN A 1 361 ? 10.266 -15.319 55.524 1.00 25.95 361 GLN A N 1
ATOM 2707 C CA . GLN A 1 361 ? 9.012 -15.950 55.041 1.00 25.95 361 GLN A CA 1
ATOM 2708 C C . GLN A 1 361 ? 7.982 -14.883 54.635 1.00 25.95 361 GLN A C 1
ATOM 2710 O O . GLN A 1 361 ? 7.470 -14.174 55.491 1.00 25.95 361 GLN A O 1
ATOM 2715 N N . HIS A 1 362 ? 7.609 -14.811 53.353 1.00 29.06 362 HIS A N 1
ATOM 2716 C CA . HIS A 1 362 ? 6.288 -14.313 52.953 1.00 29.06 362 HIS A CA 1
ATOM 2717 C C . HIS A 1 362 ? 5.818 -14.985 51.655 1.00 29.06 362 HIS A C 1
ATOM 2719 O O . HIS A 1 362 ? 6.465 -14.912 50.613 1.00 29.06 362 HIS A O 1
ATOM 2725 N N . ARG A 1 363 ? 4.658 -15.647 51.750 1.00 29.95 363 ARG A N 1
ATOM 2726 C CA . ARG A 1 363 ? 3.844 -16.151 50.637 1.00 29.95 363 ARG A CA 1
ATOM 2727 C C . ARG A 1 363 ? 3.332 -14.979 49.793 1.00 29.95 363 ARG A C 1
ATOM 2729 O O . ARG A 1 363 ? 2.683 -14.090 50.336 1.00 29.95 363 ARG A O 1
ATOM 2736 N N . ALA A 1 364 ? 3.514 -15.043 48.476 1.00 28.61 364 ALA A N 1
ATOM 2737 C CA . ALA A 1 364 ? 2.849 -14.170 47.512 1.00 28.61 364 ALA A CA 1
ATOM 2738 C C . ALA A 1 364 ? 1.801 -14.965 46.709 1.00 28.61 364 ALA A C 1
ATOM 2740 O O . ALA A 1 364 ? 2.139 -15.911 46.000 1.00 28.61 364 ALA A O 1
ATOM 2741 N N . ARG A 1 365 ? 0.524 -14.570 46.806 1.00 32.41 365 ARG A N 1
ATOM 2742 C CA . ARG A 1 365 ? -0.492 -14.791 45.763 1.00 32.41 365 ARG A CA 1
ATOM 2743 C C . ARG A 1 365 ? -0.720 -13.434 45.099 1.00 32.41 365 ARG A C 1
ATOM 2745 O O . ARG A 1 365 ? -1.194 -12.513 45.754 1.00 32.41 365 ARG A O 1
ATOM 2752 N N . GLY A 1 366 ? -0.325 -13.302 43.835 1.00 28.42 366 GLY A N 1
ATOM 2753 C CA . GLY A 1 366 ? -0.454 -12.067 43.063 1.00 28.42 366 GLY A CA 1
ATOM 2754 C C . GLY A 1 366 ? -1.817 -11.953 42.384 1.00 28.42 366 GLY A C 1
ATOM 2755 O O . GLY A 1 366 ? -2.108 -12.705 41.460 1.00 28.42 366 GLY A O 1
ATOM 2756 N N . GLY A 1 367 ? -2.622 -10.981 42.813 1.00 27.75 367 GLY A N 1
ATOM 2757 C CA . GLY A 1 367 ? -3.630 -10.325 41.981 1.00 27.75 367 GLY A CA 1
ATOM 2758 C C . GLY A 1 367 ? -3.052 -8.990 41.506 1.00 27.75 367 GLY A C 1
ATOM 2759 O O . GLY A 1 367 ? -2.531 -8.225 42.316 1.00 27.75 367 GLY A O 1
ATOM 2760 N N . ARG A 1 368 ? -3.072 -8.723 40.196 1.00 32.47 368 ARG A N 1
ATOM 2761 C CA . ARG A 1 368 ? -2.588 -7.456 39.628 1.00 32.47 368 ARG A CA 1
ATOM 2762 C C . ARG A 1 368 ? -3.572 -6.333 39.972 1.00 32.47 368 ARG A C 1
ATOM 2764 O O . ARG A 1 368 ? -4.683 -6.310 39.455 1.00 32.47 368 ARG A O 1
ATOM 2771 N N . HIS A 1 369 ? -3.144 -5.401 40.821 1.00 31.69 369 HIS A N 1
ATOM 2772 C CA . HIS A 1 369 ? -3.764 -4.085 40.953 1.00 31.69 369 HIS A CA 1
ATOM 2773 C C . HIS A 1 369 ? -3.376 -3.206 39.757 1.00 31.69 369 HIS A C 1
ATOM 2775 O O . HIS A 1 369 ? -2.198 -3.089 39.418 1.00 31.69 369 HIS A O 1
ATOM 2781 N N . LEU A 1 370 ? -4.377 -2.582 39.136 1.00 37.56 370 LEU A N 1
ATOM 2782 C CA . LEU A 1 370 ? -4.212 -1.445 38.228 1.00 37.56 370 LEU A CA 1
ATOM 2783 C C . LEU A 1 370 ? -3.598 -0.260 39.002 1.00 37.56 370 LEU A C 1
ATOM 2785 O O . LEU A 1 370 ? -3.947 -0.066 40.171 1.00 37.56 370 LEU A O 1
ATOM 2789 N N . PRO A 1 371 ? -2.702 0.542 38.400 1.00 32.06 371 PRO A N 1
ATOM 2790 C CA . PRO A 1 371 ? -2.118 1.684 39.087 1.00 32.06 371 PRO A CA 1
ATOM 2791 C C . PRO A 1 371 ? -3.166 2.787 39.275 1.00 32.06 371 PRO A C 1
ATOM 2793 O O . PRO A 1 371 ? -3.904 3.137 38.355 1.00 32.06 371 PRO A O 1
ATOM 2796 N N . ALA A 1 372 ? -3.211 3.350 40.483 1.00 31.48 372 ALA A N 1
ATOM 2797 C CA . ALA A 1 372 ? -4.022 4.514 40.801 1.00 31.48 372 ALA A CA 1
ATOM 2798 C C . ALA A 1 372 ? -3.596 5.712 39.934 1.00 31.48 372 ALA A C 1
ATOM 2800 O O . ALA A 1 372 ? -2.441 6.141 39.961 1.00 31.48 372 ALA A O 1
ATOM 2801 N N . VAL A 1 373 ? -4.547 6.259 39.175 1.00 32.53 373 VAL A N 1
ATOM 2802 C CA . VAL A 1 373 ? -4.368 7.473 38.376 1.00 32.53 373 VAL A CA 1
ATOM 2803 C C . VAL A 1 373 ? -4.226 8.662 39.324 1.00 32.53 373 VAL A C 1
ATOM 2805 O O . VAL A 1 373 ? -5.158 9.033 40.037 1.00 32.53 373 VAL A O 1
ATOM 2808 N N . ARG A 1 374 ? -3.035 9.264 39.343 1.00 26.28 374 ARG A N 1
ATOM 2809 C CA . ARG A 1 374 ? -2.754 10.493 40.088 1.00 26.28 374 ARG A CA 1
ATOM 2810 C C . ARG A 1 374 ? -3.234 11.680 39.251 1.00 26.28 374 ARG A C 1
ATOM 2812 O O . ARG A 1 374 ? -2.635 12.005 38.230 1.00 26.28 374 ARG A O 1
ATOM 2819 N N . LEU A 1 375 ? -4.333 12.307 39.664 1.00 30.53 375 LEU A N 1
ATOM 2820 C CA . LEU A 1 375 ? -4.853 13.524 39.039 1.00 30.53 375 LEU A CA 1
ATOM 2821 C C . LEU A 1 375 ? -3.899 14.693 39.325 1.00 30.53 375 LEU A C 1
ATOM 2823 O O . LEU A 1 375 ? -3.730 15.094 40.477 1.00 30.53 375 LEU A O 1
ATOM 2827 N N . HIS A 1 376 ? -3.281 15.245 38.281 1.00 33.53 376 HIS A N 1
ATOM 2828 C CA . HIS A 1 376 ? -2.572 16.522 38.351 1.00 33.53 376 HIS A CA 1
ATOM 2829 C C . HIS A 1 376 ? -3.505 17.657 37.892 1.00 33.53 376 HIS A C 1
ATOM 2831 O O . HIS A 1 376 ? -4.123 17.533 36.834 1.00 33.53 376 HIS A O 1
ATOM 2837 N N . PRO A 1 377 ? -3.614 18.773 38.639 1.00 33.03 377 PRO A N 1
ATOM 2838 C CA . PRO A 1 377 ? -4.381 19.927 38.189 1.00 33.03 377 PRO A CA 1
ATOM 2839 C C . PRO A 1 377 ? -3.675 20.629 37.019 1.00 33.03 377 PRO A C 1
ATOM 2841 O O . PRO A 1 377 ? -2.477 20.909 37.072 1.00 33.03 377 PRO A O 1
ATOM 2844 N N . CYS A 1 378 ? -4.432 20.916 35.956 1.00 36.47 378 CYS A N 1
ATOM 2845 C CA . CYS A 1 378 ? -3.957 21.601 34.755 1.00 36.47 378 CYS A CA 1
ATOM 2846 C C . CYS A 1 378 ? -3.463 23.024 35.076 1.00 36.47 378 CYS A C 1
ATOM 2848 O O . CYS A 1 378 ? -4.249 23.912 35.409 1.00 36.47 378 CYS A O 1
ATOM 2850 N N . GLY A 1 379 ? -2.155 23.250 34.942 1.00 33.44 379 GLY A N 1
ATOM 2851 C CA . GLY A 1 379 ? -1.542 24.576 34.994 1.00 33.44 379 GLY A CA 1
ATOM 2852 C C . GLY A 1 379 ? -1.692 25.329 33.668 1.00 33.44 379 GLY A C 1
ATOM 2853 O O . GLY A 1 379 ? -1.464 24.779 32.592 1.00 33.44 379 GLY A O 1
ATOM 2854 N N . ARG A 1 380 ? -2.067 26.608 33.747 1.00 33.78 380 ARG A N 1
ATOM 2855 C CA . ARG A 1 380 ? -2.197 27.540 32.616 1.00 33.78 380 ARG A CA 1
ATOM 2856 C C . ARG A 1 380 ? -0.805 28.005 32.152 1.00 33.78 380 ARG A C 1
ATOM 2858 O O . ARG A 1 380 ? -0.057 28.539 32.969 1.00 33.78 380 ARG A O 1
ATOM 2865 N N . LYS A 1 381 ? -0.478 27.881 30.857 1.00 34.44 381 LYS A N 1
ATOM 2866 C CA . LYS A 1 381 ? 0.634 28.630 30.234 1.00 34.44 381 LYS A CA 1
ATOM 2867 C C . LYS A 1 381 ? 0.307 30.129 30.307 1.00 34.44 381 LYS A C 1
ATOM 2869 O O . LYS A 1 381 ? -0.756 30.540 29.840 1.00 34.44 381 LYS A O 1
ATOM 2874 N N . ARG A 1 382 ? 1.178 30.929 30.927 1.00 34.59 382 ARG A N 1
ATOM 2875 C CA . ARG A 1 382 ? 1.183 32.392 30.764 1.00 34.59 382 ARG A CA 1
ATOM 2876 C C . ARG A 1 382 ? 2.027 32.728 29.532 1.00 34.59 382 ARG A C 1
ATOM 2878 O O . ARG A 1 382 ? 2.993 32.014 29.270 1.00 34.59 382 ARG A O 1
ATOM 2885 N N . GLY A 1 383 ? 1.558 33.718 28.771 1.00 40.44 383 GLY A N 1
ATOM 2886 C CA . GLY A 1 383 ? 2.204 34.218 27.557 1.00 40.44 383 GLY A CA 1
ATOM 2887 C C . GLY A 1 383 ? 3.417 35.086 27.822 1.00 40.44 383 GLY A C 1
ATOM 2888 O O . GLY A 1 383 ? 3.7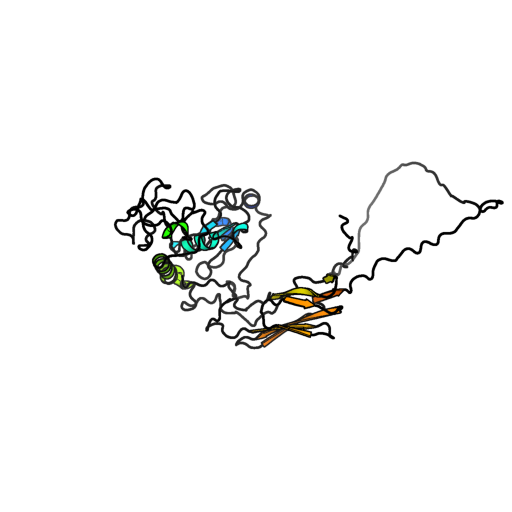54 35.284 29.014 1.00 40.44 383 GLY A O 1
#

Radius of gyration: 32.86 Å; chains: 1; bounding box: 60×76×107 Å